Protein 7KEI (pdb70)

Foldseek 3Di:
DDDDPKDKPPWDWAFDPVVGDIWIFIGIRQHTLWTAPPVVLAIGHPPCVSVVVDGDRSVVNVVVRVVVVVVVVVVCVVVVNDDWDFADWDWDKDWPDDDDAQDKTKIKIKTPQGPPPDKDKFKDKVRHTDDPQKDKDHFTADPVGHTMIMMMHIDGADPPIWMWIWMDTPNDPDIDTHIDHD/DDDDDKDWDWDFDWDDDPLNPDIKTKIFTDIPHRTQKIDILVVQAIDGPDPVCVVVRVVQRVDPVSSVVVNCCSPVPHVVCSVVPVVVVVVDWDAWDWDWDCPVKIKIKTWFIPDQDKDKWKDWAPHTDDPQKDKDPWADPPPRMTMIMIMGDDDDDPVIKMWIWMDDPNDPGIDIDIDD/DDDDDDDDDDDDDDDDDDDD

Solvent-accessible surface area: 18039 Å² total; per-residue (Å²): 163,56,143,34,80,37,54,0,6,0,0,0,0,4,21,6,109,95,68,82,54,29,27,1,0,0,10,0,37,25,3,3,2,1,49,6,32,37,158,130,118,91,25,14,67,82,54,96,79,2,54,139,18,14,23,17,67,30,110,35,0,33,141,7,17,55,7,0,109,70,0,1,70,15,0,20,68,53,28,81,34,76,31,12,89,50,55,101,5,107,10,57,18,36,20,44,25,46,54,77,106,48,88,106,10,23,0,0,0,35,0,34,55,0,2,0,3,32,27,80,17,61,0,25,22,81,56,135,92,42,117,149,38,52,64,69,0,1,27,4,21,50,81,70,16,4,0,26,14,1,0,10,4,84,20,98,1,42,71,132,51,57,11,22,0,64,0,70,14,64,17,29,160,136,58,48,96,94,80,38,96,70,138,42,66,118,3,20,0,0,0,0,4,0,29,0,17,0,40,81,38,50,125,127,7,63,0,2,2,28,1,0,3,16,79,77,18,0,0,74,0,16,27,72,60,14,46,5,132,37,59,24,77,51,0,153,51,0,12,138,87,0,50,86,58,155,150,20,20,97,38,6,112,44,26,28,74,73,1,0,94,66,0,8,102,38,0,0,121,32,0,39,130,28,102,45,107,6,68,17,42,30,56,81,88,119,56,0,24,0,16,0,3,29,0,10,22,15,116,39,99,25,66,1,44,78,69,133,122,70,49,110,90,26,48,88,56,35,109,76,45,75,0,3,23,1,13,16,13,20,54,4,30,0,115,10,118,52,122,251,64,16,33,2,20,0,32,0,54,11,68,21,30,196,79,56,50,78,44,94,63,184,116,136,2,29,26,1,32,11,33,83,4,52,39,80,47,69,69,129,145,125

Structure (mmCIF, N/CA/C/O backbone):
data_7KEI
#
_entry.id   7KEI
#
_cell.length_a   59.310
_cell.length_b   58.255
_cell.length_c   67.507
_cell.angle_alpha   90.000
_cell.angle_beta   96.080
_cell.angle_gamma   90.000
#
_symmetry.space_group_name_H-M   'P 1 21 1'
#
loop_
_entity.id
_entity.type
_entity.pdbx_description
1 polymer 'MHC class II HLA-DQ-alpha chain'
2 polymer 'HLA class II histocompatibility antigen, DQ beta 1 chain'
3 polymer 'HA peptide from 2009 H1N1 pandemic flu virus.'
4 branched beta-D-mannopyranose-(1-4)-2-acetamido-2-deoxy-beta-D-glucopyranose-(1-4)-[alpha-L-fucopyranose-(1-6)]2-acetamido-2-deoxy-beta-D-glucopyranose
5 branched 2-acetamido-2-deoxy-beta-D-glucopyranose-(1-4)-2-acetamido-2-deoxy-beta-D-glucopyranose
6 non-polymer 2-acetamido-2-deoxy-beta-D-glucopyranose
7 water water
#
loop_
_atom_site.group_PDB
_atom_site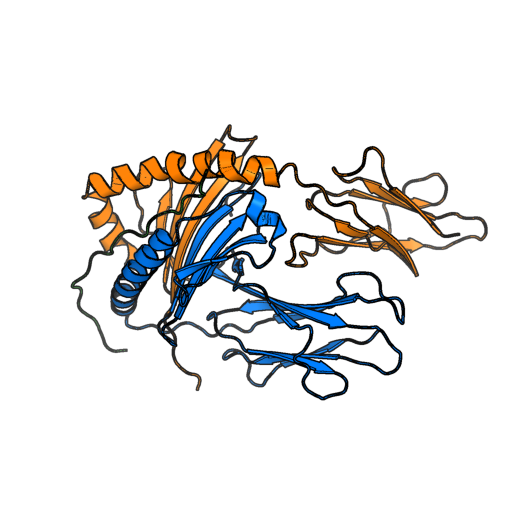.id
_atom_site.type_symbol
_atom_site.label_atom_id
_atom_site.label_alt_id
_atom_site.label_comp_id
_atom_site.label_asym_id
_atom_site.label_entity_id
_atom_site.label_seq_id
_atom_site.pdbx_PDB_ins_code
_atom_site.Cartn_x
_atom_site.Cartn_y
_atom_site.Cartn_z
_atom_site.occupancy
_atom_site.B_iso_or_equiv
_atom_site.auth_seq_id
_atom_site.auth_comp_id
_atom_site.auth_asym_id
_atom_site.auth_atom_id
_atom_site.pdbx_PDB_model_num
ATOM 1 N N . ASP A 1 2 ? -22.84363 -51.35026 147.15658 1.000 53.49565 2 ASP A N 1
ATOM 2 C CA . ASP A 1 2 ? -22.50684 -52.53321 147.94844 1.000 59.77250 2 ASP A CA 1
ATOM 3 C C . ASP A 1 2 ? -23.43500 -52.67776 149.14982 1.000 53.75428 2 ASP A C 1
ATOM 4 O O . ASP A 1 2 ? -23.93943 -51.68055 149.68199 1.000 56.49718 2 ASP A O 1
ATOM 12 N N . ILE A 1 3 ? -23.66190 -53.92302 149.57231 1.000 44.94211 3 ILE A N 1
ATOM 13 C CA . ILE A 1 3 ? -24.47592 -54.17170 150.75657 1.000 39.13341 3 ILE A CA 1
ATOM 14 C C . ILE A 1 3 ? -23.72414 -53.69062 151.98888 1.000 36.95203 3 ILE A C 1
ATOM 15 O O . ILE A 1 3 ? -22.51404 -53.94839 152.14862 1.000 36.54912 3 ILE A O 1
ATOM 31 N N . VAL A 1 4 ? -24.43796 -52.99885 152.87766 1.000 32.18337 4 VAL A N 1
ATOM 32 C CA . VAL A 1 4 ? -23.85136 -52.48045 154.10638 1.000 32.52170 4 VAL A CA 1
ATOM 33 C C . VAL A 1 4 ? -23.95445 -53.54879 155.18692 1.000 28.12961 4 VAL A C 1
ATOM 34 O O . VAL A 1 4 ? -25.04510 -54.06325 155.46012 1.000 27.24091 4 VAL A O 1
ATOM 47 N N . ALA A 1 5 ? -22.81944 -53.89189 155.79206 1.000 22.31565 5 ALA A N 1
ATOM 48 C CA . ALA A 1 5 ? -22.80487 -54.86483 156.87555 1.000 20.35484 5 ALA A CA 1
ATOM 49 C C . ALA A 1 5 ? -21.52926 -54.69487 157.68229 1.000 19.58342 5 ALA A C 1
ATOM 50 O O . ALA A 1 5 ? -20.52975 -54.19093 157.18077 1.000 17.32719 5 ALA A O 1
ATOM 57 N N . ASP A 1 6 ? -21.58178 -55.16001 158.93662 1.000 17.70684 6 ASP A N 1
ATOM 58 C CA . ASP A 1 6 ? -20.41688 -55.10239 159.80396 1.000 16.85144 6 ASP A CA 1
ATOM 59 C C . ASP A 1 6 ? -19.30255 -56.00642 159.30344 1.000 15.73346 6 ASP A C 1
ATOM 60 O O . ASP A 1 6 ? -18.11482 -55.64518 159.35366 1.000 14.20125 6 ASP A O 1
ATOM 69 N N . HIS A 1 7 ? -19.65708 -57.21519 158.86349 1.000 16.20569 7 HIS A N 1
ATOM 70 C CA . HIS A 1 7 ? -18.68010 -58.20382 158.41716 1.000 13.18509 7 HIS A CA 1
ATOM 71 C C . HIS A 1 7 ? -19.27633 -58.96866 157.24078 1.000 12.22886 7 HIS A C 1
ATOM 72 O O . HIS A 1 7 ? -20.51500 -59.16374 157.14302 1.000 12.77606 7 HIS A O 1
ATOM 86 N N A VAL A 1 8 ? -18.40343 -59.39261 156.34517 0.362 12.29122 8 VAL A N 1
ATOM 87 N N B VAL A 1 8 ? -18.39394 -59.40709 156.36766 0.638 11.72774 8 VAL A N 1
ATOM 88 C CA A VAL A 1 8 ? -18.81055 -60.12232 155.14823 0.362 12.43179 8 VAL A CA 1
ATOM 89 C CA B VAL A 1 8 ? -18.75335 -60.10948 155.14064 0.638 11.95119 8 VAL A CA 1
ATOM 90 C C A VAL A 1 8 ? -17.88168 -61.30377 154.96042 0.362 11.77610 8 VAL A C 1
ATOM 91 C C B VAL A 1 8 ? -17.86123 -61.32084 154.99322 0.638 11.98339 8 VAL A C 1
ATOM 92 O O A VAL A 1 8 ? -16.65758 -61.16215 155.05474 0.362 13.24790 8 VAL A O 1
ATOM 93 O O B VAL A 1 8 ? -16.63710 -61.21299 155.13370 0.638 10.34825 8 VAL A O 1
ATOM 118 N N . ALA A 1 9 ? -18.46898 -62.47502 154.68438 1.000 11.17448 9 ALA A N 1
ATOM 119 C CA . ALA A 1 9 ? -17.71182 -63.68879 154.41763 1.000 9.29545 9 ALA A CA 1
ATOM 120 C C . ALA A 1 9 ? -18.16395 -64.22628 153.06041 1.000 10.58471 9 ALA A C 1
ATOM 121 O O . ALA A 1 9 ? -19.32331 -64.06152 152.67743 1.000 10.76752 9 ALA A O 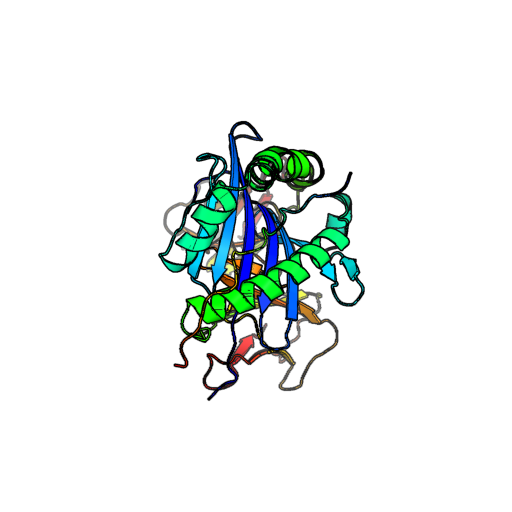1
ATOM 129 N N . SER A 1 10 ? -17.26734 -64.86768 152.37941 1.000 9.78731 10 SER A N 1
ATOM 130 C CA . SER A 1 10 ? -17.60819 -65.69021 151.20867 1.000 9.82006 10 SER A CA 1
ATOM 131 C C . SER A 1 10 ? -17.38234 -67.16403 151.53811 1.000 8.62330 10 SER A C 1
ATOM 132 O O . SER A 1 10 ? -16.24355 -67.57003 151.80135 1.000 10.14231 10 SER A O 1
ATOM 140 N N . CYS A 1 11 ? -18.46863 -67.95392 151.51874 1.000 9.18099 11 CYS A N 1
ATOM 141 C CA . CYS A 1 11 ? -18.47649 -69.33962 151.94931 1.000 10.55249 11 CYS A CA 1
ATOM 142 C C . CYS A 1 11 ? -19.13270 -70.22126 150.86599 1.000 10.71277 11 CYS A C 1
ATOM 143 O O . CYS A 1 11 ? -20.25585 -70.71620 151.06183 1.000 12.16977 11 CYS A O 1
ATOM 151 N N . GLY A 1 12 ? -18.49147 -70.36146 149.69667 1.000 9.54675 12 GLY A N 1
ATOM 152 C CA . GLY A 1 12 ? -17.16278 -69.86507 149.44271 1.000 9.27556 12 GLY A CA 1
ATOM 153 C C . GLY A 1 12 ? -17.07771 -69.09227 148.12130 1.000 8.84712 12 GLY A C 1
ATOM 154 O O . GLY A 1 12 ? -18.13025 -68.73856 147.52613 1.000 9.77806 12 GLY A O 1
ATOM 158 N N . VAL A 1 13 ? -15.86583 -68.73416 147.73972 1.000 7.35502 13 VAL A N 1
ATOM 159 C CA . VAL A 1 13 ? -15.56368 -68.26028 146.40012 1.000 8.06557 13 VAL A CA 1
ATOM 160 C C . VAL A 1 13 ? -15.24570 -69.47634 145.55010 1.000 9.37684 13 VAL A C 1
ATOM 161 O O . VAL A 1 13 ? -14.22182 -70.17869 145.80772 1.000 8.51596 13 VAL A O 1
ATOM 174 N N . ASN A 1 14 ? -16.11045 -69.71622 144.54973 1.000 7.43149 14 ASN A N 1
ATOM 175 C CA . ASN A 1 14 ? -16.03304 -70.84021 143.62155 1.000 8.71187 14 ASN A CA 1
ATOM 176 C C . ASN A 1 14 ? -15.66076 -70.26684 142.25045 1.000 8.43757 14 ASN A C 1
ATOM 177 O O . ASN A 1 14 ? -16.41126 -69.48696 141.70046 1.000 7.50499 14 ASN A O 1
ATOM 188 N N . LEU A 1 15 ? -14.47147 -70.61609 141.74847 1.000 8.33195 15 LEU A N 1
ATOM 189 C CA . LEU A 1 15 ? -14.03227 -70.21030 140.42072 1.000 8.08097 15 LEU A CA 1
ATOM 190 C C . LEU A 1 15 ? -13.83536 -71.43769 139.54955 1.000 9.92318 15 LEU A C 1
ATOM 191 O O . LEU A 1 15 ? -13.24770 -72.41618 139.96096 1.000 9.60528 15 LEU A O 1
ATOM 207 N N . TYR A 1 16 ? -14.24127 -71.33147 138.30573 1.000 8.16764 16 TYR A N 1
ATOM 208 C CA . TYR A 1 16 ? -13.97987 -72.38364 137.31460 1.000 10.48504 16 TYR A CA 1
ATOM 209 C C . TYR A 1 16 ? -13.85264 -71.69484 135.96118 1.000 10.13597 16 TYR A C 1
ATOM 210 O O . TYR A 1 16 ? -14.72099 -70.90631 135.60146 1.000 10.97065 16 TYR A O 1
ATOM 228 N N . GLN A 1 17 ? -12.78336 -71.98436 135.23781 1.000 11.06890 17 GLN A N 1
ATOM 229 C CA . GLN A 1 17 ? -12.55727 -71.33055 133.96332 1.000 12.35948 17 GLN A CA 1
ATOM 230 C C . GLN A 1 17 ? -12.11509 -72.35124 132.92544 1.000 13.20738 17 GLN A C 1
ATOM 231 O O . GLN A 1 17 ? -11.45945 -73.37649 133.21833 1.000 13.06101 17 GLN A O 1
ATOM 245 N N . PHE A 1 18 ? -12.47583 -72.02235 131.68279 1.000 12.28191 18 PHE A N 1
ATOM 246 C CA . PHE A 1 18 ? -12.24923 -72.93408 130.55389 1.000 15.06563 18 PHE A CA 1
ATOM 247 C C . PHE A 1 18 ? -10.78014 -73.07159 130.22896 1.000 16.03874 18 PHE A C 1
ATOM 248 O O . PHE A 1 18 ? -10.32403 -74.13652 129.82833 1.000 17.06326 18 PHE A O 1
ATOM 265 N N . TYR A 1 19 ? -10.01321 -72.00079 130.37330 1.000 15.27385 19 TYR A N 1
ATOM 266 C CA . TYR A 1 19 ? -8.56943 -72.09416 130.15663 1.000 18.04903 19 TYR A CA 1
ATOM 267 C C . TYR A 1 19 ? -7.95076 -73.00792 131.19687 1.000 18.59506 19 TYR A C 1
ATOM 268 O O . TYR A 1 19 ? -7.98234 -72.70949 132.40040 1.000 16.02972 19 TYR A O 1
ATOM 286 N N . GLY A 1 20 ? -7.40800 -74.13670 130.72554 1.000 19.48291 20 GLY A N 1
ATOM 287 C CA . GLY A 1 20 ? -6.95098 -75.19818 131.58616 1.000 18.97046 20 GLY A CA 1
ATOM 288 C C . GLY A 1 20 ? -7.59203 -76.50522 131.21038 1.000 20.13749 20 GLY A C 1
ATOM 289 O O . GLY A 1 20 ? -7.00782 -77.33375 130.49913 1.000 21.76615 20 GLY A O 1
ATOM 293 N N . PRO A 1 21 ? -8.83810 -76.72230 131.66227 1.000 19.67510 21 PRO A N 1
ATOM 294 C CA . PRO A 1 21 ? -9.59434 -75.82758 132.57232 1.000 17.27698 21 PRO A CA 1
ATOM 295 C C . PRO A 1 21 ? -9.03600 -75.87314 133.99318 1.000 19.78622 21 PRO A C 1
ATOM 296 O O . PRO A 1 21 ? -8.23086 -76.73266 134.31692 1.000 16.95486 21 PRO A O 1
ATOM 307 N N . SER A 1 22 ? -9.41733 -74.90583 134.82523 1.000 17.63180 22 SER A N 1
ATOM 308 C CA . SER A 1 22 ? -8.92775 -74.90400 136.18596 1.000 19.98350 22 SER A CA 1
ATOM 309 C C . SER A 1 22 ? -9.97223 -74.28650 137.09173 1.000 14.93239 22 SER A C 1
ATOM 310 O O . SER A 1 22 ? -10.85398 -73.54088 136.64683 1.000 13.08082 22 SER A O 1
ATOM 318 N N . GLY A 1 23 ? -9.84554 -74.58454 138.40094 1.000 14.76229 23 GLY A N 1
ATOM 319 C CA . GLY A 1 23 ? -10.77737 -74.03306 139.37019 1.000 12.31590 23 GLY A CA 1
ATOM 320 C C . GLY A 1 23 ? -10.07113 -73.61232 140.64556 1.000 15.33415 23 GLY A C 1
ATOM 321 O O . GLY A 1 23 ? -8.86846 -73.83610 140.83163 1.000 12.93731 23 GLY A O 1
ATOM 325 N N . GLN A 1 24 ? -10.83413 -72.93883 141.49004 1.000 11.06895 24 GLN A N 1
ATOM 326 C CA . GLN A 1 24 ? -10.35427 -72.50463 142.78878 1.000 11.47341 24 GLN A CA 1
ATOM 327 C C . GLN A 1 24 ? -11.49924 -72.53289 143.76325 1.000 10.55895 24 GLN A C 1
ATOM 328 O O . GLN A 1 24 ? -12.59741 -72.08180 143.45634 1.000 9.24706 24 GLN A O 1
ATOM 342 N N . TYR A 1 25 ? -11.22484 -73.00161 144.99391 1.000 9.99440 25 TYR A N 1
ATOM 343 C CA . TYR A 1 25 ? -12.23096 -72.98048 146.04730 1.000 10.24183 25 TYR A CA 1
ATOM 344 C C . TYR A 1 25 ? -11.61688 -72.44122 147.34371 1.000 8.98886 25 TYR A C 1
ATOM 345 O O . TYR A 1 25 ? -10.66762 -73.05460 147.87146 1.000 10.23801 25 TYR A O 1
ATOM 363 N N . THR A 1 26 ? -12.13441 -71.33084 147.80987 1.000 8.69698 26 THR A N 1
ATOM 364 C CA . THR A 1 26 ? -11.65857 -70.68910 149.03436 1.000 9.21415 26 THR A CA 1
ATOM 365 C C . THR A 1 26 ? -12.81103 -70.20790 149.86556 1.000 10.08944 26 THR A C 1
ATOM 366 O O . THR A 1 26 ? -13.92051 -70.03164 149.38144 1.000 8.64933 26 THR A O 1
ATOM 377 N N . HIS A 1 27 ? -12.55749 -70.00896 151.19180 1.000 10.44631 27 HIS A N 1
ATOM 378 C CA . HIS A 1 27 ? -13.44427 -69.20805 152.01232 1.000 9.39845 27 HIS A CA 1
ATOM 379 C C . HIS A 1 27 ? -12.72758 -67.94011 152.45604 1.000 8.06560 27 HIS A C 1
ATOM 380 O O . HIS A 1 27 ? -11.53575 -67.98584 152.72471 1.000 9.04114 27 HIS A O 1
ATOM 394 N N . GLU A 1 28 ? -13.42724 -66.82750 152.44966 1.000 7.75537 28 GLU A N 1
ATOM 395 C CA . GLU A 1 28 ? -12.90546 -65.52225 152.80928 1.000 8.62853 28 GLU A CA 1
ATOM 396 C C . GLU A 1 28 ? -13.70247 -64.99290 153.98003 1.000 9.96967 28 GLU A C 1
ATOM 397 O O . GLU A 1 28 ? -14.94123 -65.18592 154.06395 1.000 9.46486 28 GLU A O 1
ATOM 409 N N . PHE A 1 29 ? -13.03158 -64.28288 154.88484 1.000 9.75669 29 PHE A N 1
ATOM 410 C CA . PHE A 1 29 ? -13.70752 -63.54482 155.94113 1.000 10.54294 29 PHE A CA 1
ATOM 411 C C . PHE A 1 29 ? -13.11182 -62.14741 156.05657 1.000 10.25808 29 PHE A C 1
ATOM 412 O O . PHE A 1 29 ? -11.89929 -62.01594 156.21083 1.000 9.68051 29 PHE A O 1
ATOM 429 N N . ASP A 1 30 ? -13.95458 -61.14331 155.93428 1.000 9.31966 30 ASP A N 1
ATOM 430 C CA . ASP A 1 30 ? -13.57326 -59.74943 155.87005 1.000 12.14888 30 ASP A CA 1
ATOM 431 C C . ASP A 1 30 ? -12.37026 -59.55970 154.94480 1.000 12.98706 30 ASP A C 1
ATOM 432 O O . ASP A 1 30 ? -11.46176 -58.76783 155.20932 1.000 12.11552 30 ASP A O 1
ATOM 441 N N . GLY A 1 31 ? -12.38890 -60.25841 153.82195 1.000 11.90692 31 GLY A N 1
ATOM 442 C CA . GLY A 1 31 ? -11.47068 -60.01343 152.73944 1.000 11.68270 31 GLY A CA 1
ATOM 443 C C . GLY A 1 31 ? -10.17405 -60.80892 152.75078 1.000 12.44858 31 GLY A C 1
ATOM 444 O O . GLY A 1 31 ? -9.38432 -60.65427 151.82057 1.000 12.11016 31 GLY A O 1
ATOM 448 N N . ASP A 1 32 ? -9.93914 -61.63421 153.77159 1.000 11.16172 32 ASP A N 1
ATOM 449 C CA . ASP A 1 32 ? -8.76535 -62.49486 153.86973 1.000 10.67815 32 ASP A CA 1
ATOM 450 C C . ASP A 1 32 ? -9.14424 -63.96421 153.70993 1.000 9.83736 32 ASP A C 1
ATOM 451 O O . ASP A 1 32 ? -10.28071 -64.35242 153.93663 1.000 11.24760 32 ASP A O 1
ATOM 460 N N . GLU A 1 33 ? -8.17070 -64.77387 153.34979 1.000 9.31555 33 GLU A N 1
ATOM 461 C CA . GLU A 1 33 ? -8.38639 -66.15707 152.96162 1.000 10.53747 33 GLU A CA 1
ATOM 462 C C . GLU A 1 33 ? -8.32471 -67.03721 154.22440 1.000 10.06468 33 GLU A C 1
ATOM 463 O O . GLU A 1 33 ? -7.28118 -67.22155 154.77855 1.000 10.64680 33 GLU A O 1
ATOM 475 N N . GLN A 1 34 ? -9.43418 -67.64344 154.57369 1.000 9.77902 34 GLN A N 1
ATOM 476 C CA . GLN A 1 34 ? -9.53320 -68.50407 155.74616 1.000 9.20507 34 GLN A CA 1
ATOM 477 C C . GLN A 1 34 ? -8.98545 -69.88170 155.45497 1.000 13.17535 34 GLN A C 1
ATOM 478 O O . GLN A 1 34 ? -8.23837 -70.44538 156.28023 1.000 14.67338 34 GLN A O 1
ATOM 492 N N . PHE A 1 35 ? -9.34825 -70.47407 154.30045 1.000 11.64072 35 PHE A N 1
ATOM 493 C CA . PHE A 1 35 ? -8.75624 -71.72914 153.89487 1.000 12.21726 35 PHE A CA 1
ATOM 494 C C . PHE A 1 35 ? -9.05316 -71.90004 152.40253 1.000 11.41821 35 PHE A C 1
ATOM 495 O O . PHE A 1 35 ? -9.81364 -71.12650 151.81991 1.000 11.11733 35 PHE A O 1
ATOM 512 N N . TYR A 1 36 ? -8.40987 -72.89757 151.82144 1.000 10.80711 36 TYR A N 1
ATOM 513 C CA . TYR A 1 36 ? -8.67183 -73.25360 150.41478 1.000 12.20053 36 TYR A CA 1
ATOM 514 C C . TYR A 1 36 ? -8.76822 -74.76674 150.32684 1.000 15.04381 36 TYR A C 1
ATOM 515 O O . TYR A 1 36 ? -8.44951 -75.50677 151.26762 1.000 14.41833 36 TYR A O 1
ATOM 533 N N . VAL A 1 37 ? -9.18847 -75.24489 149.17592 1.000 13.96619 37 VAL A N 1
ATOM 534 C CA . VAL A 1 37 ? -9.19084 -76.68494 148.91863 1.000 13.83288 37 VAL A CA 1
ATOM 535 C C . VAL A 1 37 ? -8.25097 -76.92048 147.75543 1.000 17.44468 37 VAL A C 1
ATOM 536 O O . VAL A 1 37 ? -8.41715 -76.33114 146.66863 1.000 14.49914 37 VAL A O 1
ATOM 549 N N . ASP A 1 38 ? -7.22058 -77.72411 147.99898 1.000 17.78918 38 ASP A N 1
ATOM 550 C CA . ASP A 1 38 ? -6.37101 -78.23612 146.93893 1.000 20.30703 38 ASP A CA 1
ATOM 551 C C . ASP A 1 38 ? -7.17027 -79.28276 146.16388 1.000 22.25431 38 ASP A C 1
ATOM 552 O O . ASP A 1 38 ? -7.39372 -80.39950 146.63573 1.000 23.09128 38 ASP A O 1
ATOM 561 N N . LEU A 1 39 ? -7.62948 -78.88053 144.97075 1.000 21.00531 39 LEU A N 1
ATOM 562 C CA . LEU A 1 39 ? -8.47960 -79.73187 144.15076 1.000 22.46192 39 LEU A CA 1
ATOM 563 C C . LEU A 1 39 ? -7.71772 -80.86270 143.48872 1.000 26.04131 39 LEU A C 1
ATOM 564 O O . LEU A 1 39 ? -8.33943 -81.83527 143.05797 1.000 28.79242 39 LEU A O 1
ATOM 580 N N . GLU A 1 40 ? -6.39297 -80.75229 143.38328 1.000 28.22175 40 GLU A N 1
ATOM 581 C CA . GLU A 1 40 ? -5.59043 -81.84441 142.84862 1.000 31.96900 40 GLU A CA 1
ATOM 582 C C . GLU A 1 40 ? -5.43519 -82.95827 143.87862 1.000 31.66197 40 GLU A C 1
ATOM 583 O O . GLU A 1 40 ? -5.67263 -84.13822 143.57789 1.000 32.68196 40 GLU A O 1
ATOM 595 N N . ARG A 1 41 ? -5.05875 -82.60431 145.09643 1.000 27.78312 41 ARG A N 1
ATOM 596 C CA . ARG A 1 41 ? -4.94928 -83.56647 146.18252 1.000 30.34118 41 ARG A CA 1
ATOM 597 C C . ARG A 1 41 ? -6.27180 -83.81556 146.87667 1.000 29.50822 41 ARG A C 1
ATOM 598 O O . ARG A 1 41 ? -6.36022 -84.71791 147.72106 1.000 29.07897 41 ARG A O 1
ATOM 619 N N . LYS A 1 42 ? -7.30225 -83.05901 146.53391 1.000 26.12286 42 LYS A N 1
ATOM 620 C CA . LYS A 1 42 ? -8.62718 -83.20922 147.11749 1.000 25.64101 42 LYS A CA 1
ATOM 621 C C . LYS A 1 42 ? -8.56880 -83.09627 148.64271 1.000 25.01567 42 LYS A C 1
ATOM 622 O O . LYS A 1 42 ? -9.09564 -83.93762 149.38334 1.000 25.87124 42 LYS A O 1
ATOM 641 N N . GLU A 1 43 ? -7.92735 -82.03742 149.11973 1.000 23.93974 43 GLU A N 1
ATOM 642 C CA . GLU A 1 43 ? -7.79694 -81.85945 150.55674 1.000 25.21509 43 GLU A CA 1
ATOM 643 C C . GLU A 1 43 ? -7.87373 -80.38838 150.93200 1.000 21.40503 43 GLU A C 1
ATOM 644 O O . GLU A 1 43 ? -7.37927 -79.51439 150.20291 1.000 20.45201 43 GLU A O 1
ATOM 656 N N . THR A 1 44 ? -8.50463 -80.13123 152.07285 1.000 20.13868 44 THR A N 1
ATOM 657 C CA . THR A 1 44 ? -8.54128 -78.79780 152.64183 1.000 20.02699 44 THR A CA 1
ATOM 658 C C . THR A 1 44 ? -7.16972 -78.41055 153.16119 1.000 19.85909 44 THR A C 1
ATOM 659 O O . THR A 1 44 ? -6.47722 -79.21661 153.79571 1.000 21.18339 44 THR A O 1
ATOM 670 N N . ALA A 1 45 ? -6.77255 -77.16470 152.91762 1.000 19.06907 45 ALA A N 1
ATOM 671 C CA . ALA A 1 45 ? -5.44877 -76.68344 153.26914 1.000 18.14337 45 ALA A CA 1
ATOM 672 C C . ALA A 1 45 ? -5.51841 -75.22420 153.68820 1.000 17.06187 45 ALA A C 1
ATOM 673 O O . ALA A 1 45 ? -6.48738 -74.50263 153.40450 1.000 15.34843 45 ALA A O 1
ATOM 680 N N . TRP A 1 46 ? -4.42197 -74.76392 154.30406 1.000 15.01522 46 TRP A N 1
ATOM 681 C CA . TRP A 1 46 ? -4.35582 -73.42998 154.87358 1.000 16.35983 46 TRP A CA 1
ATOM 682 C C . TRP A 1 46 ? -3.06755 -72.75861 154.43480 1.000 17.85719 46 TRP A C 1
ATOM 683 O O . TRP A 1 46 ? -1.98762 -73.17049 154.83862 1.000 15.84414 46 TRP A O 1
ATOM 704 N N . ARG A 1 47 ? -3.17678 -71.74478 153.56968 1.000 14.94727 47 ARG A N 1
ATOM 705 C CA . ARG A 1 47 ? -2.01385 -70.89283 153.31554 1.000 16.38223 47 ARG A CA 1
ATOM 706 C C . ARG A 1 47 ? -1.50096 -70.25106 154.58647 1.000 16.76075 47 ARG A C 1
ATOM 707 O O . ARG A 1 47 ? -0.30187 -69.92189 154.69366 1.000 17.67810 47 ARG A O 1
ATOM 728 N N . TRP A 1 48 ? -2.38372 -70.01130 155.54499 1.000 16.24133 48 TRP A N 1
ATOM 729 C CA . TRP A 1 48 ? -2.09141 -69.29796 156.78618 1.000 18.86887 48 TRP A CA 1
ATOM 730 C C . TRP A 1 48 ? -2.48559 -70.25440 157.90829 1.000 17.87637 48 TRP A C 1
ATOM 731 O O . TRP A 1 48 ? -3.63098 -70.21177 158.37797 1.000 18.36757 48 TRP A O 1
ATOM 752 N N . PRO A 1 49 ? -1.58973 -71.16328 158.31924 1.000 21.43235 49 PRO A N 1
ATOM 753 C CA . PRO A 1 49 ? -2.01457 -72.31626 159.14837 1.000 18.80091 49 PRO A CA 1
ATOM 754 C C . PRO A 1 49 ? -2.60941 -71.96887 160.49710 1.000 17.48139 49 PRO A C 1
ATOM 755 O O . PRO A 1 49 ? -3.30569 -72.80826 161.08224 1.000 18.22309 49 PRO A O 1
ATOM 766 N N . GLU A 1 50 ? -2.33581 -70.78464 161.03588 1.000 17.91023 50 GLU A N 1
ATOM 767 C CA . GLU A 1 50 ? -3.01013 -70.30445 162.23139 1.000 18.00804 50 GLU A CA 1
ATOM 768 C C . GLU A 1 50 ? -4.51500 -70.57913 162.14381 1.000 17.96576 50 GLU A C 1
ATOM 769 O O . GLU A 1 50 ? -5.13017 -71.07386 163.08582 1.000 19.26475 50 GLU A O 1
ATOM 781 N N . PHE A 1 51 ? -5.08473 -70.31855 160.98430 1.000 15.57399 51 PHE A N 1
ATOM 782 C CA . PHE A 1 51 ? -6.55253 -70.34780 160.85053 1.000 15.46444 51 PHE A CA 1
ATOM 783 C C . PHE A 1 51 ? -7.11007 -71.74703 160.76263 1.000 18.05613 51 PHE A C 1
ATOM 784 O O . PHE A 1 51 ? -8.33971 -71.90176 160.76596 1.000 15.82946 51 PHE A O 1
ATOM 801 N N . SER A 1 52 ? -6.25078 -72.77285 160.77825 1.000 17.26239 52 SER A N 1
ATOM 802 C CA . SER A 1 52 ? -6.76088 -74.12787 160.96861 1.000 16.43312 52 SER A CA 1
ATOM 803 C C . SER A 1 52 ? -7.47796 -74.26006 162.30201 1.000 19.78936 52 SER A C 1
ATOM 804 O O . SER A 1 52 ? -8.31552 -75.15782 162.46383 1.000 18.62833 52 SER A O 1
ATOM 812 N N . LYS A 1 53 ? -7.21198 -73.37234 163.26232 1.000 20.25163 53 LYS A N 1
ATOM 813 C CA . LYS A 1 53 ? -7.92011 -73.46486 164.52503 1.000 20.82469 53 LYS A CA 1
ATOM 814 C C . LYS A 1 53 ? -9.39087 -73.09278 164.38387 1.000 20.90330 53 LYS A C 1
ATOM 815 O O . LYS A 1 53 ? -10.15855 -73.32116 165.30379 1.000 21.38988 53 LYS A O 1
ATOM 834 N N . PHE A 1 54 ? -9.80815 -72.51053 163.26693 1.000 18.11737 54 PHE A N 1
ATOM 835 C CA . PHE A 1 54 ? -11.19763 -72.06494 163.10236 1.000 17.40699 54 PHE A CA 1
ATOM 836 C C . PHE A 1 54 ? -12.02175 -73.05541 162.29008 1.000 18.17724 54 PHE A C 1
ATOM 837 O O . PHE A 1 54 ? -12.97360 -72.64696 161.59176 1.000 18.29281 54 PHE A O 1
ATOM 854 N N . GLY A 1 55 ? -11.68740 -74.33305 162.37405 1.000 18.75067 55 GLY A N 1
ATOM 855 C CA . GLY A 1 55 ? -12.49262 -75.40839 161.82530 1.000 17.40030 55 GLY A CA 1
ATOM 856 C C . GLY A 1 55 ? -12.01402 -75.86757 160.45738 1.000 18.60208 55 GLY A C 1
ATOM 857 O O . GLY A 1 55 ? -11.36747 -75.12632 159.70451 1.000 16.92918 55 GLY A O 1
ATOM 861 N N . GLY A 1 56 ? -12.31555 -77.12730 160.14028 1.000 19.43064 56 GLY A N 1
ATOM 862 C CA . GLY A 1 56 ? -11.96734 -77.70921 158.87429 1.000 18.78188 56 GLY A CA 1
ATOM 863 C C . GLY A 1 56 ? -13.05527 -77.55703 157.84015 1.000 18.51667 56 GLY A C 1
ATOM 864 O O . GLY A 1 56 ? -13.97277 -76.74680 157.97313 1.000 16.65327 56 GLY A O 1
ATOM 868 N N . PHE A 1 57 ? -12.96879 -78.40161 156.81184 1.000 17.39680 57 PHE A N 1
ATOM 869 C CA . PHE A 1 57 ? -13.93536 -78.33098 155.70359 1.000 16.31913 57 PHE A CA 1
ATOM 870 C C . PHE A 1 57 ? -13.84388 -79.64104 154.95628 1.000 16.65049 57 PHE A C 1
ATOM 871 O O . PHE A 1 57 ? -12.73689 -80.12657 154.71266 1.000 16.41027 57 PHE A O 1
ATOM 888 N N . ASP A 1 58 ? -14.99571 -80.21348 154.62230 1.000 16.69898 58 ASP A N 1
ATOM 889 C CA . ASP A 1 58 ? -15.03349 -81.46781 153.85862 1.000 16.40058 58 ASP A CA 1
ATOM 890 C C . ASP A 1 58 ? -14.76952 -81.15956 152.38233 1.000 14.97827 58 ASP A C 1
ATOM 891 O O . ASP A 1 58 ? -15.58603 -80.51485 151.74237 1.000 16.06429 58 ASP A O 1
ATOM 900 N N . PRO A 1 59 ? -13.62734 -81.56545 151.84322 1.000 16.78782 59 PRO A N 1
ATOM 901 C CA . PRO A 1 59 ? -13.28204 -81.13174 150.47874 1.000 17.69777 59 PRO A CA 1
ATOM 902 C C . PRO A 1 59 ? -14.24949 -81.62868 149.43547 1.000 17.63296 59 PRO A C 1
ATOM 903 O O . PRO A 1 59 ? -14.26671 -81.04525 148.32503 1.000 14.47380 59 PRO A O 1
ATOM 914 N N . GLN A 1 60 ? -15.05493 -82.66317 149.74629 1.000 17.59352 60 GLN A N 1
ATOM 915 C CA . GLN A 1 60 ? -15.99633 -83.17201 148.74162 1.000 19.47075 60 GLN A CA 1
ATOM 916 C C . GLN A 1 60 ? -17.03672 -82.13070 148.36679 1.000 16.77968 60 GLN A C 1
ATOM 917 O O . GLN A 1 60 ? -17.54567 -82.12710 147.22299 1.000 14.55921 60 GLN A O 1
ATOM 931 N N . GLY A 1 61 ? -17.36022 -81.21847 149.27746 1.000 13.72515 61 GLY A N 1
ATOM 932 C CA . GLY A 1 61 ? -18.22434 -80.10982 148.90755 1.000 14.37552 61 GLY A CA 1
ATOM 933 C C . GLY A 1 61 ? -17.64524 -79.26066 147.79322 1.000 13.77345 61 GLY A C 1
ATOM 934 O O . GLY A 1 61 ? -18.35183 -78.86009 146.87637 1.000 13.28442 61 GLY A O 1
ATOM 938 N N . ALA A 1 62 ? -16.34333 -78.95561 147.87915 1.000 12.93281 62 ALA A N 1
ATOM 939 C CA . ALA A 1 62 ? -15.69530 -78.17474 146.83712 1.000 11.22003 62 ALA A CA 1
ATOM 940 C C . ALA A 1 62 ? -15.68407 -78.95180 145.52069 1.000 12.82376 62 ALA A C 1
ATOM 941 O O . ALA A 1 62 ? -15.88166 -78.35644 144.44558 1.000 10.19677 62 ALA A O 1
ATOM 948 N N . LEU A 1 63 ? -15.41095 -80.24727 145.58351 1.000 12.75185 63 LEU A N 1
ATOM 949 C CA . LEU A 1 63 ? -15.33810 -81.05946 144.35511 1.000 12.90126 63 LEU A CA 1
ATOM 950 C C . LEU A 1 63 ? -16.69592 -81.16800 143.67439 1.000 11.77912 63 LEU A C 1
ATOM 951 O O . LEU A 1 63 ? -16.78963 -81.06410 142.43102 1.000 12.64409 63 LEU A O 1
ATOM 967 N N . ARG A 1 64 ? -17.75343 -81.38234 144.46430 1.000 11.69609 64 ARG A N 1
ATOM 968 C CA . ARG A 1 64 ? -19.10961 -81.35522 143.89847 1.000 12.57144 64 ARG A CA 1
ATOM 969 C C . ARG A 1 64 ? -19.37792 -80.01658 143.22369 1.000 12.08737 64 ARG A C 1
ATOM 970 O O . ARG A 1 64 ? -19.84143 -79.95435 142.07564 1.000 11.00902 64 ARG A O 1
ATOM 991 N N . ASN A 1 65 ? -19.05283 -78.90470 143.93372 1.000 10.90238 65 ASN A N 1
ATOM 992 C CA . ASN A 1 65 ? -19.28397 -77.58778 143.32727 1.000 9.74336 65 ASN A CA 1
ATOM 993 C C . ASN A 1 65 ? -18.51415 -77.42811 142.03709 1.000 10.85663 65 ASN A C 1
ATOM 994 O O . ASN A 1 65 ? -18.98959 -76.80963 141.09434 1.000 10.32051 65 ASN A O 1
ATOM 1005 N N . MET A 1 66 ? -17.28854 -77.97096 141.95717 1.000 9.94751 66 MET A N 1
ATOM 1006 C CA . MET A 1 66 ? -16.53631 -77.81146 140.71200 1.000 11.42861 66 MET A CA 1
ATOM 1007 C C . MET A 1 66 ? -17.17849 -78.57187 139.55468 1.000 9.82283 66 MET A C 1
ATOM 1008 O O . MET A 1 66 ? -17.12092 -78.10815 138.40302 1.000 10.37741 66 MET A O 1
ATOM 1022 N N . ALA A 1 67 ? -17.70571 -79.75621 139.81810 1.000 11.17751 67 ALA A N 1
ATOM 1023 C CA . ALA A 1 67 ? -18.44335 -80.50353 138.78859 1.000 11.81009 67 ALA A CA 1
ATOM 1024 C C . ALA A 1 67 ? -19.66871 -79.71438 138.30209 1.000 9.62948 67 ALA A C 1
ATOM 1025 O O . ALA A 1 67 ? -19.91878 -79.58010 137.10539 1.000 10.45211 67 ALA A O 1
ATOM 1032 N N . VAL A 1 68 ? -20.41483 -79.15703 139.24260 1.000 10.16092 68 VAL A N 1
ATOM 1033 C CA . VAL A 1 68 ? -21.58960 -78.36879 138.85244 1.000 10.66765 68 VAL A CA 1
ATOM 1034 C C . VAL A 1 68 ? -21.15906 -77.11070 138.08964 1.000 10.61814 68 VAL A C 1
ATOM 1035 O O . VAL A 1 68 ? -21.80847 -76.68252 137.12719 1.000 11.38641 68 VAL A O 1
ATOM 1048 N N . ALA A 1 69 ? -20.05287 -76.48249 138.52321 1.000 11.96909 69 ALA A N 1
ATOM 1049 C CA . ALA A 1 69 ? -19.58677 -75.26598 137.87115 1.000 9.51366 69 ALA A CA 1
ATOM 1050 C C . ALA A 1 69 ? -19.18041 -75.56458 136.42872 1.000 11.20359 69 ALA A C 1
ATOM 1051 O O . ALA A 1 69 ? -19.44392 -74.78074 135.52928 1.000 9.86552 69 ALA A O 1
ATOM 1058 N N . LYS A 1 70 ? -18.47069 -76.65797 136.19623 1.000 11.66419 70 LYS A N 1
ATOM 1059 C CA . LYS A 1 70 ? -18.10302 -76.98993 134.80587 1.000 11.38613 70 LYS A CA 1
ATOM 1060 C C . LYS A 1 70 ? -19.34572 -77.07738 133.94361 1.000 11.30052 70 LYS A C 1
ATOM 1061 O O . LYS A 1 70 ? -19.41281 -76.50323 132.84408 1.000 13.55028 70 LYS A O 1
ATOM 1080 N N . HIS A 1 71 ? -20.34790 -77.79728 134.42123 1.000 11.82878 71 HIS A N 1
ATOM 1081 C CA . HIS A 1 71 ? -21.61000 -77.89662 133.68960 1.000 12.62146 71 HIS A CA 1
ATOM 1082 C C . HIS A 1 71 ? -22.22017 -76.52679 133.43180 1.000 11.39075 71 HIS A C 1
ATOM 1083 O O . HIS A 1 71 ? -22.57232 -76.16805 132.30327 1.000 11.14864 71 HIS A O 1
ATOM 1098 N N . ASN A 1 72 ? -22.35430 -75.73629 134.49989 1.000 11.13203 72 ASN A N 1
ATOM 1099 C CA . ASN A 1 72 ? -22.95973 -74.41834 134.37964 1.000 12.02069 72 ASN A CA 1
ATOM 1100 C C . ASN A 1 72 ? -22.19470 -73.51966 133.42332 1.000 11.23839 72 ASN A C 1
ATOM 1101 O O . ASN A 1 72 ? -22.77881 -72.73519 132.68454 1.000 10.74190 72 ASN A O 1
ATOM 1112 N N . LEU A 1 73 ? -20.86331 -73.58902 133.44378 1.000 10.57769 73 LEU A N 1
ATOM 1113 C CA . LEU A 1 73 ? -20.08003 -72.74333 132.56448 1.000 10.50729 73 LEU A CA 1
ATOM 1114 C C . LEU A 1 73 ? -20.36857 -73.06126 131.10152 1.000 11.54930 73 LEU A C 1
ATOM 1115 O O . LEU A 1 73 ? -20.45619 -72.14574 130.28167 1.000 11.33914 73 LEU A O 1
ATOM 1131 N N . ASN A 1 74 ? -20.44462 -74.35859 130.74724 1.000 10.84955 74 ASN A N 1
ATOM 1132 C CA . ASN A 1 74 ? -20.78592 -74.68982 129.36310 1.000 12.94649 74 ASN A CA 1
ATOM 1133 C C . ASN A 1 74 ? -22.11869 -74.02638 128.97193 1.000 13.23647 74 ASN A C 1
ATOM 1134 O O . ASN A 1 74 ? -22.26324 -73.41486 127.89639 1.000 14.50680 74 ASN A O 1
ATOM 1145 N N . ILE A 1 75 ? -23.09514 -74.13382 129.86617 1.000 12.38105 75 ILE A N 1
ATOM 1146 C CA . ILE A 1 75 ? -24.40928 -73.59250 129.54424 1.000 13.55098 75 ILE A CA 1
ATOM 1147 C C . ILE A 1 75 ? -24.35244 -72.07614 129.39448 1.000 13.45791 75 ILE A C 1
ATOM 1148 O O . ILE A 1 75 ? -24.99008 -71.49205 128.50584 1.000 14.52480 75 ILE A O 1
ATOM 1164 N N . MET A 1 76 ? -23.58214 -71.39947 130.26327 1.000 12.52504 76 MET A N 1
ATOM 1165 C CA . MET A 1 76 ? -23.56807 -69.94146 130.20278 1.000 12.39765 76 MET A CA 1
ATOM 1166 C C . MET A 1 76 ? -22.77813 -69.43502 128.99578 1.000 12.70238 76 MET A C 1
ATOM 1167 O O . MET A 1 76 ? -23.07566 -68.35147 128.46435 1.000 11.77299 76 MET A O 1
ATOM 1181 N N . ILE A 1 77 ? -21.72384 -70.14212 128.59562 1.000 11.45935 77 ILE A N 1
ATOM 1182 C CA . ILE A 1 77 ? -21.04028 -69.81557 127.35498 1.000 14.12256 77 ILE A CA 1
ATOM 1183 C C . ILE A 1 77 ? -22.05153 -69.79705 126.21061 1.000 15.37634 77 ILE A C 1
ATOM 1184 O O . ILE A 1 77 ? -22.09519 -68.85923 125.40866 1.000 15.74575 77 ILE A O 1
ATOM 1200 N N . LYS A 1 78 ? -22.90716 -70.82672 126.14601 1.000 15.51562 78 LYS A N 1
ATOM 1201 C CA . LYS A 1 78 ? -23.91517 -70.83008 125.08587 1.000 17.07188 78 LYS A CA 1
ATOM 1202 C C . LYS A 1 78 ? -24.89107 -69.66215 125.23574 1.000 16.10542 78 LYS A C 1
ATOM 1203 O O . LYS A 1 78 ? -25.20282 -68.96231 124.25902 1.000 17.88221 78 LYS A O 1
ATOM 1222 N N . ARG A 1 79 ? -25.38053 -69.40138 126.44302 1.000 15.84030 79 ARG A N 1
ATOM 1223 C CA . ARG A 1 79 ? -26.38501 -68.35321 126.59766 1.000 16.67087 79 ARG A CA 1
ATOM 1224 C C . ARG A 1 79 ? -25.83037 -66.97214 126.21548 1.000 17.68213 79 ARG A C 1
ATOM 1225 O O . ARG A 1 79 ? -26.59863 -66.08859 125.83520 1.000 15.24432 79 ARG A O 1
ATOM 1246 N N . TYR A 1 80 ? -24.51103 -66.77138 126.33661 1.000 15.24758 80 TYR A N 1
ATOM 1247 C CA . TYR A 1 80 ? -23.88907 -65.48739 126.05885 1.000 17.65959 80 TYR A CA 1
ATOM 1248 C C . TYR A 1 80 ? -23.22357 -65.42654 124.66817 1.000 17.22393 80 TYR A C 1
ATOM 1249 O O . TYR A 1 80 ? -22.29883 -64.64044 124.44969 1.000 17.37537 80 TYR A O 1
ATOM 1267 N N . ASN A 1 81 ? -23.67010 -66.22674 123.74067 1.000 19.49640 81 ASN A N 1
ATOM 1268 C CA . ASN A 1 81 ? -23.12674 -66.20990 122.38883 1.000 22.03511 81 ASN A CA 1
ATOM 1269 C C . ASN A 1 81 ? -21.62070 -66.52856 122.37237 1.000 18.43937 81 ASN A C 1
ATOM 1270 O O . ASN A 1 81 ? -20.87961 -66.05381 121.50263 1.000 19.07684 81 ASN A O 1
ATOM 1281 N N . SER A 1 82 ? -21.07737 -67.25890 123.33509 1.000 17.13216 82 SER A N 1
ATOM 1282 C CA . SER A 1 82 ? -19.65330 -67.53192 123.40978 1.000 15.59902 82 SER A CA 1
ATOM 1283 C C . SER A 1 82 ? -18.81736 -66.25428 123.53858 1.000 16.66605 82 SER A C 1
ATOM 1284 O O . SER A 1 82 ? -17.71122 -66.15397 123.00056 1.000 15.06966 82 SER A O 1
ATOM 1292 N N . THR A 1 83 ? -19.31085 -65.28532 124.29567 1.000 16.44424 83 THR A N 1
ATOM 1293 C CA . THR A 1 83 ? -18.53368 -64.07717 124.54342 1.000 17.70334 83 THR A CA 1
ATOM 1294 C C . THR A 1 83 ? -17.37414 -64.36411 125.49633 1.000 15.76991 83 THR A C 1
ATOM 1295 O O . THR A 1 83 ? -17.59589 -64.75930 126.65099 1.000 15.05462 83 THR A O 1
ATOM 1306 N N . ALA A 1 84 ? -16.14410 -64.12308 125.03962 1.000 16.77281 84 ALA A N 1
ATOM 1307 C CA . ALA A 1 84 ? -14.96383 -64.42027 125.83933 1.000 17.79795 84 ALA A CA 1
ATOM 1308 C C . ALA A 1 84 ? -14.74884 -63.34762 126.91026 1.000 16.92706 84 ALA A C 1
ATOM 1309 O O . ALA A 1 84 ? -15.15931 -62.18897 126.75209 1.000 15.85504 84 ALA A O 1
ATOM 1316 N N . ALA A 1 85 ? -14.07242 -63.75050 127.98892 1.000 14.54095 85 ALA A N 1
ATOM 1317 C CA . ALA A 1 85 ? -13.69267 -62.80727 129.03212 1.000 15.04378 85 ALA A CA 1
ATOM 1318 C C . ALA A 1 85 ? -12.92756 -61.63694 128.44268 1.000 17.05542 85 ALA A C 1
ATOM 1319 O O . ALA A 1 85 ? -12.11737 -61.79794 127.53397 1.000 16.31683 85 ALA A O 1
ATOM 1326 N N . THR A 1 86 ? -13.19750 -60.44454 128.97262 1.000 15.35550 86 THR A N 1
ATOM 1327 C CA . THR A 1 86 ? -12.36702 -59.27382 128.67089 1.000 18.33511 86 THR A CA 1
ATOM 1328 C C . THR A 1 86 ? -11.07935 -59.31767 129.48195 1.000 14.54197 86 THR A C 1
ATOM 1329 O O . THR A 1 86 ? -11.09937 -59.58161 130.68993 1.000 14.53742 86 THR A O 1
ATOM 1340 N N . ASN A 1 87 ? -9.94885 -59.04863 128.81815 1.000 16.76695 87 ASN A N 1
ATOM 1341 C CA . ASN A 1 87 ? -8.67217 -58.98515 129.52025 1.000 13.79062 87 ASN A CA 1
ATOM 1342 C C . ASN A 1 87 ? -8.51896 -57.58594 130.10055 1.000 11.40103 87 ASN A C 1
ATOM 1343 O O . ASN A 1 87 ? -8.24173 -56.62811 129.37747 1.000 13.68297 87 ASN A O 1
ATOM 1354 N N . GLU A 1 88 ? -8.74444 -57.44327 131.40725 1.000 11.13259 88 GLU A N 1
ATOM 1355 C CA . GLU A 1 88 ? -8.55928 -56.15573 132.04263 1.000 10.51508 88 GLU A CA 1
ATOM 1356 C C . GLU A 1 88 ? -7.08006 -55.90499 132.25175 1.000 10.97936 88 GLU A C 1
ATOM 1357 O O . GLU A 1 88 ? -6.24791 -56.80929 132.17750 1.000 10.49599 88 GLU A O 1
ATOM 1369 N N . VAL A 1 89 ? -6.75121 -54.65876 132.58950 1.000 10.73657 89 VAL A N 1
ATOM 1370 C CA . VAL A 1 89 ? -5.35578 -54.25018 132.76952 1.000 11.11938 89 VAL A CA 1
ATOM 1371 C C . VAL A 1 89 ? -5.06363 -54.25098 134.24428 1.000 11.34320 89 VAL A C 1
ATOM 1372 O O . VAL A 1 89 ? -5.61787 -53.42185 134.98227 1.000 11.57957 89 VAL A O 1
ATOM 1385 N N . PRO A 1 90 ? -4.22509 -55.15045 134.76485 1.000 9.47392 90 PRO A N 1
ATOM 1386 C CA . PRO A 1 90 ? -3.94610 -55.18880 136.20495 1.000 10.81832 90 PRO A CA 1
ATOM 1387 C C . PRO A 1 90 ? -3.07081 -54.02576 136.59767 1.000 13.12863 90 PRO A C 1
ATOM 1388 O O . PRO A 1 90 ? -2.43687 -53.42456 135.76295 1.000 12.26241 90 PRO A O 1
ATOM 1399 N N . GLU A 1 91 ? -3.10625 -53.67600 137.88890 1.000 11.37053 91 GLU A N 1
ATOM 1400 C CA . GLU A 1 91 ? -2.20175 -52.68809 138.46891 1.000 11.62251 91 GLU A CA 1
ATOM 1401 C C . GLU A 1 91 ? -1.31550 -53.37235 139.50138 1.000 12.03751 91 GLU A C 1
ATOM 1402 O O . GLU A 1 91 ? -1.79907 -54.17320 140.29539 1.000 11.33493 91 GLU A O 1
ATOM 1414 N N . VAL A 1 92 ? -0.02617 -53.03436 139.50140 1.000 12.07841 92 VAL A N 1
ATOM 1415 C CA . VAL A 1 92 ? 0.96191 -53.68468 140.35792 1.000 13.33198 92 VAL A CA 1
ATOM 1416 C C . VAL A 1 92 ? 1.58146 -52.66692 141.30550 1.000 14.59541 92 VAL A C 1
ATOM 1417 O O . VAL A 1 92 ? 2.02430 -51.60782 140.87939 1.000 12.52847 92 VAL A O 1
ATOM 1430 N N . THR A 1 93 ? 1.62719 -53.02607 142.61324 1.000 13.64168 93 THR A N 1
ATOM 1431 C CA . THR A 1 93 ? 2.16556 -52.20188 143.66473 1.000 12.79205 93 THR A CA 1
ATOM 1432 C C . THR A 1 93 ? 3.12552 -53.07435 144.47402 1.000 12.99949 93 THR A C 1
ATOM 1433 O O . THR A 1 93 ? 2.80450 -54.21663 144.78157 1.000 11.37305 93 THR A O 1
ATOM 1444 N N . VAL A 1 94 ? 4.30795 -52.56480 144.76538 1.000 13.10498 94 VAL A N 1
ATOM 1445 C CA . VAL A 1 94 ? 5.30256 -53.29714 145.55589 1.000 13.25290 94 VAL A CA 1
ATOM 1446 C C . VAL A 1 94 ? 5.66736 -52.47679 146.79644 1.000 14.14175 94 VAL A C 1
ATOM 1447 O O . VAL A 1 94 ? 5.93867 -51.26768 146.70760 1.000 13.46711 94 VAL A O 1
ATOM 1460 N N . PHE A 1 95 ? 5.66785 -53.13812 147.95263 1.000 13.36468 95 PHE A N 1
ATOM 1461 C CA . PHE A 1 95 ? 5.96920 -52.43665 149.20198 1.000 14.22151 95 PHE A CA 1
ATOM 1462 C C . PHE A 1 95 ? 6.43209 -53.45269 150.24025 1.000 14.44413 95 PHE A C 1
ATOM 1463 O O . PHE A 1 95 ? 6.16364 -54.64346 150.13007 1.000 13.54404 95 PHE A O 1
ATOM 1480 N N . SER A 1 96 ? 7.15723 -52.96319 151.25544 1.000 14.57406 96 SER A N 1
ATOM 1481 C CA . SER A 1 96 ? 7.57238 -53.86851 152.31285 1.000 15.67705 96 SER A CA 1
ATOM 1482 C C . SER A 1 96 ? 6.45164 -54.08544 153.30534 1.000 13.80457 96 SER A C 1
ATOM 1483 O O . SER A 1 96 ? 5.58842 -53.22618 153.51151 1.000 15.04920 96 SER A O 1
ATOM 1491 N N . LYS A 1 97 ? 6.45885 -55.26093 153.93464 1.000 14.20834 97 LYS A N 1
ATOM 1492 C CA . LYS A 1 97 ? 5.46729 -55.53939 154.98689 1.000 14.50058 97 LYS A CA 1
ATOM 1493 C C . LYS A 1 97 ? 5.72846 -54.67658 156.22825 1.000 15.95477 97 LYS A C 1
ATOM 1494 O O . LYS A 1 97 ? 4.78570 -54.20604 156.87136 1.000 13.75462 97 LYS A O 1
ATOM 1513 N N A SER A 1 98 ? 6.99482 -54.47551 156.58038 0.281 16.68139 98 SER A N 1
ATOM 1514 N N B SER A 1 98 ? 6.99517 -54.44276 156.55663 0.719 16.67014 98 SER A N 1
ATOM 1515 C CA A SER A 1 98 ? 7.37423 -53.81434 157.81921 0.281 16.61418 98 SER A CA 1
ATOM 1516 C CA B SER A 1 98 ? 7.38500 -53.81344 157.81010 0.719 16.75586 98 SER A CA 1
ATOM 1517 C C A SER A 1 98 ? 8.48955 -52.81971 157.54010 0.281 16.49217 98 SER A C 1
ATOM 1518 C C B SER A 1 98 ? 8.48800 -52.81046 157.53235 0.719 16.83144 98 SER A C 1
ATOM 1519 O O A SER A 1 98 ? 9.14366 -52.89040 156.49890 0.281 17.24852 98 SER A O 1
ATOM 1520 O O B SER A 1 98 ? 9.14346 -52.87612 156.49608 0.719 17.54460 98 SER A O 1
ATOM 1535 N N . PRO A 1 99 ? 8.72560 -51.88374 158.45959 1.000 17.40644 99 PRO A N 1
ATOM 1536 C CA . PRO A 1 99 ? 9.81546 -50.91994 158.27399 1.000 19.43506 99 PRO A CA 1
ATOM 1537 C C . PRO A 1 99 ? 11.13958 -51.61680 158.00815 1.000 18.81996 99 PRO A C 1
ATOM 1538 O O . PRO A 1 99 ? 11.42967 -52.65317 158.57281 1.000 17.18817 99 PRO A O 1
ATOM 1549 N N . VAL A 1 100 ? 11.92184 -51.03761 157.11578 1.000 21.19678 100 VAL A N 1
ATOM 1550 C CA . VAL A 1 100 ? 13.14560 -51.66584 156.62756 1.000 22.72631 100 VAL A CA 1
ATOM 1551 C C . VAL A 1 100 ? 14.33376 -51.27104 157.50414 1.000 24.44595 100 VAL A C 1
ATOM 1552 O O . VAL A 1 100 ? 14.61316 -50.08234 157.69895 1.000 25.86282 100 VAL A O 1
ATOM 1565 N N . THR A 1 101 ? 15.01562 -52.27059 158.04058 1.000 23.86627 101 THR A N 1
ATOM 1566 C CA . THR A 1 101 ? 16.32304 -52.11954 158.67759 1.000 24.97594 101 THR A CA 1
ATOM 1567 C C . THR A 1 101 ? 17.29603 -53.04184 157.97070 1.000 23.82821 101 THR A C 1
ATOM 1568 O O . THR A 1 101 ? 17.02615 -54.22688 157.81633 1.000 22.44687 101 THR A O 1
ATOM 1579 N N . LEU A 1 102 ? 18.43924 -52.50603 157.53730 1.000 27.54257 102 LEU A N 1
ATOM 1580 C CA . LEU A 1 102 ? 19.40930 -53.33461 156.83311 1.000 26.51667 102 LEU A CA 1
ATOM 1581 C C . LEU A 1 102 ? 19.81621 -54.51048 157.70726 1.000 26.42571 102 LEU A C 1
ATOM 1582 O O . LEU A 1 102 ? 20.07023 -54.33862 158.90439 1.000 26.83314 102 LEU A O 1
ATOM 1598 N N . GLY A 1 103 ? 19.83798 -55.70090 157.11443 1.000 23.41380 103 GLY A N 1
ATOM 1599 C CA . GLY A 1 103 ? 20.20735 -56.91671 157.82114 1.000 24.44744 103 GLY A CA 1
ATOM 1600 C C . GLY A 1 103 ? 19.14459 -57.51278 158.71601 1.000 22.85967 103 GLY A C 1
ATOM 1601 O O . GLY A 1 103 ? 19.39705 -58.55683 159.33467 1.000 22.55664 103 GLY A O 1
ATOM 1605 N N . GLN A 1 104 ? 17.95631 -56.91527 158.78536 1.000 22.30187 104 GLN A N 1
ATOM 1606 C CA . GLN A 1 104 ? 16.84307 -57.45458 159.53021 1.000 20.01991 104 GLN A CA 1
ATOM 1607 C C . GLN A 1 104 ? 15.86366 -58.12367 158.57832 1.000 19.39427 104 GLN A C 1
ATOM 1608 O O . GLN A 1 104 ? 15.37528 -57.45312 157.64014 1.000 18.46681 104 GLN A O 1
ATOM 1622 N N . PRO A 1 105 ? 15.55428 -59.39831 158.74638 1.000 17.27886 105 PRO A N 1
ATOM 1623 C CA . PRO A 1 105 ? 14.65356 -60.06158 157.79224 1.000 18.23434 105 PRO A CA 1
ATOM 1624 C C . PRO A 1 105 ? 13.33400 -59.29910 157.64678 1.000 17.75586 105 PRO A C 1
ATOM 1625 O O . PRO A 1 105 ? 12.77036 -58.79284 158.61925 1.000 17.27875 105 PRO A O 1
ATOM 1636 N N . ASN A 1 106 ? 12.85641 -59.21384 156.41510 1.000 16.49725 106 ASN A N 1
ATOM 1637 C CA . ASN A 1 106 ? 11.62972 -58.50826 156.08148 1.000 16.84668 106 ASN A CA 1
ATOM 1638 C C . ASN A 1 106 ? 10.93527 -59.30007 154.97085 1.000 16.40088 106 ASN A C 1
ATOM 1639 O O . ASN A 1 106 ? 11.39495 -60.37141 154.57445 1.000 15.28310 106 ASN A O 1
ATOM 1650 N N . THR A 1 107 ? 9.81944 -58.76482 154.50385 1.000 14.94314 107 THR A N 1
ATOM 1651 C CA . THR A 1 107 ? 9.04725 -59.39318 153.42302 1.000 14.79481 107 THR A CA 1
ATOM 1652 C C . THR A 1 107 ? 8.64732 -58.31192 152.42557 1.000 15.01492 107 THR A C 1
ATOM 1653 O O . THR A 1 107 ? 8.07249 -57.30069 152.82182 1.000 14.17860 107 THR A O 1
ATOM 1664 N N . LEU A 1 108 ? 8.91581 -58.56834 151.14820 1.000 13.61321 108 LEU A N 1
ATOM 1665 C CA . LEU A 1 108 ? 8.37774 -57.74574 150.06596 1.000 13.91432 108 LEU A CA 1
ATOM 1666 C C . LEU A 1 108 ? 7.02947 -58.27632 149.59983 1.000 13.08330 108 LEU A C 1
ATOM 1667 O O . LEU A 1 108 ? 6.83500 -59.49201 149.45871 1.000 12.23669 108 LEU A O 1
ATOM 1683 N N . ILE A 1 109 ? 6.11206 -57.35262 149.31886 1.000 12.77648 109 ILE A N 1
ATOM 1684 C CA . ILE A 1 109 ? 4.72258 -57.66290 148.96347 1.000 10.74328 109 ILE A CA 1
ATOM 1685 C C . ILE A 1 109 ? 4.48962 -57.10227 147.54224 1.000 10.76095 109 ILE A C 1
ATOM 1686 O O . ILE A 1 109 ? 4.71405 -55.90910 147.30262 1.000 13.20627 109 ILE A O 1
ATOM 1702 N N . CYS A 1 110 ? 4.13284 -57.96070 146.63460 1.000 9.75703 110 CYS A N 1
ATOM 1703 C CA . CYS A 1 110 ? 3.76883 -57.58281 145.27733 1.000 8.86353 110 CYS A CA 1
ATOM 1704 C C . CYS A 1 110 ? 2.23313 -57.79106 145.15869 1.000 8.61127 110 CYS A C 1
ATOM 1705 O O . CYS A 1 110 ? 1.77855 -58.94039 145.05670 1.000 10.90252 110 CYS A O 1
ATOM 1712 N N . LEU A 1 111 ? 1.52529 -56.72816 145.13374 1.000 10.96695 111 LEU A N 1
ATOM 1713 C CA . LEU A 1 111 ? 0.06360 -56.71155 145.00640 1.000 10.07085 111 LEU A CA 1
ATOM 1714 C C . LEU A 1 111 ? -0.27415 -56.52543 143.52648 1.000 11.68143 111 LEU A C 1
ATOM 1715 O O . LEU A 1 111 ? 0.08207 -55.51429 142.95519 1.000 10.49916 111 LEU A O 1
ATOM 1731 N N . VAL A 1 112 ? -1.01087 -57.49084 142.95309 1.000 9.97978 112 VAL A N 1
ATOM 1732 C CA . VAL A 1 112 ? -1.48772 -57.41160 141.58070 1.000 9.36475 112 VAL A CA 1
ATOM 1733 C C . VAL A 1 112 ? -3.02062 -57.30775 141.68574 1.000 11.11888 112 VAL A C 1
ATOM 1734 O O . VAL A 1 112 ? -3.68543 -58.27456 142.09037 1.000 9.18666 112 VAL A O 1
ATOM 1747 N N . ASP A 1 113 ? -3.54374 -56.16326 141.31800 1.000 8.75767 113 ASP A N 1
ATOM 1748 C CA . ASP A 1 113 ? -4.93925 -55.80005 141.53265 1.000 10.62338 113 ASP A CA 1
ATOM 1749 C C . ASP A 1 113 ? -5.67921 -55.69965 140.21375 1.000 11.21117 113 ASP A C 1
ATOM 1750 O O . ASP A 1 113 ? -5.09525 -55.50489 139.14303 1.000 11.72407 113 ASP A O 1
ATOM 1759 N N . ASN A 1 114 ? -7.00217 -55.82758 140.28627 1.000 10.18161 114 ASN A N 1
ATOM 1760 C CA . ASN A 1 114 ? -7.82157 -55.67000 139.11094 1.000 10.90972 114 ASN A CA 1
ATOM 1761 C C . ASN A 1 114 ? -7.49209 -56.72696 138.06427 1.000 11.29857 114 ASN A C 1
ATOM 1762 O O . ASN A 1 114 ? -7.36593 -56.43182 136.85836 1.000 11.59119 114 ASN A O 1
ATOM 1773 N N . ILE A 1 115 ? -7.37461 -57.97401 138.53968 1.000 10.45007 115 ILE A N 1
ATOM 1774 C CA . ILE A 1 115 ? -7.04981 -59.09593 137.68203 1.000 10.89141 115 ILE A CA 1
ATOM 1775 C C . ILE A 1 115 ? -8.30929 -59.66861 137.06957 1.000 9.12603 115 ILE A C 1
ATOM 1776 O O . ILE A 1 115 ? -9.22934 -60.14710 137.76295 1.000 9.30162 115 ILE A O 1
ATOM 1792 N N . PHE A 1 116 ? -8.35181 -59.71424 135.70020 1.000 9.22681 116 PHE A N 1
ATOM 1793 C CA . PHE A 1 116 ? -9.31741 -60.52446 135.04927 1.000 9.24337 116 PHE A CA 1
ATOM 1794 C C . PHE A 1 116 ? -8.91700 -60.74122 133.59232 1.000 11.17324 116 PHE A C 1
ATOM 1795 O O . PHE A 1 116 ? -8.48376 -59.77060 132.95376 1.000 10.02809 116 PHE A O 1
ATOM 1812 N N . PRO A 1 117 ? -9.00645 -61.96355 133.06729 1.000 9.12168 117 PRO A N 1
ATOM 1813 C CA . PRO A 1 117 ? -9.36014 -63.20900 133.81314 1.000 9.53707 117 PRO A CA 1
ATOM 1814 C C . PRO A 1 117 ? -8.36006 -63.64217 134.81477 1.000 10.79076 117 PRO A C 1
ATOM 1815 O O . PRO A 1 117 ? -7.20446 -63.16361 134.75402 1.000 9.83445 117 PRO A O 1
ATOM 1826 N N . PRO A 1 118 ? -8.73705 -64.57397 135.73150 1.000 10.24520 118 PRO A N 1
ATOM 1827 C CA . PRO A 1 118 ? -7.77871 -64.99970 136.78118 1.000 13.45908 118 PRO A CA 1
ATOM 1828 C C . PRO A 1 118 ? -6.69631 -65.94966 136.29139 1.000 11.98078 118 PRO A C 1
ATOM 1829 O O . PRO A 1 118 ? -6.66944 -67.15476 136.60003 1.000 10.99475 118 PRO A O 1
ATOM 1840 N N . VAL A 1 119 ? -5.78861 -65.40177 135.49095 1.000 11.11543 119 VAL A N 1
ATOM 1841 C CA . VAL A 1 119 ? -4.64253 -66.09160 134.92549 1.000 11.96396 119 VAL A CA 1
ATOM 1842 C C . VAL A 1 119 ? -3.48471 -65.11331 134.97020 1.000 11.44872 119 VAL A C 1
ATOM 1843 O O . VAL A 1 119 ? -3.56537 -64.04576 134.35944 1.000 11.84131 119 VAL A O 1
ATOM 1856 N N . VAL A 1 120 ? -2.39627 -65.47471 135.65562 1.000 12.51531 120 VAL A N 1
ATOM 1857 C CA . VAL A 1 120 ? -1.31759 -64.51023 135.87937 1.000 11.44557 120 VAL A CA 1
ATOM 1858 C C . VAL A 1 120 ? -0.03648 -65.24864 136.19282 1.000 16.90356 120 VAL A C 1
ATOM 1859 O O . VAL A 1 120 ? -0.04618 -66.28057 136.87382 1.000 16.22267 120 VAL A O 1
ATOM 1872 N N . ASN A 1 121 ? 1.07829 -64.69303 135.69954 1.000 17.06508 121 ASN A N 1
ATOM 1873 C CA . ASN A 1 121 ? 2.40724 -65.13897 136.12444 1.000 19.14574 121 ASN A CA 1
ATOM 1874 C C . ASN A 1 121 ? 2.95237 -64.01374 137.01473 1.000 17.48492 121 ASN A C 1
ATOM 1875 O O . ASN A 1 121 ? 3.04796 -62.86406 136.54141 1.000 15.95480 121 ASN A O 1
ATOM 1886 N N . ILE A 1 122 ? 3.36263 -64.30886 138.25597 1.000 15.58517 122 ILE A N 1
ATOM 1887 C CA . ILE A 1 122 ? 4.02846 -63.33702 139.11577 1.000 15.08214 122 ILE A CA 1
ATOM 1888 C C . ILE A 1 122 ? 5.37389 -63.92896 139.55293 1.000 17.71316 122 ILE A C 1
ATOM 1889 O O . ILE A 1 122 ? 5.41010 -64.96118 140.21803 1.000 18.93396 122 ILE A O 1
ATOM 1905 N N . THR A 1 123 ? 6.45672 -63.25382 139.20515 1.000 14.98837 123 THR A N 1
ATOM 1906 C CA . THR A 1 123 ? 7.80210 -63.71426 139.59402 1.000 17.25322 123 THR A CA 1
ATOM 1907 C C . THR A 1 123 ? 8.59813 -62.55543 140.17991 1.000 16.42253 123 THR A C 1
ATOM 1908 O O . THR A 1 123 ? 8.30001 -61.37952 139.96409 1.000 15.37421 123 THR A O 1
ATOM 1919 N N . TRP A 1 124 ? 9.66311 -62.89218 140.89977 1.000 17.65446 124 TRP A N 1
ATOM 1920 C CA . TRP A 1 124 ? 10.49482 -61.90792 141.56087 1.000 17.17466 124 TRP A CA 1
ATOM 1921 C C . TRP A 1 124 ? 11.87185 -61.91115 140.92145 1.000 19.24967 124 TRP A C 1
ATOM 1922 O O . TRP A 1 124 ? 12.40960 -62.97823 140.59658 1.000 20.23602 124 TRP A O 1
ATOM 1943 N N . LEU A 1 125 ? 12.43610 -60.72307 140.75919 1.000 19.96199 125 LEU A N 1
ATOM 1944 C CA . LEU A 1 125 ? 13.80291 -60.54614 140.29341 1.000 22.09341 125 LEU A CA 1
ATOM 1945 C C . LEU A 1 125 ? 14.57992 -59.77820 141.34762 1.000 20.70859 125 LEU A C 1
ATOM 1946 O O . LEU A 1 125 ? 14.10122 -58.78453 141.86440 1.000 20.05229 125 LEU A O 1
ATOM 1962 N N . SER A 1 126 ? 15.80697 -60.22552 141.61526 1.000 24.06561 126 SER A N 1
ATOM 1963 C CA . SER A 1 126 ? 16.73533 -59.55594 142.51104 1.000 22.68801 126 SER A CA 1
ATOM 1964 C C . SER A 1 126 ? 17.98584 -59.24545 141.69877 1.000 27.09736 126 SER A C 1
ATOM 1965 O O . SER A 1 126 ? 18.59147 -60.15207 141.12764 1.000 27.87078 126 SER A O 1
ATOM 1973 N N . ASN A 1 127 ? 18.34656 -57.96777 141.63950 1.000 28.14460 127 ASN A N 1
ATOM 1974 C CA . ASN A 1 127 ? 19.41631 -57.49624 140.76509 1.000 31.75929 127 ASN A CA 1
ATOM 1975 C C . ASN A 1 127 ? 19.31350 -58.14880 139.38998 1.000 30.93290 127 ASN A C 1
ATOM 1976 O O . ASN A 1 127 ? 20.30756 -58.59154 138.82577 1.000 29.09611 127 ASN A O 1
ATOM 1987 N N . GLY A 1 128 ? 18.10455 -58.22936 138.85310 1.000 28.62179 128 GLY A N 1
ATOM 1988 C CA . GLY A 1 128 ? 17.89052 -58.68957 137.50400 1.000 29.45360 128 GLY A CA 1
ATOM 1989 C C . GLY A 1 128 ? 17.78859 -60.18320 137.30823 1.000 28.32848 128 GLY A C 1
ATOM 1990 O O . GLY A 1 128 ? 17.52324 -60.61664 136.17482 1.000 27.75774 128 GLY A O 1
ATOM 1994 N N . GLN A 1 129 ? 17.96685 -60.98100 138.35707 1.000 27.83108 129 GLN A N 1
ATOM 1995 C CA . GLN A 1 129 ? 17.93406 -62.43318 138.24764 1.000 28.51453 129 GLN A CA 1
ATOM 1996 C C . GLN A 1 129 ? 16.75336 -63.01330 139.00662 1.000 28.95467 129 GLN A C 1
ATOM 1997 O O . GLN A 1 129 ? 16.42836 -62.54983 140.10093 1.000 28.50973 129 GLN A O 1
ATOM 2011 N N . SER A 1 130 ? 16.15610 -64.05728 138.44863 1.000 29.97125 130 SER A N 1
ATOM 2012 C CA . SER A 1 130 ? 14.98121 -64.66630 139.05638 1.000 32.12610 130 SER A CA 1
ATOM 2013 C C . SER A 1 130 ? 15.28849 -65.19326 140.45444 1.000 32.16914 130 SER A C 1
ATOM 2014 O O . SER A 1 130 ? 16.34708 -65.78425 140.69832 1.000 30.28030 130 SER A O 1
ATOM 2022 N N . VAL A 1 131 ? 14.34777 -64.96587 141.36986 1.000 26.43914 131 VAL A N 1
ATOM 2023 C CA . VAL A 1 131 ? 14.37685 -65.51723 142.71817 1.000 28.00016 131 VAL A CA 1
ATOM 2024 C C . VAL A 1 131 ? 13.26371 -66.54712 142.80807 1.000 31.14300 131 VAL A C 1
ATOM 2025 O O . VAL A 1 131 ? 12.14059 -66.29194 142.35939 1.000 31.02277 131 VAL A O 1
ATOM 2038 N N . THR A 1 132 ? 13.55521 -67.68892 143.40932 1.000 33.53582 132 THR A N 1
ATOM 2039 C CA . THR A 1 132 ? 12.52878 -68.70020 143.66047 1.000 35.26416 132 THR A CA 1
ATOM 2040 C C . THR A 1 132 ? 12.38730 -69.05313 145.13785 1.000 33.47677 132 THR A C 1
ATOM 2041 O O . THR A 1 132 ? 11.25745 -69.31603 145.61150 1.000 27.52002 132 THR A O 1
ATOM 2052 N N . GLU A 1 133 ? 13.49094 -69.06116 145.89210 1.000 27.05594 133 GLU A N 1
ATOM 2053 C CA . GLU A 1 133 ? 13.40392 -69.32578 147.31628 1.000 25.54272 133 GLU A CA 1
ATOM 2054 C C . GLU A 1 133 ? 12.69500 -68.18667 148.02652 1.000 22.68045 133 GLU A C 1
ATOM 2055 O O . GLU A 1 133 ? 12.88677 -67.02096 147.68412 1.000 24.12451 133 GLU A O 1
ATOM 2067 N N . GLY A 1 134 ? 11.91448 -68.52290 149.03532 1.000 20.52653 134 GLY A N 1
ATOM 2068 C CA . GLY A 1 134 ? 11.30255 -67.53276 149.87948 1.000 20.89879 134 GLY A CA 1
ATOM 2069 C C . GLY A 1 134 ? 10.07258 -66.87869 149.28337 1.000 19.97617 134 GLY A C 1
ATOM 2070 O O . GLY A 1 134 ? 9.61850 -65.86505 149.81672 1.000 18.15053 134 GLY A O 1
ATOM 2074 N N . VAL A 1 135 ? 9.52057 -67.44967 148.20542 1.000 17.93638 135 VAL A N 1
ATOM 2075 C CA . VAL A 1 135 ? 8.38931 -66.86565 147.49076 1.000 18.46448 135 VAL A CA 1
ATOM 2076 C C . VAL A 1 135 ? 7.15018 -67.67701 147.82143 1.000 16.33677 135 VAL A C 1
ATOM 2077 O O . VAL A 1 135 ? 7.18020 -68.91006 147.80727 1.000 16.83576 135 VAL A O 1
ATOM 2090 N N . SER A 1 136 ? 6.06165 -66.98175 148.11118 1.000 15.38812 136 SER A N 1
ATOM 2091 C CA . SER A 1 136 ? 4.76104 -67.61565 148.29666 1.000 14.37042 136 SER A CA 1
ATOM 2092 C C . SER A 1 136 ? 3.70105 -66.66730 147.75064 1.000 12.86853 136 SER A C 1
ATOM 2093 O O . SER A 1 136 ? 3.98950 -65.51601 147.46679 1.000 13.31800 136 SER A O 1
ATOM 2101 N N . GLU A 1 137 ? 2.46556 -67.15224 147.56992 1.000 11.82667 137 GLU A N 1
ATOM 2102 C CA . GLU A 1 137 ? 1.44397 -66.21843 147.09485 1.000 13.94093 137 GLU A CA 1
ATOM 2103 C C . GLU A 1 137 ? 0.08257 -66.63590 147.61980 1.000 12.87007 137 GLU A C 1
ATOM 2104 O O . GLU A 1 137 ? -0.10236 -67.75992 148.11010 1.000 15.13879 137 GLU A O 1
ATOM 2116 N N . THR A 1 138 ? -0.85324 -65.68385 147.57146 1.000 11.87364 138 THR A N 1
ATOM 2117 C CA . THR A 1 138 ? -2.21597 -65.92112 147.96406 1.000 11.43454 138 THR A CA 1
ATOM 2118 C C . THR A 1 138 ? -2.95184 -66.64165 146.84049 1.000 11.57890 138 THR A C 1
ATOM 2119 O O . THR A 1 138 ? -2.45920 -66.83308 145.72598 1.000 12.33071 138 THR A O 1
ATOM 2130 N N . SER A 1 139 ? -4.20021 -66.99821 147.12417 1.000 12.79256 139 SER A N 1
ATOM 2131 C CA A SER A 1 139 ? -5.12467 -67.38622 146.06538 0.681 13.04803 139 SER A CA 1
ATOM 2132 C CA B SER A 1 139 ? -5.12556 -67.38334 146.06678 0.319 13.07840 139 SER A CA 1
ATOM 2133 C C . SER A 1 139 ? -5.50059 -66.14065 145.24856 1.000 12.08949 139 SER A C 1
ATOM 2134 O O . SER A 1 139 ? -5.05946 -65.03469 145.51826 1.000 9.37909 139 SER A O 1
ATOM 2149 N N . PHE A 1 140 ? -6.33411 -66.34504 144.22213 1.000 13.08976 140 PHE A N 1
ATOM 2150 C CA . PHE A 1 140 ? -7.03892 -65.22346 143.62144 1.000 10.90501 140 PHE A CA 1
ATOM 2151 C C . PHE A 1 140 ? -8.12224 -64.78489 144.59817 1.000 9.02036 140 PHE A C 1
ATOM 2152 O O . PHE A 1 140 ? -9.10007 -65.51485 144.84230 1.000 11.07872 140 PHE A O 1
ATOM 2169 N N . LEU A 1 141 ? -7.94561 -63.62280 145.22186 1.000 10.92547 141 LEU A N 1
ATOM 2170 C CA . LEU A 1 141 ? -8.89612 -63.08645 146.17869 1.000 8.88710 141 LEU A CA 1
ATOM 2171 C C . LEU A 1 141 ? -9.96483 -62.25163 145.49513 1.000 8.19874 141 LEU A C 1
ATOM 2172 O O . LEU A 1 141 ? -9.67688 -61.41857 144.59776 1.000 9.69920 141 LEU A O 1
ATOM 2188 N N . SER A 1 142 ? -11.21786 -62.42121 145.92793 1.000 10.16549 142 SER A N 1
ATOM 2189 C CA . SER A 1 142 ? -12.30897 -61.87524 145.17957 1.000 9.29915 142 SER A CA 1
ATOM 2190 C C . SER A 1 142 ? -12.45505 -60.37619 145.44065 1.000 10.80095 142 SER A C 1
ATOM 2191 O O . SER A 1 142 ? -12.04907 -59.86150 146.52237 1.000 9.60178 142 SER A O 1
ATOM 2199 N N . LYS A 1 143 ? -13.08706 -59.69872 144.48513 1.000 11.76222 143 LYS A N 1
ATOM 2200 C CA . LYS A 1 143 ? -13.46782 -58.30755 144.59181 1.000 9.34033 143 LYS A CA 1
ATOM 2201 C C . LYS A 1 143 ? -14.96271 -58.15985 144.21839 1.000 11.54063 143 LYS A C 1
ATOM 2202 O O . LYS A 1 143 ? -15.55092 -59.00256 143.51638 1.000 10.12205 143 LYS A O 1
ATOM 2221 N N . SER A 1 144 ? -15.55888 -57.11678 144.73814 1.000 13.15488 144 SER A N 1
ATOM 2222 C CA A SER A 1 144 ? -17.00277 -56.92528 144.56272 0.554 13.01752 144 SER A CA 1
ATOM 2223 C CA B SER A 1 144 ? -16.99953 -56.88837 144.56717 0.446 12.55936 144 SER A CA 1
ATOM 2224 C C . SER A 1 144 ? -17.39897 -56.66386 143.10949 1.000 13.14712 144 SER A C 1
ATOM 2225 O O . SER A 1 144 ? -18.56067 -56.91899 142.74291 1.000 12.74604 144 SER A O 1
ATOM 2240 N N . ASP A 1 145 ? -16.50742 -56.17590 142.28601 1.000 12.37167 145 ASP A N 1
ATOM 2241 C CA . ASP A 1 145 ? -16.74840 -56.06242 140.84830 1.000 12.22787 145 ASP A CA 1
ATOM 2242 C C . ASP A 1 145 ? -16.39166 -57.34649 140.07825 1.000 12.05582 145 ASP A C 1
ATOM 2243 O O . ASP A 1 145 ? -16.36314 -57.34582 138.85111 1.000 10.13216 145 ASP A O 1
ATOM 2252 N N . HIS A 1 146 ? -16.12744 -58.44119 140.78440 1.000 9.44655 146 HIS A N 1
ATOM 2253 C CA . HIS A 1 146 ? -15.89918 -59.75901 140.23458 1.000 10.43168 146 HIS A CA 1
ATOM 2254 C C . HIS A 1 146 ? -14.58320 -59.87954 139.48571 1.000 9.63417 146 HIS A C 1
ATOM 2255 O O . HIS A 1 146 ? -14.36035 -60.88935 138.80635 1.000 9.37431 146 HIS A O 1
ATOM 2269 N N . SER A 1 147 ? -13.69966 -58.90865 139.61736 1.000 9.10058 147 SER A N 1
ATOM 2270 C CA . SER A 1 147 ? -12.28162 -59.11030 139.29775 1.000 9.98873 147 SER A CA 1
ATOM 2271 C C . SER A 1 147 ? -11.59650 -59.73788 140.52275 1.000 8.78388 147 SER A C 1
ATOM 2272 O O . SER A 1 147 ? -12.23643 -60.10719 141.48694 1.000 9.22466 147 SER A O 1
ATOM 2280 N N . PHE A 1 148 ? -10.27080 -59.85907 140.48911 1.000 8.97864 148 PHE A N 1
ATOM 2281 C CA . PHE A 1 148 ? -9.52845 -60.52489 141.53697 1.000 8.88679 148 PHE A CA 1
ATOM 2282 C C . PHE A 1 148 ? -8.27393 -59.69396 141.85190 1.000 8.18832 148 PHE A C 1
ATOM 2283 O O . PHE A 1 148 ? -7.81886 -58.89828 141.06440 1.000 9.32297 148 PHE A O 1
ATOM 2300 N N . PHE A 1 149 ? -7.75007 -59.85867 143.07225 1.000 7.80510 149 PHE A N 1
ATOM 2301 C CA . PHE A 1 149 ? -6.33460 -59.51015 143.28614 1.000 8.80333 149 PHE A CA 1
ATOM 2302 C C . PHE A 1 149 ? -5.58050 -60.72064 143.76933 1.000 9.24854 149 PHE A C 1
ATOM 2303 O O . PHE A 1 149 ? -6.13809 -61.70122 144.22461 1.000 10.10180 149 PHE A O 1
ATOM 2320 N N . LYS A 1 150 ? -4.25664 -60.64627 143.62463 1.000 9.13478 150 LYS A N 1
ATOM 2321 C CA . LYS A 1 150 ? -3.39039 -61.72220 144.09311 1.000 11.17836 150 LYS A CA 1
ATOM 2322 C C . LYS A 1 150 ? -2.13112 -61.07468 144.57964 1.000 11.54665 150 LYS A C 1
ATOM 2323 O O . LYS A 1 150 ? -1.68813 -60.10668 143.99362 1.000 9.35771 150 LYS A O 1
ATOM 2342 N N . ILE A 1 151 ? -1.58577 -61.58186 145.69374 1.000 11.18664 151 ILE A N 1
ATOM 2343 C CA . ILE A 1 151 ? -0.42996 -61.01281 146.33548 1.000 10.13743 151 ILE A CA 1
ATOM 2344 C C . ILE A 1 151 ? 0.66414 -62.06715 146.38118 1.000 10.35279 151 ILE A C 1
ATOM 2345 O O . ILE A 1 151 ? 0.40990 -63.21662 146.77094 1.000 10.62666 151 ILE A O 1
ATOM 2361 N N . SER A 1 152 ? 1.87885 -61.66689 146.02784 1.000 10.88605 152 SER A N 1
ATOM 2362 C CA . SER A 1 152 ? 3.05049 -62.50139 146.13132 1.000 10.52818 152 SER A CA 1
ATOM 2363 C C . SER A 1 152 ? 4.01315 -61.93070 147.17934 1.000 11.06454 152 SER A C 1
ATOM 2364 O O . SER A 1 152 ? 4.13261 -60.69880 147.34170 1.000 10.52801 152 SER A O 1
ATOM 2372 N N . TYR A 1 153 ? 4.66931 -62.84466 147.91429 1.000 11.49011 153 TYR A N 1
ATOM 2373 C CA . TYR A 1 153 ? 5.55114 -62.48220 149.01454 1.000 14.18441 153 TYR A CA 1
ATOM 2374 C C . TYR A 1 153 ? 6.95402 -63.01787 148.72871 1.000 13.96424 153 TYR A C 1
ATOM 2375 O O . TYR A 1 153 ? 7.11616 -64.15917 148.27360 1.000 13.06332 153 TYR A O 1
ATOM 2393 N N . LEU A 1 154 ? 7.95067 -62.20930 149.03970 1.000 12.69253 154 LEU A N 1
ATOM 2394 C CA . LEU A 1 154 ? 9.35888 -62.58865 148.95014 1.000 14.86276 154 LEU A CA 1
ATOM 2395 C C . LEU A 1 154 ? 10.02701 -62.21943 150.27730 1.000 18.73425 154 LEU A C 1
ATOM 2396 O O . LEU A 1 154 ? 10.18118 -61.03962 150.58951 1.000 15.85822 154 LEU A O 1
ATOM 2412 N N . THR A 1 155 ? 10.36813 -63.22339 151.08569 1.000 17.30626 155 THR A N 1
ATOM 2413 C CA . THR A 1 155 ? 11.16321 -62.94494 152.27473 1.000 18.68629 155 THR A CA 1
ATOM 2414 C C . THR A 1 155 ? 12.55997 -62.53983 151.83865 1.000 18.40254 155 THR A C 1
ATOM 2415 O O . THR A 1 155 ? 13.12086 -63.12259 150.90680 1.000 17.56025 155 THR A O 1
ATOM 2426 N N . PHE A 1 156 ? 13.11258 -61.52070 152.47855 1.000 17.71016 156 PHE A N 1
ATOM 2427 C CA . PHE A 1 156 ? 14.41529 -61.03298 152.05269 1.000 20.00990 156 PHE A CA 1
ATOM 2428 C C . PHE A 1 156 ? 15.15268 -60.34886 153.18424 1.000 19.54459 156 PHE A C 1
ATOM 2429 O O . PHE A 1 156 ? 14.60060 -60.03749 154.23343 1.000 19.33017 156 PHE A O 1
ATOM 2446 N N . LEU A 1 157 ? 16.44009 -60.10408 152.94216 1.000 20.79058 157 LEU A N 1
ATOM 2447 C CA . LEU A 1 157 ? 17.32577 -59.41543 153.87868 1.000 24.72485 157 LEU A CA 1
ATOM 2448 C C . LEU A 1 157 ? 17.74636 -58.07955 153.28103 1.000 25.08009 157 LEU A C 1
ATOM 2449 O O . LEU A 1 157 ? 18.49078 -58.06000 152.30419 1.000 25.81457 157 LEU A O 1
ATOM 2465 N N . PRO A 1 158 ? 17.28423 -56.94844 153.80058 1.000 24.89321 158 PRO A N 1
ATOM 2466 C CA . PRO A 1 158 ? 17.63511 -55.67265 153.18373 1.000 26.15531 158 PRO A CA 1
ATOM 2467 C C . PRO A 1 158 ? 19.13670 -55.41691 153.22768 1.000 31.75347 158 PRO A C 1
ATOM 2468 O O . PRO A 1 158 ? 19.79765 -55.67088 154.23598 1.000 28.70654 158 PRO A O 1
ATOM 2479 N N . SER A 1 159 ? 19.66259 -54.90920 152.11282 1.000 32.72992 159 SER A N 1
ATOM 2480 C CA . SER A 1 159 ? 21.07198 -54.56699 151.99659 1.000 35.52959 159 SER A CA 1
ATOM 2481 C C . SER A 1 159 ? 21.21643 -53.46240 150.96542 1.000 40.20565 159 SER A C 1
ATOM 2482 O O . SER A 1 159 ? 20.35795 -53.27802 150.10114 1.000 38.08043 159 SER A O 1
ATOM 2490 N N . ALA A 1 160 ? 22.32881 -52.73366 151.06262 1.000 44.49996 160 ALA A N 1
ATOM 2491 C CA . ALA A 1 160 ? 22.60787 -51.66378 150.11616 1.000 49.88255 160 ALA A CA 1
ATOM 2492 C C . ALA A 1 160 ? 22.84985 -52.23441 148.72087 1.000 49.11454 160 ALA A C 1
ATOM 2493 O O . ALA A 1 160 ? 23.31187 -53.36929 148.55163 1.000 47.84135 160 ALA A O 1
ATOM 2500 N N . ASP A 1 161 ? 22.52791 -51.43022 147.71254 1.000 57.47264 161 ASP A N 1
ATOM 2501 C CA . ASP A 1 161 ? 22.69783 -51.82604 146.30974 1.000 65.58276 161 ASP A CA 1
ATOM 2502 C C . ASP A 1 161 ? 22.11113 -53.21428 146.05012 1.000 61.23022 161 ASP A C 1
ATOM 2503 O O . ASP A 1 161 ? 22.70160 -54.04945 145.35820 1.000 62.58683 161 ASP A O 1
ATOM 2512 N N . GLU A 1 162 ? 20.92733 -53.46104 146.61520 1.000 50.75307 162 GLU A N 1
ATOM 2513 C CA . GLU A 1 162 ? 20.26278 -54.76554 146.52885 1.000 45.86164 162 GLU A CA 1
ATOM 2514 C C . GLU A 1 162 ? 18.79270 -54.48039 146.24660 1.000 37.37760 162 GLU A C 1
ATOM 2515 O O . GLU A 1 162 ? 18.04466 -54.14647 147.16524 1.000 35.97160 162 GLU A O 1
ATOM 2527 N N . ILE A 1 163 ? 18.39956 -54.61139 144.97576 1.000 33.13105 163 ILE A N 1
ATOM 2528 C CA . ILE A 1 163 ? 17.16205 -54.03345 144.46346 1.000 30.65347 163 ILE A CA 1
ATOM 2529 C C . ILE A 1 163 ? 16.29763 -55.12784 143.83160 1.000 25.90308 163 ILE A C 1
ATOM 2530 O O . ILE A 1 163 ? 16.76836 -56.19487 143.46142 1.000 24.94198 163 ILE A O 1
ATOM 2546 N N . TYR A 1 164 ? 15.00335 -54.83509 143.70415 1.000 23.45083 164 TYR A N 1
ATOM 2547 C CA . TYR A 1 164 ? 14.04063 -55.87045 143.36657 1.000 22.19284 164 TYR A CA 1
ATOM 2548 C C . TYR A 1 164 ? 13.06764 -55.38311 142.30241 1.000 23.25751 164 TYR A C 1
ATOM 2549 O O . TYR A 1 164 ? 12.81532 -54.19251 142.17301 1.000 21.18313 164 TYR A O 1
ATOM 2567 N N . ASP A 1 165 ? 12.54490 -56.34428 141.54105 1.000 19.37581 165 ASP A N 1
ATOM 2568 C CA . ASP A 1 165 ? 11.43177 -56.13065 140.65792 1.000 18.47037 165 ASP A CA 1
ATOM 2569 C C . ASP A 1 165 ? 10.41660 -57.24276 140.85633 1.000 16.82259 165 ASP A C 1
ATOM 2570 O O . ASP A 1 165 ? 10.77812 -58.40284 141.01118 1.000 16.96120 165 ASP A O 1
ATOM 2579 N N . CYS A 1 166 ? 9.15623 -56.89648 140.82982 1.000 14.07229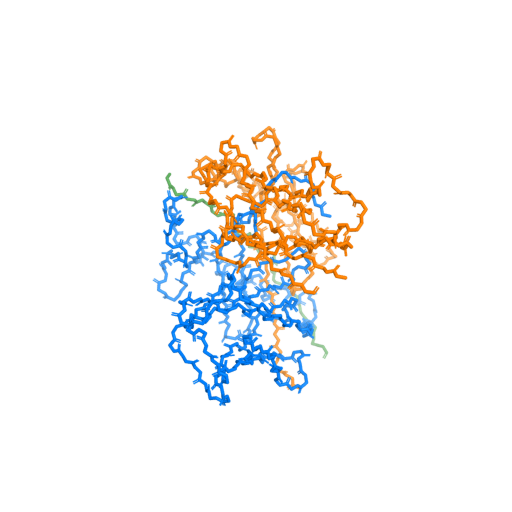 166 CYS A N 1
ATOM 2580 C CA . CYS A 1 166 ? 8.07565 -57.85989 140.66129 1.000 14.48315 166 CYS A CA 1
ATOM 2581 C C . CYS A 1 166 ? 7.66394 -57.84933 139.18991 1.000 16.11227 166 CYS A C 1
ATOM 2582 O O . CYS A 1 166 ? 7.21816 -56.82197 138.67920 1.000 15.13900 166 CYS A O 1
ATOM 2589 N N . LYS A 1 167 ? 7.83291 -58.97610 138.52697 1.000 16.05534 167 LYS A N 1
ATOM 2590 C CA . LYS A 1 167 ? 7.53603 -59.13631 137.10352 1.000 16.28100 167 LYS A CA 1
ATOM 2591 C C . LYS A 1 167 ? 6.18892 -59.83878 136.96499 1.000 14.47672 167 LYS A C 1
ATOM 2592 O O . LYS A 1 167 ? 6.01116 -60.95257 137.44750 1.000 15.69242 167 LYS A O 1
ATOM 2611 N N . VAL A 1 168 ? 5.22961 -59.15592 136.35145 1.000 14.30051 168 VAL A N 1
ATOM 2612 C CA . VAL A 1 168 ? 3.86346 -59.64191 136.19296 1.000 13.39338 168 VAL A CA 1
ATOM 2613 C C . VAL A 1 168 ? 3.58518 -59.84243 134.70315 1.000 14.56622 168 VAL A C 1
ATOM 2614 O O . VAL A 1 168 ? 3.80653 -58.93010 133.89685 1.000 17.30485 168 VAL A O 1
ATOM 2627 N N . GLU A 1 169 ? 3.10264 -61.02331 134.34137 1.000 14.90586 169 GLU A N 1
ATOM 2628 C CA . GLU A 1 169 ? 2.61875 -61.31488 133.00189 1.000 15.12281 169 GLU A CA 1
ATOM 2629 C C . GLU A 1 169 ? 1.11596 -61.54497 133.06164 1.000 14.98816 169 GLU A C 1
ATOM 2630 O O . GLU A 1 169 ? 0.63267 -62.34255 133.84980 1.000 14.21805 169 GLU A O 1
ATOM 2642 N N . HIS A 1 170 ? 0.40648 -60.86369 132.17631 1.000 14.07520 170 HIS A N 1
ATOM 2643 C CA . HIS A 1 170 ? -1.05299 -60.95664 132.12790 1.000 13.28510 170 HIS A CA 1
ATOM 2644 C C . HIS A 1 170 ? -1.51649 -60.57810 130.72116 1.000 12.86013 170 HIS A C 1
ATOM 2645 O O . HIS A 1 170 ? -0.95138 -59.70899 130.09709 1.000 13.29972 170 HIS A O 1
ATOM 2659 N N . TRP A 1 171 ? -2.59109 -61.24203 130.25192 1.000 14.63711 171 TRP A N 1
ATOM 2660 C CA . TRP A 1 171 ? -3.01739 -61.05533 128.86759 1.000 14.41872 171 TRP A CA 1
ATOM 2661 C C . TRP A 1 171 ? -3.52678 -59.63781 128.59789 1.000 13.27609 171 TRP A C 1
ATOM 2662 O O . TRP A 1 171 ? -3.56913 -59.21378 127.43746 1.000 12.81653 171 TRP A O 1
ATOM 2683 N N . GLY A 1 172 ? -3.86068 -58.88435 129.63727 1.000 11.83890 172 GLY A N 1
ATOM 2684 C CA . GLY A 1 172 ? -4.30020 -57.50711 129.44128 1.000 13.92315 172 GLY A CA 1
ATOM 2685 C C . GLY A 1 172 ? -3.20813 -56.50231 129.40563 1.000 13.48952 172 GLY A C 1
ATOM 2686 O O . GLY A 1 172 ? -3.46147 -55.32774 129.13150 1.000 13.73166 172 GLY A O 1
ATOM 2690 N N . LEU A 1 173 ? -1.97506 -56.93928 129.63989 1.000 14.47431 173 LEU A N 1
ATOM 2691 C CA . LEU A 1 173 ? -0.79108 -56.11794 129.44596 1.000 16.43350 173 LEU A CA 1
ATOM 2692 C C . LEU A 1 173 ? -0.26943 -56.28610 128.02075 1.000 19.84957 173 LEU A C 1
ATOM 2693 O O . LEU A 1 173 ? -0.44650 -57.33733 127.40717 1.000 21.91803 173 LEU A O 1
ATOM 2709 N N . ASP A 1 174 ? 0.37375 -55.23244 127.50397 1.000 21.07972 174 ASP A N 1
ATOM 2710 C CA . ASP A 1 174 ? 0.98469 -55.32231 126.18547 1.000 27.85002 174 ASP A CA 1
ATOM 2711 C C . ASP A 1 174 ? 2.37741 -55.93783 126.25123 1.000 27.17540 174 ASP A C 1
ATOM 2712 O O . ASP A 1 174 ? 2.82363 -56.55387 125.29179 1.000 29.42381 174 ASP A O 1
ATOM 2721 N N . GLN A 1 175 ? 3.05844 -55.78259 127.37007 1.000 26.07877 175 GLN A N 1
ATOM 2722 C CA . GLN A 1 175 ? 4.33528 -56.42915 127.64491 1.000 27.92258 175 GLN A CA 1
ATOM 2723 C C . GLN A 1 175 ? 4.38162 -56.75325 129.12605 1.000 25.35948 175 GLN A C 1
ATOM 2724 O O . GLN A 1 175 ? 3.63742 -56.15432 129.91250 1.000 24.35853 175 GLN A O 1
ATOM 2738 N N . PRO A 1 176 ? 5.24070 -57.67156 129.54704 1.000 24.24682 176 PRO A N 1
ATOM 2739 C CA . PRO A 1 176 ? 5.37567 -57.93093 130.98961 1.000 23.20494 176 PRO A CA 1
ATOM 2740 C C . PRO A 1 176 ? 5.69938 -56.64925 131.73260 1.000 23.70228 176 PRO A C 1
ATOM 2741 O O . PRO A 1 176 ? 6.42397 -55.78965 131.24604 1.000 25.36683 176 PRO A O 1
ATOM 2752 N N . LEU A 1 177 ? 5.14169 -56.52982 132.92473 1.000 20.65876 177 LEU A N 1
ATOM 2753 C CA . LEU A 1 177 ? 5.27710 -55.33133 133.75561 1.000 19.18734 177 LEU A CA 1
ATOM 2754 C C . LEU A 1 177 ? 6.30535 -55.60511 134.82269 1.000 20.68422 177 LEU A C 1
ATOM 2755 O O . LEU A 1 177 ? 6.16297 -56.56556 135.57668 1.000 19.36495 177 LEU A O 1
ATOM 2771 N N . LEU A 1 178 ? 7.34280 -54.77869 134.88081 1.000 20.61391 178 LEU A N 1
ATOM 2772 C CA . LEU A 1 178 ? 8.36249 -54.89348 135.92978 1.000 21.75872 178 LEU A CA 1
ATOM 2773 C C . LEU A 1 178 ? 8.18761 -53.72105 136.88471 1.000 22.60029 178 LEU A C 1
ATOM 2774 O O . LEU A 1 178 ? 8.50243 -52.57825 136.52386 1.000 21.34154 178 LEU A O 1
ATOM 2790 N N . LYS A 1 179 ? 7.71172 -54.00196 138.09941 1.000 19.90302 179 LYS A N 1
ATOM 2791 C CA . LYS A 1 179 ? 7.52850 -52.96041 139.10149 1.000 19.64637 179 LYS A CA 1
ATOM 2792 C C . LYS A 1 179 ? 8.70561 -53.00923 140.07734 1.000 20.58355 179 LYS A C 1
ATOM 2793 O O . LYS A 1 179 ? 8.92104 -54.03911 140.73698 1.000 17.34112 179 LYS A O 1
ATOM 2812 N N . HIS A 1 180 ? 9.42022 -51.90145 140.18032 1.000 20.59955 180 HIS A N 1
ATOM 2813 C CA . HIS A 1 180 ? 10.69085 -51.82290 140.89678 1.000 25.22047 180 HIS A CA 1
ATOM 2814 C C . HIS A 1 180 ? 10.48600 -51.44560 142.36003 1.000 24.76940 180 HIS A C 1
ATOM 2815 O O . HIS A 1 180 ? 9.46882 -50.83920 142.72771 1.000 23.59725 180 HIS A O 1
ATOM 2830 N N . TRP A 1 181 ? 11.44029 -51.84610 143.18425 1.000 23.91911 181 TRP A N 1
ATOM 2831 C CA . TRP A 1 181 ? 11.49864 -51.47575 144.59913 1.000 25.35616 181 TRP A CA 1
ATOM 2832 C C . TRP A 1 181 ? 12.94897 -5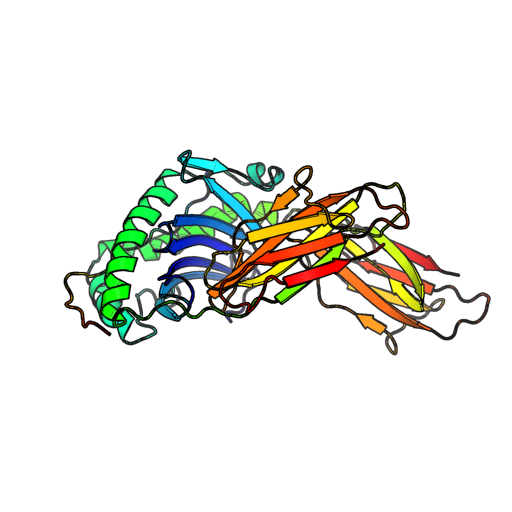1.49848 145.08035 1.000 25.40738 181 TRP A C 1
ATOM 2833 O O . TRP A 1 181 ? 13.71932 -52.39330 144.73589 1.000 26.10143 181 TRP A O 1
ATOM 2854 N N . GLU A 1 182 ? 13.30050 -50.52349 145.90225 1.000 25.53789 182 GLU A N 1
ATOM 2855 C CA . GLU A 1 182 ? 14.64723 -50.45003 146.48377 1.000 30.92099 182 GLU A CA 1
ATOM 2856 C C . GLU A 1 182 ? 14.54670 -50.03053 147.93836 1.000 30.16653 182 GLU A C 1
ATOM 2857 O O . GLU A 1 182 ? 13.65595 -49.25694 148.30146 1.000 28.85778 182 GLU A O 1
ATOM 2869 N N . PRO A 1 183 ? 15.46277 -50.52347 148.79784 1.000 31.84799 183 PRO A N 1
ATOM 2870 C CA . PRO A 1 183 ? 15.51227 -50.09656 150.20398 1.000 34.85878 183 PRO A CA 1
ATOM 2871 C C . PRO A 1 183 ? 15.75677 -48.59809 150.35911 1.000 35.14542 183 PRO A C 1
ATOM 2872 O O . PRO A 1 183 ? 16.68802 -48.09680 149.71803 1.000 36.17860 183 PRO A O 1
ATOM 2883 N N . GLY B 2 1 ? -5.36333 -61.77270 119.94424 1.000 53.63171 2 GLY B N 1
ATOM 2884 C CA . GLY B 2 1 ? -3.97570 -62.03134 120.26948 1.000 50.51975 2 GLY B CA 1
ATOM 2885 C C . GLY B 2 1 ? -3.80054 -63.11719 121.30998 1.000 49.23064 2 GLY B C 1
ATOM 2886 O O . GLY B 2 1 ? -3.12680 -64.12130 121.07067 1.000 56.62584 2 GLY B O 1
ATOM 2889 N N . SER B 2 2 ? -4.41309 -62.93383 122.46721 1.000 43.21632 3 SER B N 1
ATOM 2890 C CA . SER B 2 2 ? -4.21360 -63.82477 123.60912 1.000 35.73811 3 SER B CA 1
ATOM 2891 C C . SER B 2 2 ? -5.15015 -65.01061 123.51823 1.000 31.56557 3 SER B C 1
ATOM 2892 O O . SER B 2 2 ? -6.13132 -65.00977 122.78857 1.000 32.50774 3 SER B O 1
ATOM 2900 N N . PRO B 2 3 ? -4.89218 -66.05798 124.31225 1.000 27.21527 4 PRO B N 1
ATOM 2901 C CA . PRO B 2 3 ? -5.85098 -67.16572 124.40653 1.000 25.23164 4 PRO B CA 1
ATOM 2902 C C . PRO B 2 3 ? -7.20653 -66.67828 124.90189 1.000 23.08769 4 PRO B C 1
ATOM 2903 O O . PRO B 2 3 ? -7.30209 -65.70321 125.66547 1.000 23.10141 4 PRO B O 1
ATOM 2914 N N . GLU B 2 4 ? -8.25473 -67.35013 124.45765 1.000 21.53204 5 GLU B N 1
ATOM 2915 C CA . GLU B 2 4 ? -9.59546 -67.04447 124.91988 1.000 22.68153 5 GLU B CA 1
ATOM 2916 C C . GLU B 2 4 ? -9.86604 -67.73427 126.26363 1.000 20.88817 5 GLU B C 1
ATOM 2917 O O . GLU B 2 4 ? -9.34967 -68.83062 126.55065 1.000 19.51041 5 GLU B O 1
ATOM 2929 N N . ASP B 2 5 ? -10.69594 -67.07990 127.08160 1.000 16.59400 6 ASP B N 1
ATOM 2930 C CA . ASP B 2 5 ? -11.07951 -67.63787 128.37544 1.000 15.65316 6 ASP B CA 1
ATOM 2931 C C . ASP B 2 5 ? -12.54859 -67.36892 128.61185 1.000 11.99176 6 ASP B C 1
ATOM 2932 O O . ASP B 2 5 ? -13.10580 -66.39943 128.13501 1.000 12.67620 6 ASP B O 1
ATOM 2941 N N . PHE B 2 6 ? -13.17341 -68.26951 129.34230 1.000 12.56340 7 PHE B N 1
ATOM 2942 C CA . PHE B 2 6 ? -14.58566 -68.14835 129.74293 1.000 9.75199 7 PHE B CA 1
ATOM 2943 C C . PHE B 2 6 ? -14.62997 -68.54010 131.20618 1.000 10.49704 7 PHE B C 1
ATOM 2944 O O . PHE B 2 6 ? -14.13658 -69.60859 131.55996 1.000 10.80826 7 PHE B O 1
ATOM 2961 N N . VAL B 2 7 ? -15.13859 -67.66020 132.03582 1.000 9.04417 8 VAL B N 1
ATOM 2962 C CA . VAL B 2 7 ? -15.05803 -67.80622 133.50163 1.000 8.59379 8 VAL B CA 1
ATOM 2963 C C . VAL B 2 7 ? -16.46148 -67.93187 134.09961 1.000 9.65852 8 VAL B C 1
ATOM 2964 O O . VAL B 2 7 ? -17.37519 -67.18278 133.77880 1.000 10.20726 8 VAL B O 1
ATOM 2977 N N . PHE B 2 8 ? -16.60532 -68.85384 135.08154 1.000 8.77834 9 PHE B N 1
ATOM 2978 C CA . PHE B 2 8 ? -17.78874 -68.92378 135.89923 1.000 10.49768 9 PHE B CA 1
ATOM 2979 C C . PHE B 2 8 ? -17.35508 -68.65152 137.35653 1.000 9.43437 9 PHE B C 1
ATOM 2980 O O . PHE B 2 8 ? -16.31332 -69.17036 137.80181 1.000 7.88885 9 PHE B O 1
ATOM 2997 N N . GLN B 2 9 ? -18.10730 -67.82400 138.05079 1.000 7.98268 10 GLN B N 1
ATOM 2998 C CA . GLN B 2 9 ? -17.93224 -67.61156 139.47739 1.000 7.55069 10 GLN B CA 1
ATOM 2999 C C . GLN B 2 9 ? -19.22684 -67.87947 140.19175 1.000 10.02122 10 GLN B C 1
ATOM 3000 O O . GLN B 2 9 ? -20.31812 -67.42561 139.75796 1.000 9.06360 10 GLN B O 1
ATOM 3014 N N . PHE B 2 10 ? -19.12150 -68.58925 141.35024 1.000 9.31474 11 PHE B N 1
ATOM 3015 C CA . PHE B 2 10 ? -20.23330 -68.67139 142.26297 1.000 9.06121 11 PHE B CA 1
ATOM 3016 C C . PHE B 2 10 ? -19.71354 -68.17368 143.62379 1.000 9.14060 11 PHE B C 1
ATOM 3017 O O . PHE B 2 10 ? -18.62594 -68.63845 144.07870 1.000 7.81743 11 PHE B O 1
ATOM 3034 N N . LYS B 2 11 ? -20.43828 -67.26861 144.20653 1.000 7.63147 12 LYS B N 1
ATOM 3035 C CA . LYS B 2 11 ? -20.08597 -66.66408 145.50374 1.000 9.81210 12 LYS B CA 1
ATOM 3036 C C . LYS B 2 11 ? -21.19831 -66.86832 146.50510 1.000 9.08364 12 LYS B C 1
ATOM 3037 O O . LYS B 2 11 ? -22.29560 -66.31068 146.36596 1.000 8.02311 12 LYS B O 1
ATOM 3056 N N . GLY B 2 12 ? -20.88075 -67.58264 147.60462 1.000 9.10340 13 GLY B N 1
ATOM 3057 C CA . GLY B 2 12 ? -21.83479 -67.75914 148.67295 1.000 9.72806 13 GLY B CA 1
ATOM 3058 C C . GLY B 2 12 ? -21.56660 -66.74715 149.77394 1.000 11.13247 13 GLY B C 1
ATOM 3059 O O . GLY B 2 12 ? -20.78001 -67.02052 150.66115 1.000 10.66691 13 GLY B O 1
ATOM 3063 N N . MET B 2 13 ? -22.21040 -65.59452 149.72559 1.000 10.70411 14 MET B N 1
ATOM 3064 C CA . MET B 2 13 ? -21.80008 -64.43249 150.52572 1.000 9.88412 14 MET B CA 1
ATOM 3065 C C . MET B 2 13 ? -22.67620 -64.27946 151.74647 1.000 11.78163 14 MET B C 1
ATOM 3066 O O . MET B 2 13 ? -23.93009 -64.26569 151.65105 1.000 10.93974 14 MET B O 1
ATOM 3080 N N . CYS B 2 14 ? -22.02521 -64.17704 152.89969 1.000 11.19019 15 CYS B N 1
ATOM 3081 C CA . CYS B 2 14 ? -22.70526 -64.04788 154.18938 1.000 12.06348 15 CYS B CA 1
ATOM 3082 C C . CYS B 2 14 ? -22.40332 -62.65902 154.74609 1.000 11.11440 15 CYS B C 1
ATOM 3083 O O . CYS B 2 14 ? -21.22120 -62.27956 154.80584 1.000 10.99512 15 CYS B O 1
ATOM 3090 N N . TYR B 2 15 ? -23.43267 -61.94077 155.11392 1.000 11.10358 16 TYR B N 1
ATOM 3091 C CA . TYR B 2 15 ? -23.37392 -60.58772 155.67354 1.000 11.55692 16 TYR B CA 1
ATOM 3092 C C . TYR B 2 15 ? -23.90355 -60.62521 157.09498 1.000 13.74379 16 TYR B C 1
ATOM 3093 O O . TYR B 2 15 ? -25.01326 -61.10881 157.33632 1.000 12.96500 16 TYR B O 1
ATOM 3111 N N . PHE B 2 16 ? -23.11248 -60.07721 158.02136 1.000 13.16878 17 PHE B N 1
ATOM 3112 C CA . PHE B 2 16 ? -23.47085 -60.05909 159.43835 1.000 13.36407 17 PHE B CA 1
ATOM 3113 C C . PHE B 2 16 ? -23.46168 -58.62579 159.93943 1.000 15.54812 17 PHE B C 1
A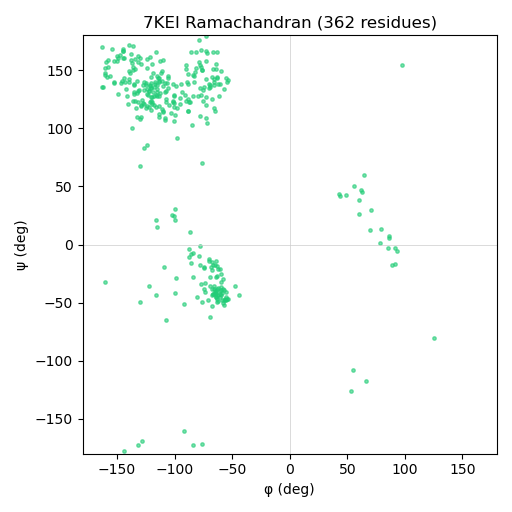TOM 3114 O O . PHE B 2 16 ? -22.52433 -57.87760 159.64771 1.000 15.79084 17 PHE B O 1
ATOM 3131 N N . THR B 2 17 ? -24.50595 -58.25716 160.68499 1.000 17.11634 18 THR B N 1
ATOM 3132 C CA . THR B 2 17 ? -24.59266 -56.94212 161.31569 1.000 18.16129 18 THR B CA 1
ATOM 3133 C C . THR B 2 17 ? -25.07633 -57.10917 162.75499 1.000 19.78139 18 THR B C 1
ATOM 3134 O O . THR B 2 17 ? -26.07332 -57.78110 163.02236 1.000 18.48129 18 THR B O 1
ATOM 3145 N N . ASN B 2 18 ? -24.36591 -56.46493 163.67763 1.000 21.52594 19 ASN B N 1
ATOM 3146 C CA . ASN B 2 18 ? -24.67595 -56.50927 165.11183 1.000 21.91067 19 ASN B CA 1
ATOM 3147 C C . ASN B 2 18 ? -24.52212 -57.90519 165.68219 1.000 22.15746 19 ASN B C 1
ATOM 3148 O O . ASN B 2 18 ? -25.48756 -58.50526 166.18621 1.000 24.75980 19 ASN B O 1
ATOM 3159 N N . GLY B 2 19 ? -23.33411 -58.44366 165.59156 1.000 21.90069 20 GLY B N 1
ATOM 3160 C CA . GLY B 2 19 ? -23.19277 -59.85193 165.91789 1.000 21.63112 20 GLY B CA 1
ATOM 3161 C C . GLY B 2 19 ? -23.94128 -60.66045 164.89301 1.000 20.75831 20 GLY B C 1
ATOM 3162 O O . GLY B 2 19 ? -23.61806 -60.58602 163.73045 1.000 19.64425 20 GLY B O 1
ATOM 3166 N N . THR B 2 20 ? -24.98052 -61.40554 165.31801 1.000 22.85569 21 THR B N 1
ATOM 3167 C CA . THR B 2 20 ? -25.85712 -62.12101 164.40796 1.000 21.20916 21 THR B CA 1
ATOM 3168 C C . THR B 2 20 ? -27.27754 -61.58336 164.46817 1.000 19.53504 21 THR B C 1
ATOM 3169 O O . THR B 2 20 ? -28.22701 -62.28015 164.07079 1.000 15.89533 21 THR B O 1
ATOM 3180 N N . GLU B 2 21 ? -27.45408 -60.34873 164.93503 1.000 19.58442 22 GLU B N 1
ATOM 3181 C CA . GLU B 2 21 ? -28.78531 -59.75550 164.93550 1.000 19.99543 22 GLU B CA 1
ATOM 3182 C C . GLU B 2 21 ? -29.38371 -59.75421 163.54134 1.000 20.24348 22 GLU B C 1
ATOM 3183 O O . GLU B 2 21 ? -30.55740 -60.12700 163.35677 1.000 18.97642 22 GLU B O 1
ATOM 3195 N N . ARG B 2 22 ? -28.59675 -59.32610 162.54185 1.000 18.83704 23 ARG B N 1
ATOM 3196 C CA . ARG B 2 22 ? -29.00138 -59.41843 161.14564 1.000 19.80466 23 ARG B CA 1
ATOM 3197 C C . ARG B 2 22 ? -28.00617 -60.29067 160.39001 1.000 17.71112 23 ARG B C 1
ATOM 3198 O O . ARG B 2 22 ? -26.80688 -60.02456 160.40308 1.000 15.36059 23 ARG B O 1
ATOM 3219 N N . VAL B 2 23 ? -28.50213 -61.34845 159.76378 1.000 16.41346 24 VAL B N 1
ATOM 3220 C CA . VAL B 2 23 ? -27.69726 -62.22918 158.92780 1.000 15.63977 24 VAL B CA 1
ATOM 3221 C C . VAL B 2 23 ? -28.40690 -62.33657 157.57388 1.000 15.60390 24 VAL B C 1
ATOM 3222 O O . VAL B 2 23 ? -29.63060 -62.47633 157.51168 1.000 13.28072 24 VAL B O 1
ATOM 3235 N N . ARG B 2 24 ? -27.62824 -62.26867 156.50055 1.000 14.99896 25 ARG B N 1
ATOM 3236 C CA . ARG B 2 24 ? -28.17586 -62.29353 155.16591 1.000 14.75781 25 ARG B CA 1
ATOM 3237 C C . ARG B 2 24 ? -27.24286 -63.09311 154.26431 1.000 14.63937 25 ARG B C 1
ATOM 3238 O O . ARG B 2 24 ? -26.01626 -62.93248 154.30168 1.000 11.81518 25 ARG B O 1
ATOM 3259 N N . LEU B 2 25 ? -27.84509 -63.98212 153.47370 1.000 12.39413 26 LEU B N 1
ATOM 3260 C CA . LEU B 2 25 ? -27.10982 -64.77684 152.50517 1.000 12.74567 26 LEU B CA 1
ATOM 3261 C C . LEU B 2 25 ? -27.45890 -64.26162 151.10894 1.000 10.46109 26 LEU B C 1
ATOM 3262 O O . LEU B 2 25 ? -28.63862 -64.06913 150.77929 1.000 11.24679 26 LEU B O 1
ATOM 3278 N N . VAL B 2 26 ? -26.43058 -64.02567 150.30494 1.000 10.99822 27 VAL B N 1
ATOM 3279 C CA . VAL B 2 26 ? -26.59584 -63.68969 148.87792 1.000 11.53667 27 VAL B CA 1
ATOM 3280 C C . VAL B 2 26 ? -25.69176 -64.61159 148.07991 1.000 9.47751 27 VAL B C 1
ATOM 3281 O O . VAL B 2 26 ? -24.42892 -64.52288 148.18282 1.000 8.84828 27 VAL B O 1
ATOM 3294 N N . THR B 2 27 ? -26.29361 -65.55494 147.34063 1.000 9.02179 28 THR B N 1
ATOM 3295 C CA . THR B 2 27 ? -25.52246 -66.40372 146.45105 1.000 9.98221 28 THR B CA 1
ATOM 3296 C C . THR B 2 27 ? -25.55807 -65.78314 145.04225 1.000 9.86001 28 THR B C 1
ATOM 3297 O O . THR B 2 27 ? -26.61360 -65.45784 144.55856 1.000 11.06283 28 THR B O 1
ATOM 3308 N N . ARG B 2 28 ? -24.38878 -65.57635 144.47604 1.000 9.52629 29 ARG B N 1
ATOM 3309 C CA . ARG B 2 28 ? -24.20387 -64.83401 143.22830 1.000 9.64302 29 ARG B CA 1
ATOM 3310 C C . ARG B 2 28 ? -23.68039 -65.77078 142.17242 1.000 9.35493 29 ARG B C 1
ATOM 3311 O O . ARG B 2 28 ? -22.63449 -66.43882 142.38029 1.000 9.39552 29 ARG B O 1
ATOM 3332 N N . TYR B 2 29 ? -24.30653 -65.74272 141.00344 1.000 9.92556 30 TYR B N 1
ATOM 3333 C CA . TYR B 2 29 ? -23.93030 -66.55073 139.84304 1.000 9.10020 30 TYR B CA 1
ATOM 3334 C C . TYR B 2 29 ? -23.49634 -65.61711 138.73740 1.000 9.66837 30 TYR B C 1
ATOM 3335 O O . TYR B 2 29 ? -24.25708 -64.75511 138.34873 1.000 10.79141 30 TYR B O 1
ATOM 3353 N N . ILE B 2 30 ? -22.21588 -65.76208 138.33892 1.000 9.15562 31 ILE B N 1
ATOM 3354 C CA . ILE B 2 30 ? -21.49621 -64.78185 137.51737 1.000 8.88894 31 ILE B CA 1
ATOM 3355 C C . ILE B 2 30 ? -20.89673 -65.48210 136.29294 1.000 9.20753 31 ILE B C 1
ATOM 3356 O O . ILE B 2 30 ? -20.20619 -66.51842 136.40903 1.000 6.77854 31 ILE B O 1
ATOM 3372 N N . TYR B 2 31 ? -21.10114 -64.86849 135.11230 1.000 9.09968 32 TYR B N 1
ATOM 3373 C CA . TYR B 2 31 ? -20.42005 -65.24903 133.88285 1.000 10.49353 32 TYR B CA 1
ATOM 3374 C C . TYR B 2 31 ? -19.39532 -64.18022 133.53333 1.000 9.27844 32 TYR B C 1
ATOM 3375 O O . TYR B 2 31 ? -19.76207 -63.00071 133.40600 1.000 11.71044 32 TYR B O 1
ATOM 3393 N N . ASN B 2 32 ? -18.14823 -64.57702 133.40885 1.000 8.69705 33 ASN B N 1
ATOM 3394 C CA . ASN B 2 32 ? -17.00504 -63.66275 133.32485 1.000 9.37324 33 ASN B CA 1
ATOM 3395 C C . ASN B 2 32 ? -17.03220 -62.72863 134.53309 1.000 10.32091 33 ASN B C 1
ATOM 3396 O O . ASN B 2 32 ? -16.80729 -63.20991 135.62982 1.000 11.74911 33 ASN B O 1
ATOM 3407 N N . ARG B 2 33 ? -17.36378 -61.43763 134.36429 1.000 10.86309 34 ARG B N 1
ATOM 3408 C CA . ARG B 2 33 ? -17.55924 -60.55440 135.49704 1.000 10.53147 34 ARG B CA 1
ATOM 3409 C C . ARG B 2 33 ? -18.97851 -60.04165 135.62514 1.000 13.52851 34 ARG B C 1
ATOM 3410 O O . ARG B 2 33 ? -19.22374 -59.12603 136.42341 1.000 13.60796 34 ARG B O 1
ATOM 3431 N N . GLU B 2 34 ? -19.94155 -60.64711 134.93569 1.000 12.59226 35 GLU B N 1
ATOM 3432 C CA . GLU B 2 34 ? -21.33620 -60.22182 134.97566 1.000 12.68300 35 GLU B CA 1
ATOM 3433 C C . GLU B 2 34 ? -22.12827 -61.17383 135.86523 1.000 11.48493 35 GLU B C 1
ATOM 3434 O O . GLU B 2 34 ? -22.30908 -62.35255 135.52243 1.000 12.43890 35 GLU B O 1
ATOM 3446 N N . GLU B 2 35 ? -22.60904 -60.67186 136.98756 1.000 11.31413 36 GLU B N 1
ATOM 3447 C CA . GLU B 2 35 ? -23.61766 -61.38915 137.77396 1.000 11.11937 36 GLU B CA 1
ATOM 3448 C C . GLU B 2 35 ? -24.92232 -61.48677 137.00980 1.000 11.70508 36 GLU B C 1
ATOM 3449 O O . GLU B 2 35 ? -25.51354 -60.45312 136.66418 1.000 11.85523 36 GLU B O 1
ATOM 3461 N N . TYR B 2 36 ? -25.34598 -62.70112 136.70827 1.000 10.48826 37 TYR B N 1
ATOM 3462 C CA . TYR B 2 36 ? -26.58201 -62.91119 135.96885 1.000 11.21207 37 TYR B CA 1
ATOM 3463 C C . TYR B 2 36 ? -27.69686 -63.48695 136.78609 1.000 14.09351 37 TYR B C 1
ATOM 3464 O O . TYR B 2 36 ? -28.87873 -63.32373 136.37776 1.000 12.91076 37 TYR B O 1
ATOM 3482 N N . ALA B 2 37 ? -27.41145 -64.11848 137.94144 1.000 12.26707 38 ALA B N 1
ATOM 3483 C CA . ALA B 2 37 ? -28.52845 -64.58055 138.75149 1.000 12.46774 38 ALA B CA 1
ATOM 3484 C C . ALA B 2 37 ? -28.11801 -64.56992 140.23367 1.000 12.04461 38 ALA B C 1
ATOM 3485 O O . ALA B 2 37 ? -26.94639 -64.61893 140.56997 1.000 10.70509 38 ALA B O 1
ATOM 3492 N N . ARG B 2 38 ? -29.10679 -64.51713 141.09360 1.000 13.02319 39 ARG B N 1
ATOM 3493 C CA . ARG B 2 38 ? -28.78524 -64.44571 142.51477 1.000 11.47978 39 ARG B CA 1
ATOM 3494 C C . ARG B 2 38 ? -29.91253 -64.92364 143.37995 1.000 13.61759 39 ARG B C 1
ATOM 3495 O O . ARG B 2 38 ? -31.09606 -64.83117 143.01753 1.000 13.74592 39 ARG B O 1
ATOM 3516 N N . PHE B 2 39 ? -29.54803 -65.41637 144.55175 1.000 13.14092 40 PHE B N 1
ATOM 3517 C CA . PHE B 2 39 ? -30.51378 -65.73235 145.61272 1.000 11.66989 40 PHE B CA 1
ATOM 3518 C C . PHE B 2 39 ? -30.18780 -64.83622 146.80334 1.000 13.95732 40 PHE B C 1
ATOM 3519 O O . PHE B 2 39 ? -29.04299 -64.78415 147.20998 1.000 11.64461 40 PHE B O 1
ATOM 3536 N N . ASP B 2 40 ? -31.19650 -64.12066 147.30312 1.000 12.40077 41 ASP B N 1
ATOM 3537 C CA . ASP B 2 40 ? -31.04991 -63.19335 148.42614 1.000 12.90837 41 ASP B CA 1
ATOM 3538 C C . ASP B 2 40 ? -31.97677 -63.67585 149.51767 1.000 14.51531 41 ASP B C 1
ATOM 3539 O O . ASP B 2 40 ? -33.19632 -63.70544 149.32408 1.000 15.30314 41 ASP B O 1
ATOM 3548 N N . SER B 2 41 ? -31.40518 -64.08808 150.65114 1.000 12.61547 42 SER B N 1
ATOM 3549 C CA . SER B 2 41 ? -32.26154 -64.62471 151.71996 1.000 16.18938 42 SER B CA 1
ATOM 3550 C C . SER B 2 41 ? -33.30292 -63.61270 152.20011 1.000 15.74966 42 SER B C 1
ATOM 3551 O O . SER B 2 41 ? -34.37258 -64.00392 152.68065 1.000 15.73500 42 SER B O 1
ATOM 3559 N N . ASP B 2 42 ? -33.04305 -62.31744 152.04406 1.000 15.87401 43 ASP B N 1
ATOM 3560 C CA . ASP B 2 42 ? -34.07069 -61.33942 152.38105 1.000 17.57483 43 ASP B CA 1
ATOM 3561 C C . ASP B 2 42 ? -35.26706 -61.40155 151.41420 1.000 20.50433 43 ASP B C 1
ATOM 3562 O O . ASP B 2 42 ? -36.35543 -60.92308 151.74456 1.000 20.52762 43 ASP B O 1
ATOM 3571 N N . VAL B 2 43 ? -35.08641 -61.97971 150.23288 1.000 19.22819 44 VAL B N 1
ATOM 3572 C CA . VAL B 2 43 ? -36.13350 -62.11375 149.24259 1.000 19.49439 44 VAL B CA 1
ATOM 3573 C C . VAL B 2 43 ? -36.74357 -63.50728 149.27051 1.000 18.46160 44 VAL B C 1
ATOM 3574 O O . VAL B 2 43 ? -37.96450 -63.66367 149.16463 1.000 19.62293 44 VAL B O 1
ATOM 3587 N N . GLY B 2 44 ? -35.91124 -64.54110 149.40293 1.000 18.74218 45 GLY B N 1
ATOM 3588 C CA . GLY B 2 44 ? -36.38603 -65.89453 149.56111 1.000 15.88507 45 GLY B CA 1
ATOM 3589 C C . GLY B 2 44 ? -36.51651 -66.69858 148.28588 1.000 16.72629 45 GLY B C 1
ATOM 3590 O O . GLY B 2 44 ? -36.81665 -67.89031 148.35558 1.000 16.55276 45 GLY B O 1
ATOM 3594 N N . VAL B 2 45 ? -36.30141 -66.07830 147.12818 1.000 16.13573 46 VAL B N 1
ATOM 3595 C CA . VAL B 2 45 ? -36.36977 -66.76113 145.83402 1.000 16.42633 46 VAL B CA 1
ATOM 3596 C C . VAL B 2 45 ? -35.21187 -66.28612 144.96413 1.000 15.47799 46 VAL B C 1
ATOM 3597 O O . VAL B 2 45 ? -34.55293 -65.28837 145.25266 1.000 18.07332 46 VAL B O 1
ATOM 3610 N N . TYR B 2 46 ? -34.94680 -67.03324 143.90630 1.000 15.81487 47 TYR B N 1
ATOM 3611 C CA . TYR B 2 46 ? -33.93140 -66.63521 142.94802 1.000 15.31278 47 TYR B CA 1
ATOM 3612 C C . TYR B 2 46 ? -34.46674 -65.52245 142.05927 1.000 18.03222 47 TYR B C 1
ATOM 3613 O O . TYR B 2 46 ? -35.66252 -65.43488 141.79825 1.000 17.74954 47 TYR B O 1
ATOM 3631 N N . ARG B 2 47 ? -33.55784 -64.68474 141.60181 1.000 16.36428 48 ARG B N 1
ATOM 3632 C CA . ARG B 2 47 ? -33.85822 -63.57937 140.69663 1.000 19.20651 48 ARG B CA 1
ATOM 3633 C C . ARG B 2 47 ? -32.82137 -63.53194 139.58309 1.000 18.17322 48 ARG B C 1
ATOM 3634 O O . ARG B 2 47 ? -31.60868 -63.71772 139.80980 1.000 14.80191 48 ARG B O 1
ATOM 3655 N N . ALA B 2 48 ? -33.30887 -63.29030 138.35355 1.000 15.69310 49 ALA B N 1
ATOM 3656 C CA . ALA B 2 48 ? -32.41814 -62.97889 137.25067 1.000 18.04413 49 ALA B CA 1
ATOM 3657 C C . ALA B 2 48 ? -31.91589 -61.55164 137.40208 1.000 19.40502 49 ALA B C 1
ATOM 3658 O O . ALA B 2 48 ? -32.70004 -60.63694 137.66679 1.000 19.70615 49 ALA B O 1
ATOM 3665 N N . VAL B 2 49 ? -30.60383 -61.36247 137.25356 1.000 16.59717 50 VAL B N 1
ATOM 3666 C CA . VAL B 2 49 ? -30.00718 -60.02724 137.35703 1.000 16.38213 50 VAL B CA 1
ATOM 3667 C C . VAL B 2 49 ? -29.80258 -59.47955 135.95388 1.000 18.40708 50 VAL B C 1
ATOM 3668 O O . VAL B 2 49 ? -29.86474 -58.26701 135.73843 1.000 20.88543 50 VAL B O 1
ATOM 3681 N N . THR B 2 50 ? -29.59963 -60.35516 134.99539 1.000 16.39623 51 THR B N 1
ATOM 3682 C CA . THR B 2 50 ? -29.56533 -60.05856 133.57373 1.000 17.13147 51 THR B CA 1
ATOM 3683 C C . THR B 2 50 ? -30.48358 -61.03636 132.86322 1.000 19.28683 51 THR B C 1
ATOM 3684 O O . THR B 2 50 ? -30.83914 -62.08262 133.41306 1.000 16.71845 51 THR B O 1
ATOM 3695 N N . PRO B 2 51 ? -30.92258 -60.70428 131.63451 1.000 20.64642 52 PRO B N 1
ATOM 3696 C CA . PRO B 2 51 ? -31.78183 -61.64642 130.90168 1.000 18.80486 52 PRO B CA 1
ATOM 3697 C C . PRO B 2 51 ? -31.26563 -63.07529 130.89157 1.000 18.29727 52 PRO B C 1
ATOM 3698 O O . PRO B 2 51 ? -32.07020 -64.02005 130.92602 1.000 17.58726 52 PRO B O 1
ATOM 3709 N N . GLN B 2 52 ? -29.93929 -63.26187 130.82474 1.000 14.23633 53 GLN B N 1
ATOM 3710 C CA . GLN B 2 52 ? -29.38749 -64.59129 130.70716 1.000 15.84712 53 GLN B CA 1
ATOM 3711 C C . GLN B 2 52 ? -29.59751 -65.43959 131.95890 1.000 15.82778 53 GLN B C 1
ATOM 3712 O O . GLN B 2 52 ? -29.37024 -66.64533 131.91531 1.000 16.86206 53 GLN B O 1
ATOM 3726 N N . GLY B 2 53 ? -29.95927 -64.83600 133.07698 1.000 15.39716 54 GLY B N 1
ATOM 3727 C CA . GLY B 2 53 ? -30.31912 -65.57292 134.26175 1.000 14.20368 54 GLY B CA 1
ATOM 3728 C C . GLY B 2 53 ? -31.75903 -66.01013 134.33583 1.000 17.24135 54 GLY B C 1
ATOM 3729 O O . GLY B 2 53 ? -32.12522 -66.78041 135.22250 1.000 16.60306 54 GLY B O 1
ATOM 3733 N N . ARG B 2 54 ? -32.60617 -65.54813 133.41134 1.000 17.68244 55 ARG B N 1
ATOM 3734 C CA . ARG B 2 54 ? -34.03236 -65.86231 133.52952 1.000 17.23334 55 ARG B CA 1
ATOM 3735 C C . ARG B 2 54 ? -34.33629 -67.35243 133.44184 1.000 20.41287 55 ARG B C 1
ATOM 3736 O O . ARG B 2 54 ? -35.17459 -67.82698 134.22190 1.000 22.56521 55 ARG B O 1
ATOM 3757 N N . PRO B 2 55 ? -33.66651 -68.15122 132.60982 1.000 20.02192 56 PRO B N 1
ATOM 3758 C CA . PRO B 2 55 ? -33.97456 -69.59214 132.61618 1.000 20.30629 56 PRO B CA 1
ATOM 3759 C C . PRO B 2 55 ? -33.75035 -70.23356 133.97288 1.000 20.54940 56 PRO B C 1
ATOM 3760 O O . PRO B 2 55 ? -34.56048 -71.06732 134.41413 1.000 19.21048 56 PRO B O 1
ATOM 3771 N N . ASP B 2 56 ? -32.64956 -69.86810 134.63978 1.000 18.50348 57 ASP B N 1
ATOM 3772 C CA . ASP B 2 56 ? -32.34031 -70.49409 135.93640 1.000 17.51239 57 ASP B CA 1
ATOM 3773 C C . ASP B 2 56 ? -33.31095 -70.03350 137.00887 1.000 17.30600 57 ASP B C 1
ATOM 3774 O O . ASP B 2 56 ? -33.83139 -70.83935 137.77143 1.000 18.05717 57 ASP B O 1
ATOM 3783 N N . ALA B 2 57 ? -33.54725 -68.72261 137.09895 1.000 19.19418 58 ALA B N 1
ATOM 3784 C CA . ALA B 2 57 ? -34.45598 -68.20001 138.11350 1.000 19.20270 58 ALA B CA 1
ATOM 3785 C C . ALA B 2 57 ? -35.80616 -68.90834 138.03469 1.000 21.94387 58 ALA B C 1
ATOM 3786 O O . ALA B 2 57 ? -36.34715 -69.35009 139.04513 1.000 19.53496 58 ALA B O 1
ATOM 3793 N N . GLU B 2 58 ? -36.33783 -69.04500 136.83259 1.000 20.76462 59 GLU B N 1
ATOM 3794 C CA . GLU B 2 58 ? -37.62417 -69.72677 136.66099 1.000 25.54160 59 GLU B CA 1
ATOM 3795 C C . GLU B 2 58 ? -37.49973 -71.20767 136.99402 1.000 24.14984 59 GLU B C 1
ATOM 3796 O O . GLU B 2 58 ? -38.36921 -71.77558 137.65651 1.000 25.50773 59 GLU B O 1
ATOM 3808 N N . TYR B 2 59 ? -36.43925 -71.84158 136.54167 1.000 22.67886 60 TYR B N 1
ATOM 3809 C CA . TYR B 2 59 ? -36.26780 -73.27556 136.75817 1.000 22.84355 60 TYR B CA 1
ATOM 3810 C C . TYR B 2 59 ? -36.04917 -73.55780 138.23174 1.000 21.55438 60 TYR B C 1
ATOM 3811 O O . TYR B 2 59 ? -36.74824 -74.37256 138.82977 1.000 21.46857 60 TYR B O 1
ATOM 3829 N N . TRP B 2 60 ? -35.08974 -72.87196 138.83205 1.000 19.72559 61 TRP B N 1
ATOM 3830 C CA . TRP B 2 60 ? -34.75832 -73.09706 140.23942 1.000 18.64826 61 TRP B CA 1
ATOM 3831 C C . TRP B 2 60 ? -35.93226 -72.81286 141.14882 1.000 20.52172 61 TRP B C 1
ATOM 3832 O O . TRP B 2 60 ? -36.13984 -73.52540 142.14641 1.000 20.87077 61 TRP B O 1
ATOM 3853 N N . ASN B 2 61 ? -36.69522 -71.75502 140.85547 1.000 19.96550 62 ASN B N 1
ATOM 3854 C CA . ASN B 2 61 ? -37.83807 -71.43122 141.69006 1.000 21.29269 62 ASN B CA 1
ATOM 3855 C C . ASN B 2 61 ? -38.96867 -72.44131 141.54014 1.000 22.74386 62 ASN B C 1
ATOM 3856 O O . ASN B 2 61 ? -39.88884 -72.42394 142.36053 1.000 23.10042 62 ASN B O 1
ATOM 3867 N N . SER B 2 62 ? -38.92830 -73.28959 140.50798 1.000 22.43166 63 SER B N 1
ATOM 3868 C CA . SER B 2 62 ? -39.95935 -74.31724 140.34926 1.000 25.29209 63 SER B CA 1
ATOM 3869 C C . SER B 2 62 ? -39.63161 -75.60649 141.08686 1.000 25.13769 63 SER B C 1
ATOM 3870 O O . SER B 2 62 ? -40.50741 -76.46941 141.20473 1.000 26.93977 63 SER B O 1
ATOM 3878 N N . GLN B 2 63 ? -38.40036 -75.75592 141.59211 1.000 24.84498 64 GLN B N 1
ATOM 3879 C CA . GLN B 2 63 ? -37.96153 -76.95490 142.28646 1.000 25.01168 64 GLN B CA 1
ATOM 3880 C C . GLN B 2 63 ? -38.00790 -76.68666 143.78976 1.000 25.20036 64 GLN B C 1
ATOM 3881 O O . GLN B 2 63 ? -37.15841 -75.96554 144.32761 1.000 23.00691 64 GLN B O 1
ATOM 3895 N N . LYS B 2 64 ? -39.00254 -77.27870 144.46237 1.000 25.04649 65 LYS B N 1
ATOM 3896 C CA . LYS B 2 64 ? -39.16013 -77.06822 145.89906 1.000 29.34314 65 LYS B CA 1
ATOM 3897 C C . LYS B 2 64 ? -37.89327 -77.42349 146.66722 1.000 29.33917 65 LYS B C 1
ATOM 3898 O O . LYS B 2 64 ? -37.51400 -76.72174 147.61790 1.000 25.54756 65 LYS B O 1
ATOM 3917 N N . GLU B 2 65 ? -37.23593 -78.51684 146.29067 1.000 30.06135 66 GLU B N 1
ATOM 3918 C CA . GLU B 2 65 ? -36.05066 -78.94165 147.02195 1.000 31.60083 66 GLU B CA 1
ATOM 3919 C C . GLU B 2 65 ? -34.94618 -77.90380 146.90528 1.000 25.21254 66 GLU B C 1
ATOM 3920 O O . GLU B 2 65 ? -34.25595 -77.63349 147.88100 1.000 24.78701 66 GLU B O 1
ATOM 3932 N N . VAL B 2 66 ? -34.78269 -77.30615 145.71989 1.000 24.34535 67 VAL B N 1
ATOM 3933 C CA . VAL B 2 66 ? -33.74382 -76.28931 145.52795 1.000 23.11221 67 VAL B CA 1
ATOM 3934 C C . VAL B 2 66 ? -34.01338 -75.08410 146.41820 1.000 20.13883 67 VAL B C 1
ATOM 3935 O O . VAL B 2 66 ? -33.10551 -74.52513 147.04498 1.000 16.89066 67 VAL B O 1
ATOM 3948 N N . LEU B 2 67 ? -35.26564 -74.61218 146.42967 1.000 19.85417 68 LEU B N 1
ATOM 3949 C CA . LEU B 2 67 ? -35.57644 -73.45065 147.24114 1.000 19.10269 68 LEU B CA 1
ATOM 3950 C C . LEU B 2 67 ? -35.38643 -73.74782 148.71829 1.000 18.55986 68 LEU B C 1
ATOM 3951 O O . LEU B 2 67 ? -34.89791 -72.90260 149.46999 1.000 16.97460 68 LEU B O 1
ATOM 3967 N N . GLU B 2 68 ? -35.81833 -74.92870 149.16444 1.000 19.21694 69 GLU B N 1
ATOM 3968 C CA . GLU B 2 68 ? -35.67935 -75.25978 150.58461 1.000 20.37447 69 GLU B CA 1
ATOM 3969 C C . GLU B 2 68 ? -34.20371 -75.34395 150.98560 1.000 19.55688 69 GLU B C 1
ATOM 3970 O O . GLU B 2 68 ? -33.79842 -74.79733 152.02651 1.000 15.99033 69 GLU B O 1
ATOM 3982 N N . GLY B 2 69 ? -33.39010 -76.01419 150.16596 1.000 17.27123 70 GLY B N 1
ATOM 3983 C CA . GLY B 2 69 ? -31.98019 -76.13647 150.49211 1.000 17.04144 70 GLY B CA 1
ATOM 3984 C C . GLY B 2 69 ? -31.27139 -74.80500 150.53185 1.000 14.92676 70 GLY B C 1
ATOM 3985 O O . GLY B 2 69 ? -30.57242 -74.49425 151.50295 1.000 16.94020 70 GLY B O 1
ATOM 3989 N N . THR B 2 70 ? -31.46539 -73.98073 149.47485 1.000 14.33125 71 THR B N 1
ATOM 3990 C CA . THR B 2 70 ? -30.82699 -72.68231 149.46152 1.000 12.81977 71 THR B CA 1
ATOM 3991 C C . THR B 2 70 ? -31.24419 -71.84075 150.65242 1.000 13.68607 71 THR B C 1
ATOM 3992 O O . THR B 2 70 ? -30.40565 -71.23462 151.29890 1.000 15.10354 71 THR B O 1
ATOM 4003 N N . ARG B 2 71 ? -32.56662 -71.77487 150.93240 1.000 13.32254 72 ARG B N 1
ATOM 4004 C CA . ARG B 2 71 ? -33.03295 -71.01316 152.07673 1.000 14.40856 72 ARG B CA 1
ATOM 4005 C C . ARG B 2 71 ? -32.39475 -71.51304 153.36564 1.000 14.73345 72 ARG B C 1
ATOM 4006 O O . ARG B 2 71 ? -32.06393 -70.70421 154.26190 1.000 15.51426 72 ARG B O 1
ATOM 4027 N N . ALA B 2 72 ? -32.22088 -72.82351 153.49067 1.000 13.54320 73 ALA B N 1
ATOM 4028 C CA . ALA B 2 72 ? -31.61512 -73.35774 154.73179 1.000 13.43185 73 ALA B CA 1
ATOM 4029 C C . ALA B 2 72 ? -30.14047 -72.95119 154.86789 1.000 15.11278 73 ALA B C 1
ATOM 4030 O O . ALA B 2 72 ? -29.61165 -72.96294 155.98289 1.000 14.46963 73 ALA B O 1
ATOM 4037 N N . GLU B 2 73 ? -29.48379 -72.61623 153.78216 1.000 12.33788 74 GLU B N 1
ATOM 4038 C CA . GLU B 2 73 ? -28.04450 -72.27177 153.87596 1.000 11.55251 74 GLU B CA 1
ATOM 4039 C C . GLU B 2 73 ? -27.81615 -70.99541 154.71021 1.000 12.32901 74 GLU B C 1
ATOM 4040 O O . GLU B 2 73 ? -26.67005 -70.73470 155.12884 1.000 11.47116 74 GLU B O 1
ATOM 4052 N N . LEU B 2 74 ? -28.83552 -70.18060 154.92308 1.000 10.40622 75 LEU B N 1
ATOM 4053 C CA . LEU B 2 74 ? -28.66814 -69.03679 155.84537 1.000 13.30400 75 LEU B CA 1
ATOM 4054 C C . LEU B 2 74 ? -28.28811 -69.53723 157.23994 1.000 13.75864 75 LEU B C 1
ATOM 4055 O O . LEU B 2 74 ? -27.49986 -68.88135 157.94963 1.000 14.05350 75 LEU B O 1
ATOM 4071 N N . ASP B 2 75 ? -28.78101 -70.69479 157.59447 1.000 12.05484 76 ASP B N 1
ATOM 4072 C CA . ASP B 2 75 ? -28.47837 -71.36551 158.86937 1.000 14.17153 76 ASP B CA 1
ATOM 4073 C C . ASP B 2 75 ? -27.30006 -72.30865 158.74899 1.000 13.56832 76 ASP B C 1
ATOM 4074 O O . ASP B 2 75 ? -26.33989 -72.20255 159.51539 1.000 15.07982 76 ASP B O 1
ATOM 4083 N N . THR B 2 76 ? -27.31934 -73.21095 157.74076 1.000 12.55601 77 THR B N 1
ATOM 4084 C C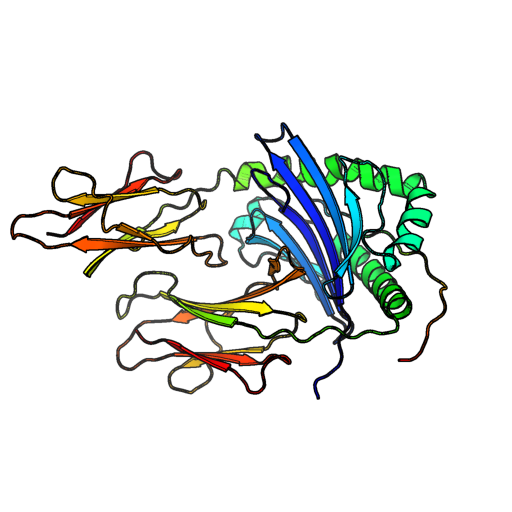A . THR B 2 76 ? -26.30893 -74.24205 157.65565 1.000 13.92063 77 THR B CA 1
ATOM 4085 C C . THR B 2 76 ? -24.96627 -73.72096 157.18266 1.000 14.07960 77 THR B C 1
ATOM 4086 O O . THR B 2 76 ? -23.93711 -74.40354 157.36125 1.000 14.15456 77 THR B O 1
ATOM 4097 N N . VAL B 2 77 ? -24.92985 -72.55960 156.53301 1.000 12.70975 78 VAL B N 1
ATOM 4098 C CA . VAL B 2 77 ? -23.67931 -71.93477 156.13158 1.000 11.69466 78 VAL B CA 1
ATOM 4099 C C . VAL B 2 77 ? -23.36885 -70.71090 156.98475 1.000 12.88196 78 VAL B C 1
ATOM 4100 O O . VAL B 2 77 ? -22.34244 -70.67174 157.67295 1.000 13.05467 78 VAL B O 1
ATOM 4113 N N . CYS B 2 78 ? -24.20377 -69.66525 156.89134 1.000 12.20912 79 CYS B N 1
ATOM 4114 C CA . CYS B 2 78 ? -23.82147 -68.37807 157.47471 1.000 11.90624 79 CYS B CA 1
ATOM 4115 C C . CYS B 2 78 ? -23.80519 -68.43737 159.00520 1.000 12.37843 79 CYS B C 1
ATOM 4116 O O . CYS B 2 78 ? -22.77322 -68.17106 159.63089 1.000 13.79078 79 CYS B O 1
ATOM 4123 N N . ARG B 2 79 ? -24.95258 -68.70623 159.62455 1.000 12.65936 80 ARG B N 1
ATOM 4124 C CA . ARG B 2 79 ? -24.98513 -68.77131 161.09718 1.000 14.16758 80 ARG B CA 1
ATOM 4125 C C . ARG B 2 79 ? -24.04671 -69.86321 161.61735 1.000 14.78114 80 ARG B C 1
ATOM 4126 O O . ARG B 2 79 ? -23.30393 -69.65381 162.58593 1.000 15.35220 80 ARG B O 1
ATOM 4147 N N . HIS B 2 80 ? -24.04976 -71.01475 160.95676 1.000 13.94269 81 HIS B N 1
ATOM 4148 C CA . HIS B 2 80 ? -23.20843 -72.12170 161.36694 1.000 14.86307 81 HIS B CA 1
ATOM 4149 C C . HIS B 2 80 ? -21.74085 -71.71545 161.36625 1.000 14.58965 81 HIS B C 1
ATOM 4150 O O . HIS B 2 80 ? -21.03691 -71.94725 162.33244 1.000 16.22569 81 HIS B O 1
ATOM 4164 N N . ASN B 2 81 ? -21.27018 -71.11958 160.26764 1.000 13.57849 82 ASN B N 1
ATOM 4165 C CA . ASN B 2 81 ? -19.85951 -70.75632 160.17415 1.000 12.67032 82 ASN B CA 1
ATOM 4166 C C . ASN B 2 81 ? -19.54116 -69.61137 161.13627 1.000 12.88496 82 ASN B C 1
ATOM 4167 O O . ASN B 2 81 ? -18.40000 -69.45241 161.56077 1.000 14.78019 82 ASN B O 1
ATOM 4178 N N . TYR B 2 82 ? -20.51478 -68.76597 161.43928 1.000 13.77054 83 TYR B N 1
ATOM 4179 C CA . TYR B 2 82 ? -20.26529 -67.70965 162.41748 1.000 14.35150 83 TYR B CA 1
ATOM 4180 C C . TYR B 2 82 ? -19.96024 -68.33889 163.77090 1.000 16.10819 83 TYR B C 1
ATOM 4181 O O . TYR B 2 82 ? -19.07992 -67.87020 164.49123 1.000 17.53683 83 TYR B O 1
ATOM 4199 N N . GLU B 2 83 ? -20.66454 -69.40801 164.09347 1.000 16.39771 84 GLU B N 1
ATOM 4200 C CA . GLU B 2 83 ? -20.41197 -70.09875 165.37328 1.000 17.86534 84 GLU B CA 1
ATOM 4201 C C . GLU B 2 83 ? -19.10302 -70.88386 165.32023 1.000 18.47776 84 GLU B C 1
ATOM 4202 O O . GLU B 2 83 ? -18.33597 -70.87784 166.28600 1.000 20.99861 84 GLU B O 1
ATOM 4214 N N . VAL B 2 84 ? -18.81943 -71.54624 164.18981 1.000 15.57208 85 VAL B N 1
ATOM 4215 C CA . VAL B 2 84 ? -17.64690 -72.40390 164.07670 1.000 15.70721 85 VAL B CA 1
ATOM 4216 C C . VAL B 2 84 ? -16.37727 -71.58042 163.95796 1.000 17.69873 85 VAL B C 1
ATOM 4217 O O . VAL B 2 84 ? -15.31413 -71.98427 164.44982 1.000 17.34057 85 VAL B O 1
ATOM 4230 N N . ALA B 2 85 ? -16.42746 -70.45908 163.23475 1.000 16.22577 86 ALA B N 1
ATOM 4231 C CA . ALA B 2 85 ? -15.20094 -69.77376 162.85363 1.000 14.18355 86 ALA B CA 1
ATOM 4232 C C . ALA B 2 85 ? -15.19576 -68.28085 163.16204 1.000 14.58342 86 ALA B C 1
ATOM 4233 O O . ALA B 2 85 ? -14.20324 -67.78119 163.69267 1.000 16.72306 86 ALA B O 1
ATOM 4240 N N . PHE B 2 86 ? -16.25030 -67.54518 162.77730 1.000 12.84111 87 PHE B N 1
ATOM 4241 C CA . PHE B 2 86 ? -16.10612 -66.09461 162.65128 1.000 14.05390 87 PHE B CA 1
ATOM 4242 C C . PHE B 2 86 ? -16.11842 -65.40129 164.02657 1.000 15.63666 87 PHE B C 1
ATOM 4243 O O . PHE B 2 86 ? -15.43190 -64.40594 164.20922 1.000 15.17533 87 PHE B O 1
ATOM 4260 N N . ARG B 2 87 ? -16.87607 -65.91598 164.97976 1.000 16.99736 88 ARG B N 1
ATOM 4261 C CA . ARG B 2 87 ? -16.78650 -65.36067 166.34227 1.000 19.79138 88 ARG B CA 1
ATOM 4262 C C . ARG B 2 87 ? -15.33581 -65.39945 166.84176 1.000 18.11464 88 ARG B C 1
ATOM 4263 O O . ARG B 2 87 ? -14.78514 -64.39435 167.31727 1.000 22.68512 88 ARG B O 1
ATOM 4284 N N . GLY B 2 88 ? -14.68640 -66.54577 166.66830 1.000 17.78477 89 GLY B N 1
ATOM 4285 C CA . GLY B 2 88 ? -13.29217 -66.66789 167.07051 1.000 19.74877 89 GLY B CA 1
ATOM 4286 C C . GLY B 2 88 ? -12.37032 -65.74073 166.31615 1.000 19.31723 89 GLY B C 1
ATOM 4287 O O . GLY B 2 88 ? -11.52203 -65.05655 166.90927 1.000 21.25464 89 GLY B O 1
ATOM 4291 N N . ILE B 2 89 ? -12.49424 -65.71971 164.97650 1.000 16.38721 90 ILE B N 1
ATOM 4292 C CA . ILE B 2 89 ? -11.65017 -64.82494 164.18813 1.000 15.96956 90 ILE B CA 1
ATOM 4293 C C . ILE B 2 89 ? -11.83461 -63.38619 164.64514 1.000 15.21113 90 ILE B C 1
ATOM 4294 O O . ILE B 2 89 ? -10.86798 -62.60192 164.72666 1.000 16.60666 90 ILE B O 1
ATOM 4310 N N . LEU B 2 90 ? -13.05205 -63.00799 164.96418 1.000 16.42420 91 LEU B N 1
ATOM 4311 C CA . LEU B 2 90 ? -13.33444 -61.67820 165.46991 1.000 17.77641 91 LEU B CA 1
ATOM 4312 C C . LEU B 2 90 ? -12.72868 -61.43180 166.83010 1.000 19.48931 91 LEU B C 1
ATOM 4313 O O . LEU B 2 90 ? -12.54831 -60.27558 167.19925 1.000 20.34939 91 LEU B O 1
ATOM 4329 N N A GLN B 2 91 ? -12.40286 -62.48577 167.57924 0.497 20.41173 92 GLN B N 1
ATOM 4330 N N B GLN B 2 91 ? -12.40677 -62.49153 167.57803 0.503 20.41524 92 GLN B N 1
ATOM 4331 C CA A GLN B 2 91 ? -11.62766 -62.30596 168.80514 0.497 21.38996 92 GLN B CA 1
ATOM 4332 C CA B GLN B 2 91 ? -11.62788 -62.31213 168.80142 0.503 21.39673 92 GLN B CA 1
ATOM 4333 C C A GLN B 2 91 ? -10.12045 -62.30038 168.55717 0.497 20.18666 92 GLN B C 1
ATOM 4334 C C B GLN B 2 91 ? -10.13044 -62.18380 168.53761 0.503 20.34045 92 GLN B C 1
ATOM 4335 O O A GLN B 2 91 ? -9.35098 -62.18262 169.51062 0.497 20.51640 92 GLN B O 1
ATOM 4336 O O B GLN B 2 91 ? -9.37998 -61.85763 169.46005 0.503 20.45298 92 GLN B O 1
ATOM 4363 N N . ARG B 2 92 ? -9.67343 -62.41262 167.30541 1.000 17.81269 93 ARG B N 1
ATOM 4364 C CA . ARG B 2 92 ? -8.25136 -62.37004 167.00131 1.000 17.15037 93 ARG B CA 1
ATOM 4365 C C . ARG B 2 92 ? -7.68763 -60.96279 167.15923 1.000 20.15423 93 ARG B C 1
ATOM 4366 O O . ARG B 2 92 ? -8.32404 -59.98118 166.75685 1.000 18.60775 93 ARG B O 1
ATOM 4388 N N . ARG B 2 93 ? -6.45867 -60.87012 167.73375 1.000 16.52615 94 ARG B N 1
ATOM 4389 C CA . ARG B 2 93 ? -5.80815 -59.59735 167.99014 1.000 17.52661 94 ARG B CA 1
ATOM 4390 C C . ARG B 2 93 ? -4.31950 -59.71416 167.70578 1.000 16.61964 94 ARG B C 1
ATOM 4391 O O . ARG B 2 93 ? -3.65328 -60.60097 168.24737 1.000 18.63311 94 ARG B O 1
ATOM 4412 N N . VAL B 2 94 ? -3.79603 -58.80500 166.88144 1.000 16.41539 95 VAL B N 1
ATOM 4413 C CA . VAL B 2 94 ? -2.36506 -58.70568 166.58911 1.000 15.58442 95 VAL B CA 1
ATOM 4414 C C . VAL B 2 94 ? -1.95269 -57.25456 166.79446 1.000 16.80588 95 VAL B C 1
ATOM 4415 O O . VAL B 2 94 ? -2.49082 -56.34409 166.14042 1.000 15.93268 95 VAL B O 1
ATOM 4428 N N . GLU B 2 95 ? -1.02091 -57.03243 167.69784 1.000 17.55965 96 GLU B N 1
ATOM 4429 C CA . GLU B 2 95 ? -0.70305 -55.66927 168.11046 1.000 18.56352 96 GLU B CA 1
ATOM 4430 C C . GLU B 2 95 ? 0.06589 -54.94371 167.01076 1.000 18.14022 96 GLU B C 1
ATOM 4431 O O . GLU B 2 95 ? 0.93529 -55.54131 166.37900 1.000 19.17153 96 GLU B O 1
ATOM 4443 N N . PRO B 2 96 ? -0.18887 -53.64280 166.81082 1.000 15.90188 97 PRO B N 1
ATOM 4444 C CA . PRO B 2 96 ? 0.57844 -52.88283 165.84611 1.000 15.76052 97 PRO B CA 1
ATOM 4445 C C . PRO B 2 96 ? 1.97183 -52.51371 166.35267 1.000 16.64225 97 PRO B C 1
ATOM 4446 O O . PRO B 2 96 ? 2.20407 -52.35899 167.56192 1.000 16.28463 97 PRO B O 1
ATOM 4457 N N . THR B 2 97 ? 2.88330 -52.41033 165.41268 1.000 15.81192 98 THR B N 1
ATOM 4458 C CA . THR B 2 97 ? 4.19077 -51.79320 165.64644 1.000 16.51448 98 THR B CA 1
ATOM 4459 C C . THR B 2 97 ? 4.13744 -50.35975 165.14033 1.000 16.45611 98 THR B C 1
ATOM 4460 O O . THR B 2 97 ? 3.64571 -50.11919 164.04980 1.000 15.35937 98 THR B O 1
ATOM 4471 N N . VAL B 2 98 ? 4.68536 -49.42953 165.91140 1.000 16.85091 99 VAL B N 1
ATOM 4472 C CA . VAL B 2 98 ? 4.65525 -48.00946 165.62632 1.000 15.98036 99 VAL B CA 1
ATOM 4473 C C . VAL B 2 98 ? 6.08925 -47.49351 165.50146 1.000 17.79212 99 VAL B C 1
ATOM 4474 O O . VAL B 2 98 ? 6.88772 -47.65536 166.43359 1.000 18.20211 99 VAL B O 1
ATOM 4487 N N . THR B 2 99 ? 6.41024 -46.88573 164.35524 1.000 16.78056 100 THR B N 1
ATOM 4488 C CA . THR B 2 99 ? 7.73602 -46.31998 164.12865 1.000 19.85883 100 THR B CA 1
ATOM 4489 C C . THR B 2 99 ? 7.60843 -44.93500 163.50576 1.000 19.31879 100 THR B C 1
ATOM 4490 O O . THR B 2 99 ? 6.81069 -44.73315 162.60884 1.000 18.49829 100 THR B O 1
ATOM 4501 N N . ILE B 2 100 ? 8.40125 -43.98263 163.96215 1.000 19.67195 101 ILE B N 1
ATOM 4502 C CA . ILE B 2 100 ? 8.41723 -42.64604 163.40359 1.000 20.33422 101 ILE B CA 1
ATOM 4503 C C . ILE B 2 100 ? 9.71642 -42.44890 162.63093 1.000 23.54057 101 ILE B C 1
ATOM 4504 O O . ILE B 2 100 ? 10.78704 -42.86731 163.06485 1.000 20.97915 101 ILE B O 1
ATOM 4520 N N . SER B 2 101 ? 9.61247 -41.80204 161.47158 1.000 24.15620 102 SER B N 1
ATOM 4521 C CA . SER B 2 101 ? 10.79838 -41.41920 160.70514 1.000 29.03166 102 SER B CA 1
ATOM 4522 C C . SER B 2 101 ? 10.56216 -40.06384 160.04844 1.000 28.89646 102 SER B C 1
ATOM 4523 O O . SER B 2 101 ? 9.44739 -39.78099 159.57954 1.000 26.09897 102 SER B O 1
ATOM 4531 N N . PRO B 2 102 ? 11.56238 -39.19987 160.02887 1.000 33.73609 103 PRO B N 1
ATOM 4532 C CA . PRO B 2 102 ? 11.39928 -37.89045 159.39870 1.000 36.09576 103 PRO B CA 1
ATOM 4533 C C . PRO B 2 102 ? 11.56373 -37.97072 157.88865 1.000 40.65581 103 PRO B C 1
ATOM 4534 O O . PRO B 2 102 ? 12.05589 -38.95387 157.33486 1.000 40.31952 103 PRO B O 1
ATOM 4545 N N . SER B 2 103 ? 11.13176 -36.90297 157.22803 1.000 45.27930 104 SER B N 1
ATOM 4546 C CA . SER B 2 103 ? 11.14189 -36.82072 155.77130 1.000 52.17486 104 SER B CA 1
ATOM 4547 C C . SER B 2 103 ? 11.06590 -35.36406 155.30547 1.000 53.85764 104 SER B C 1
ATOM 4548 O O . SER B 2 103 ? 10.59294 -34.48526 156.04014 1.000 52.28876 104 SER B O 1
ATOM 4556 N N . ASN B 2 112 ? 8.96554 -29.64520 156.36159 1.000 44.01693 113 ASN B N 1
ATOM 4557 C CA . ASN B 2 112 ? 9.38058 -30.80587 157.15778 1.000 39.09308 113 ASN B CA 1
ATOM 4558 C C . ASN B 2 112 ? 8.19427 -31.73656 157.40414 1.000 33.76842 113 ASN B C 1
ATOM 4559 O O . ASN B 2 112 ? 7.05047 -31.29378 157.53481 1.000 31.20261 113 ASN B O 1
ATOM 4569 N N . LEU B 2 113 ? 8.47410 -33.03608 157.46101 1.000 32.80911 114 LEU B N 1
ATOM 4570 C CA . LEU B 2 113 ? 7.42537 -34.05129 157.50523 1.000 31.09149 114 LEU B CA 1
ATOM 4571 C C . LEU B 2 113 ? 7.82321 -35.14980 158.47509 1.000 29.43087 114 LEU B C 1
ATOM 4572 O O . LEU B 2 113 ? 8.99410 -35.54638 158.53743 1.000 29.27103 114 LEU B O 1
ATOM 4588 N N . LEU B 2 114 ? 6.84480 -35.62909 159.25480 1.000 22.53276 115 LEU B N 1
ATOM 4589 C CA . LEU B 2 114 ? 7.03879 -36.81688 160.09435 1.000 20.99937 115 LEU B CA 1
ATOM 4590 C C . LEU B 2 114 ? 6.11955 -37.91419 159.58987 1.000 21.05057 115 LEU B C 1
ATOM 4591 O O . LEU B 2 114 ? 4.94960 -37.64710 159.32398 1.000 20.64594 115 LEU B O 1
ATOM 4607 N N . VAL B 2 115 ? 6.64981 -39.13177 159.45474 1.000 17.69468 116 VAL B N 1
ATOM 4608 C CA . VAL B 2 115 ? 5.89240 -40.28257 158.99777 1.000 19.53740 116 VAL B CA 1
ATOM 4609 C C . VAL B 2 115 ? 5.78654 -41.26250 160.14860 1.000 18.83157 116 VAL B C 1
ATOM 4610 O O . VAL B 2 115 ? 6.80753 -41.75358 160.63329 1.000 22.28248 116 VAL B O 1
ATOM 4623 N N . CYS B 2 116 ? 4.54731 -41.56101 160.58549 1.000 16.43265 117 CYS B N 1
ATOM 4624 C CA . CYS B 2 116 ? 4.30285 -42.62133 161.55920 1.000 17.46003 117 CYS B CA 1
ATOM 4625 C C . CYS B 2 116 ? 3.79277 -43.87020 160.81722 1.000 17.89118 117 CYS B C 1
ATOM 4626 O O . CYS B 2 116 ? 2.69558 -43.88014 160.26387 1.000 16.13510 117 CYS B O 1
ATOM 4633 N N A SER B 2 117 ? 4.61679 -44.90461 160.79004 0.586 16.90142 118 SER B N 1
ATOM 4634 N N B SER B 2 117 ? 4.61285 -44.90738 160.79667 0.414 16.92907 118 SER B N 1
ATOM 4635 C CA A SER B 2 117 ? 4.27600 -46.17631 160.16502 0.586 18.26600 118 SER B CA 1
ATOM 4636 C CA B SER B 2 117 ? 4.27353 -46.17540 160.16513 0.414 18.23576 118 SER B CA 1
ATOM 4637 C C A SER B 2 117 ? 3.73824 -47.10416 161.24720 0.586 17.38859 118 SER B C 1
ATOM 4638 C C B SER B 2 117 ? 3.74392 -47.11478 161.24085 0.414 17.42066 118 SER B C 1
ATOM 4639 O O A SER B 2 117 ? 4.43849 -47.40982 162.21364 0.586 17.50126 118 SER B O 1
ATOM 4640 O O B SER B 2 117 ? 4.45382 -47.43224 1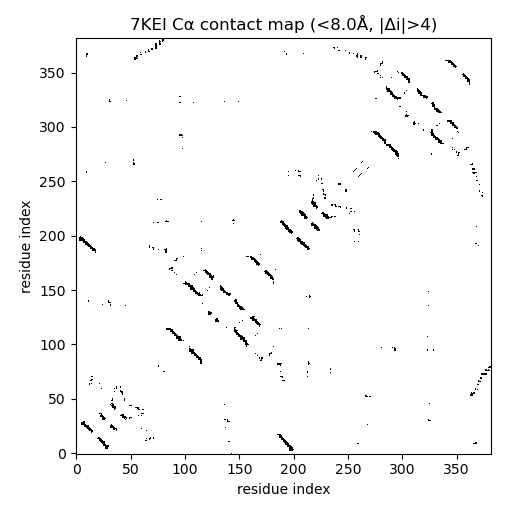62.19979 0.414 17.43161 118 SER B O 1
ATOM 4655 N N . VAL B 2 118 ? 2.49413 -47.54024 161.08815 1.000 16.32452 119 VAL B N 1
ATOM 4656 C CA . VAL B 2 118 ? 1.84096 -48.46369 162.00116 1.000 14.81145 119 VAL B CA 1
ATOM 4657 C C . VAL B 2 118 ? 1.60742 -49.74548 161.19754 1.000 14.88879 119 VAL B C 1
ATOM 4658 O O . VAL B 2 118 ? 0.88776 -49.72227 160.19149 1.000 13.72064 119 VAL B O 1
ATOM 4672 N N . THR B 2 119 ? 2.21987 -50.83110 161.62145 1.000 13.07749 120 THR B N 1
ATOM 4673 C CA . THR B 2 119 ? 2.31942 -52.01397 160.79897 1.000 14.35987 120 THR B CA 1
ATOM 4674 C C . THR B 2 119 ? 1.92424 -53.26956 161.55801 1.000 14.55616 120 THR B C 1
ATOM 4675 O O . THR B 2 119 ? 1.96410 -53.32441 162.78054 1.000 13.52725 120 THR B O 1
ATOM 4686 N N . ASP B 2 120 ? 1.52978 -54.28472 160.79656 1.000 12.36967 121 ASP B N 1
ATOM 4687 C CA . ASP B 2 120 ? 1.38127 -55.65567 161.24538 1.000 13.39149 121 ASP B CA 1
ATOM 4688 C C . ASP B 2 120 ? 0.33074 -55.81134 162.33249 1.000 15.16458 121 ASP B C 1
ATOM 4689 O O . ASP B 2 120 ? 0.54133 -56.49767 163.32694 1.000 16.44909 121 ASP B O 1
ATOM 4698 N N . PHE B 2 121 ? -0.84261 -55.18809 162.11506 1.000 12.95140 122 PHE B N 1
ATOM 4699 C CA . PHE B 2 121 ? -1.91151 -55.25846 163.09305 1.000 13.95037 122 PHE B CA 1
ATOM 4700 C C . PHE B 2 121 ? -3.14859 -55.91120 162.49279 1.000 15.33879 122 PHE B C 1
ATOM 4701 O O . PHE B 2 121 ? -3.36709 -55.90608 161.27093 1.000 13.44321 122 PHE B O 1
ATOM 4718 N N . TYR B 2 122 ? -3.96282 -56.48891 163.39423 1.000 14.26749 123 TYR B N 1
ATOM 4719 C CA . TYR B 2 122 ? -5.27771 -57.04122 163.08219 1.000 12.75769 123 TYR B CA 1
ATOM 4720 C C . TYR B 2 122 ? -6.11590 -56.95690 164.33520 1.000 14.96393 123 TYR B C 1
ATOM 4721 O O . TYR B 2 122 ? -5.60186 -57.21762 165.43059 1.000 13.26317 123 TYR B O 1
ATOM 4739 N N . PRO B 2 123 ? -7.41434 -56.58993 164.23159 1.000 13.37506 124 PRO B N 1
ATOM 4740 C CA . PRO B 2 123 ? -8.15603 -56.24470 163.01553 1.000 16.30852 124 PRO B CA 1
ATOM 4741 C C . PRO B 2 123 ? -7.85881 -54.86967 162.45092 1.000 14.41823 124 PRO B C 1
ATOM 4742 O O . PRO B 2 123 ? -6.95592 -54.17436 162.91694 1.000 15.89307 124 PRO B O 1
ATOM 4753 N N . GLY B 2 124 ? -8.63841 -54.47381 161.44874 1.000 16.18889 125 GLY B N 1
ATOM 4754 C CA . GLY B 2 124 ? -8.36449 -53.24809 160.72772 1.000 15.42813 125 GLY B CA 1
ATOM 4755 C C . GLY B 2 124 ? -8.77648 -51.96954 161.42598 1.000 18.80157 125 GLY B C 1
ATOM 4756 O O . GLY B 2 124 ? -8.34044 -50.89910 161.02314 1.000 19.35438 125 GLY B O 1
ATOM 4760 N N . GLN B 2 125 ? -9.64316 -52.04587 162.43125 1.000 19.50642 126 GLN B N 1
ATOM 4761 C CA . GLN B 2 125 ? -10.07341 -50.85684 163.14881 1.000 22.07471 126 GLN B CA 1
ATOM 4762 C C . GLN B 2 125 ? -8.87528 -50.29877 163.92017 1.000 18.16160 126 GLN B C 1
ATOM 4763 O O . GLN B 2 125 ? -8.26649 -51.00667 164.70841 1.000 15.96682 126 GLN B O 1
ATOM 4777 N N . ILE B 2 126 ? -8.56516 -49.03423 163.68960 1.000 17.38458 127 ILE B N 1
ATOM 4778 C CA . ILE B 2 126 ? -7.41954 -48.39221 164.32389 1.000 17.16595 127 ILE B CA 1
ATOM 4779 C C . ILE B 2 126 ? -7.59657 -46.88510 164.25844 1.000 18.97772 127 ILE B C 1
ATOM 4780 O O . ILE B 2 126 ? -8.26284 -46.34984 163.35175 1.000 18.45651 127 ILE B O 1
ATOM 4796 N N . LYS B 2 127 ? -7.00378 -46.17723 165.23437 1.000 16.69049 128 LYS B N 1
ATOM 4797 C CA . LYS B 2 127 ? -6.99282 -44.72457 165.21597 1.000 19.07150 128 LYS B CA 1
ATOM 4798 C C . LYS B 2 127 ? -5.58770 -44.23693 165.51112 1.000 18.18278 128 LYS B C 1
ATOM 4799 O O . LYS B 2 127 ? -4.97166 -44.67019 166.48461 1.000 17.31514 128 LYS B O 1
ATOM 4818 N N . VAL B 2 128 ? -5.09584 -43.33774 164.67433 1.000 17.53290 129 VAL B N 1
ATOM 4819 C CA . VAL B 2 128 ? -3.75449 -42.75284 164.82390 1.000 16.52786 129 VAL B CA 1
ATOM 4820 C C . VAL B 2 128 ? -3.90625 -41.25075 164.99226 1.000 18.65918 129 VAL B C 1
ATOM 4821 O O . VAL B 2 128 ? -4.55484 -40.58791 164.16067 1.000 19.36726 129 VAL B O 1
ATOM 4834 N N . ARG B 2 129 ? -3.31175 -40.71461 166.05511 1.000 17.15117 130 ARG B N 1
ATOM 4835 C CA . ARG B 2 129 ? -3.29305 -39.30050 166.36048 1.000 16.94483 130 ARG B CA 1
ATOM 4836 C C . ARG B 2 129 ? -1.84957 -38.81454 166.37393 1.000 15.86210 130 ARG B C 1
ATOM 4837 O O . ARG B 2 129 ? -0.94210 -39.56296 166.72959 1.000 15.68111 130 ARG B O 1
ATOM 4858 N N . TRP B 2 130 ? -1.65241 -37.55858 165.98021 1.000 15.22153 131 TRP B N 1
ATOM 4859 C CA . TRP B 2 130 ? -0.37784 -36.88763 166.12430 1.000 15.09732 131 TRP B CA 1
ATOM 4860 C C . TRP B 2 130 ? -0.52209 -35.80117 167.17176 1.000 16.03922 131 TRP B C 1
ATOM 4861 O O . TRP B 2 130 ? -1.55450 -35.13385 167.23625 1.000 15.08672 131 TRP B O 1
ATOM 4882 N N . PHE B 2 131 ? 0.50294 -35.65700 167.99363 1.000 14.40504 132 PHE B N 1
ATOM 4883 C CA . PHE B 2 131 ? 0.55469 -34.61916 169.01213 1.000 15.33326 132 PHE B CA 1
ATOM 4884 C C . PHE B 2 131 ? 1.82060 -33.81833 168.83424 1.000 15.99415 132 PHE B C 1
ATOM 4885 O O . PHE B 2 131 ? 2.86540 -34.38905 168.55218 1.000 15.55156 132 PHE B O 1
ATOM 4902 N N . ARG B 2 132 ? 1.70745 -32.51071 168.98465 1.000 16.74836 133 ARG B N 1
ATOM 4903 C CA . ARG B 2 132 ? 2.83502 -31.61412 169.13821 1.000 17.10847 133 ARG B CA 1
ATOM 4904 C C . ARG B 2 132 ? 2.79239 -31.13196 170.59052 1.000 17.49902 133 ARG B C 1
ATOM 4905 O O . ARG B 2 132 ? 1.83708 -30.47301 171.01013 1.000 15.56877 133 ARG B O 1
ATOM 4926 N N . ASN B 2 133 ? 3.81590 -31.52685 171.35999 1.000 17.43643 134 ASN B N 1
ATOM 4927 C CA . ASN B 2 133 ? 3.80769 -31.26237 172.79138 1.000 18.68898 134 ASN B CA 1
ATOM 4928 C C . ASN B 2 133 ? 2.50380 -31.80602 173.34961 1.000 17.35474 134 ASN B C 1
ATOM 4929 O O . ASN B 2 133 ? 2.19081 -32.97442 173.10570 1.000 16.81827 134 ASN B O 1
ATOM 4940 N N . ASP B 2 134 ? 1.72375 -30.98073 174.05196 1.000 17.26859 135 ASP B N 1
ATOM 4941 C CA . ASP B 2 134 ? 0.50786 -31.46608 174.70248 1.000 21.26679 135 ASP B CA 1
ATOM 4942 C C . ASP B 2 134 ? -0.75682 -31.16065 173.90838 1.000 20.28275 135 ASP B C 1
ATOM 4943 O O . ASP B 2 134 ? -1.83930 -31.11962 174.49023 1.000 23.13664 135 ASP B O 1
ATOM 4952 N N . GLN B 2 135 ? -0.64651 -30.91022 172.61015 1.000 18.97244 136 GLN B N 1
ATOM 4953 C CA . GLN B 2 135 ? -1.82484 -30.61351 171.79036 1.000 20.50525 136 GLN B CA 1
ATOM 4954 C C . GLN B 2 135 ? -1.93140 -31.60477 170.63787 1.000 18.59468 136 GLN B C 1
ATOM 4955 O O . GLN B 2 135 ? -0.95282 -31.85396 169.94867 1.000 17.54105 136 GLN B O 1
ATOM 4969 N N . GLU B 2 136 ? -3.12132 -32.17642 170.43169 1.000 17.56413 137 GLU B N 1
ATOM 4970 C CA . GLU B 2 136 ? -3.33306 -33.00329 169.26041 1.000 17.08387 137 GLU B CA 1
ATOM 4971 C C . GLU B 2 136 ? -3.35279 -32.09909 168.02390 1.000 20.20248 137 GLU B C 1
ATOM 4972 O O . GLU B 2 136 ? -3.98228 -31.03403 168.02545 1.000 20.12161 137 GLU B O 1
ATOM 4984 N N . GLU B 2 137 ? -2.64999 -32.52934 166.98891 1.000 19.38711 138 GLU B N 1
ATOM 4985 C CA . GLU B 2 137 ? -2.61730 -31.84848 165.69614 1.000 22.98291 138 GLU B CA 1
ATOM 4986 C C . GLU B 2 137 ? -3.67702 -32.46793 164.78186 1.000 25.60815 138 GLU B C 1
ATOM 4987 O O . GLU B 2 137 ? -3.78501 -33.69356 164.67557 1.000 23.19571 138 GLU B O 1
ATOM 4999 N N . THR B 2 138 ? -4.47275 -31.62016 164.15751 1.000 29.36052 139 THR B N 1
ATOM 5000 C CA . THR B 2 138 ? -5.43946 -32.04907 163.15430 1.000 30.99144 139 THR B CA 1
ATOM 5001 C C . THR B 2 138 ? -5.14095 -31.48174 161.77918 1.000 32.71170 139 THR B C 1
ATOM 5002 O O . THR B 2 138 ? -5.19023 -32.21632 160.79170 1.000 29.95810 139 THR B O 1
ATOM 5013 N N . ALA B 2 139 ? -4.79961 -30.19932 161.70137 1.000 34.41556 140 ALA B N 1
ATOM 5014 C CA . ALA B 2 139 ? -4.36099 -29.61452 160.44300 1.000 37.98412 140 ALA B CA 1
ATOM 5015 C C . ALA B 2 139 ? -2.93905 -30.06956 160.12657 1.000 34.93798 140 ALA B C 1
ATOM 5016 O O . ALA B 2 139 ? -2.05816 -30.07286 160.99608 1.000 37.64598 140 ALA B O 1
ATOM 5023 N N . GLY B 2 140 ? -2.71148 -30.44143 158.87407 1.000 34.85325 141 GLY B N 1
ATOM 5024 C CA . GLY B 2 140 ? -1.42388 -30.95165 158.47194 1.000 32.69593 141 GLY B CA 1
ATOM 5025 C C . GLY B 2 140 ? -1.22872 -32.43093 158.68759 1.000 26.43212 141 GLY B C 1
ATOM 5026 O O . GLY B 2 140 ? -0.12370 -32.91509 158.48085 1.000 25.58518 141 GLY B O 1
ATOM 5030 N N . VAL B 2 141 ? -2.26534 -33.15517 159.10379 1.000 25.34757 142 VAL B N 1
ATOM 5031 C CA . VAL B 2 141 ? -2.21235 -34.60417 159.24229 1.000 23.57057 142 VAL B CA 1
ATOM 5032 C C . VAL B 2 141 ? -2.89069 -35.21017 158.01215 1.000 25.57012 142 VAL B C 1
ATOM 5033 O O . VAL B 2 141 ? -4.03687 -34.86323 157.68851 1.000 24.08551 142 VAL B O 1
ATOM 5046 N N . VAL B 2 142 ? -2.20311 -36.13151 157.35738 1.000 22.73713 143 VAL B N 1
ATOM 5047 C CA . VAL B 2 142 ? -2.78617 -36.85307 156.22574 1.000 23.60589 143 VAL B CA 1
ATOM 5048 C C . VAL B 2 142 ? -2.37932 -38.31434 156.31186 1.000 21.61784 143 VAL B C 1
ATOM 5049 O O . VAL B 2 142 ? -1.24433 -38.62991 156.66651 1.000 21.38203 143 VAL B O 1
ATOM 5062 N N . SER B 2 143 ? -3.30550 -39.20616 155.95152 1.000 20.81733 144 SER B N 1
ATOM 5063 C CA . SER B 2 143 ? -3.10974 -40.63586 156.10968 1.000 18.61707 144 SER B CA 1
ATOM 5064 C C . SER B 2 143 ? -3.27315 -41.36583 154.78514 1.000 21.34088 144 SER B C 1
ATOM 5065 O O . SER B 2 143 ? -4.01733 -40.91592 153.90074 1.000 22.60962 144 SER B O 1
ATOM 5073 N N . THR B 2 144 ? -2.58435 -42.50324 154.66158 1.000 17.23776 145 THR B N 1
ATOM 5074 C CA . THR B 2 144 ? -2.87834 -43.43652 153.60719 1.000 18.06094 145 THR B CA 1
ATOM 5075 C C . THR B 2 144 ? -4.19968 -44.13022 153.92400 1.000 18.98820 145 THR B C 1
ATOM 5076 O O . THR B 2 144 ? -4.69470 -44.08919 155.07701 1.000 17.05758 145 THR B O 1
ATOM 5087 N N . PRO B 2 145 ? -4.78889 -44.81659 152.95194 1.000 19.13279 146 PRO B N 1
ATOM 5088 C CA . PRO B 2 145 ? -5.83332 -45.77823 153.28198 1.000 18.72375 146 PRO B CA 1
ATOM 5089 C C . PRO B 2 145 ? -5.26354 -46.89690 154.14639 1.000 15.57758 146 PRO B C 1
ATOM 5090 O O . PRO B 2 145 ? -4.05957 -47.07712 154.24706 1.000 16.61395 146 PRO B O 1
ATOM 5101 N N . LEU B 2 146 ? -6.15136 -47.65781 154.75590 1.000 15.79010 147 LEU B N 1
ATOM 5102 C CA . LEU B 2 146 ? -5.77120 -48.93086 155.34519 1.000 14.63025 147 LEU B CA 1
ATOM 5103 C C . LEU B 2 146 ? -5.23629 -49.85489 154.26124 1.000 16.70780 147 LEU B C 1
ATOM 5104 O O . LEU B 2 146 ? -5.84929 -50.04115 153.22820 1.000 15.31852 147 LEU B O 1
ATOM 5120 N N . ILE B 2 147 ? -4.04009 -50.41323 154.47816 1.000 14.26377 148 ILE B N 1
ATOM 5121 C CA . ILE B 2 147 ? -3.37765 -51.25727 153.50851 1.000 13.87706 148 ILE B CA 1
ATOM 5122 C C . ILE B 2 147 ? -3.47971 -52.70845 153.96497 1.000 14.63664 148 ILE B C 1
ATOM 5123 O O . ILE B 2 147 ? -3.01597 -53.05876 155.05462 1.000 13.18210 148 ILE B O 1
ATOM 5139 N N . ARG B 2 148 ? -4.10122 -53.54158 153.13471 1.000 14.60801 149 ARG B N 1
ATOM 5140 C CA . ARG B 2 148 ? -4.24334 -54.96386 153.39692 1.000 12.14657 149 ARG B CA 1
ATOM 5141 C C . ARG B 2 148 ? -3.02028 -55.69858 152.85912 1.000 12.89155 149 ARG B C 1
ATOM 5142 O O . ARG B 2 148 ? -2.73935 -55.64536 151.64628 1.000 12.61660 149 ARG B O 1
ATOM 5163 N N . ASN B 2 149 ? -2.32122 -56.42620 153.74790 1.000 12.49168 150 ASN B N 1
ATOM 5164 C CA . ASN B 2 149 ? -1.10547 -57.13332 153.33925 1.000 11.47137 150 ASN B CA 1
ATOM 5165 C C . ASN B 2 149 ? -1.39045 -58.51147 152.76731 1.000 10.43253 150 ASN B C 1
ATOM 5166 O O . ASN B 2 149 ? -0.54347 -59.06173 152.05771 1.000 10.79237 150 ASN B O 1
ATOM 5177 N N . GLY B 2 150 ? -2.58078 -59.04005 152.98688 1.000 10.73835 151 GLY B N 1
ATOM 5178 C CA . GLY B 2 150 ? -2.97227 -60.34336 152.46108 1.000 10.16867 151 GLY B CA 1
ATOM 5179 C C . GLY B 2 150 ? -2.68509 -61.48996 153.41385 1.000 12.50250 151 GLY B C 1
ATOM 5180 O O . GLY B 2 150 ? -3.21468 -62.58419 153.20234 1.000 12.38122 151 GLY B O 1
ATOM 5184 N N . ASP B 2 151 ? -1.83713 -61.26595 154.41739 1.000 11.67324 152 ASP B N 1
ATOM 5185 C CA . ASP B 2 151 ? -1.42134 -62.27316 155.38923 1.000 12.81873 152 ASP B CA 1
ATOM 5186 C C . ASP B 2 151 ? -2.14335 -62.11723 156.72591 1.000 12.50093 152 ASP B C 1
ATOM 5187 O O . ASP B 2 151 ? -1.64031 -62.55938 157.77986 1.000 12.74427 152 ASP B O 1
ATOM 5196 N N . TRP B 2 152 ? -3.32024 -61.52537 156.71130 1.000 11.65521 153 TRP B N 1
ATOM 5197 C CA . TRP B 2 152 ? -4.14141 -61.28430 157.87529 1.000 11.81790 153 TRP B CA 1
ATOM 5198 C C . TRP B 2 152 ? -3.52959 -60.21908 158.76588 1.000 12.81538 153 TRP B C 1
ATOM 5199 O O . TRP B 2 152 ? -3.70516 -60.24780 159.99667 1.000 12.41683 153 TRP B O 1
ATOM 5220 N N . THR B 2 153 ? -2.78111 -59.26449 158.17083 1.000 12.73681 154 THR B N 1
ATOM 5221 C CA . THR B 2 153 ? -2.40986 -58.04558 158.87369 1.000 12.06458 154 THR B CA 1
ATOM 5222 C C . THR B 2 153 ? -2.63995 -56.84661 157.95767 1.000 11.56210 154 THR B C 1
ATOM 5223 O O . THR B 2 153 ? -2.70667 -56.98767 156.71954 1.000 10.41577 154 THR B O 1
ATOM 5234 N N . PHE B 2 154 ? -2.74358 -55.68342 158.57152 1.000 11.94399 155 PHE B N 1
ATOM 5235 C CA . PHE B 2 154 ? -2.85120 -54.39207 157.91548 1.000 11.94378 155 PHE B CA 1
ATOM 5236 C C . PHE B 2 154 ? -1.62429 -53.53377 158.25551 1.000 12.44041 155 PHE B C 1
ATOM 5237 O O . PHE B 2 154 ? -0.88503 -53.83118 159.18466 1.000 11.37311 155 PHE B O 1
ATOM 5254 N N . GLN B 2 155 ? -1.45895 -52.44496 157.48229 1.000 12.11682 156 GLN B N 1
ATOM 5255 C CA . GLN B 2 155 ? -0.58835 -51.35282 157.87148 1.000 11.51994 156 GLN B CA 1
ATOM 5256 C C . GLN B 2 155 ? -1.21154 -50.04446 157.39475 1.000 13.45848 156 GLN B C 1
ATOM 5257 O O . GLN B 2 155 ? -2.15365 -50.01707 156.61691 1.000 12.82199 156 GLN B O 1
ATOM 5271 N N . ILE B 2 156 ? -0.65235 -48.94731 157.88532 1.000 13.08483 157 ILE B N 1
ATOM 5272 C CA . ILE B 2 156 ? -1.11102 -47.61052 157.56820 1.000 13.55319 157 ILE B CA 1
ATOM 5273 C C . ILE B 2 156 ? 0.01208 -46.64547 157.88899 1.000 14.50415 157 ILE B C 1
ATOM 5274 O O . ILE B 2 156 ? 0.80787 -46.87771 158.79366 1.000 17.19227 157 ILE B O 1
ATOM 5290 N N . LEU B 2 157 ? 0.09687 -45.57222 157.11091 1.000 16.45607 158 LEU B N 1
ATOM 5291 C CA . LEU B 2 157 ? 1.07526 -44.51404 157.33504 1.000 15.80481 158 LEU B CA 1
ATOM 5292 C C . LEU B 2 157 ? 0.32335 -43.21813 157.56331 1.000 17.12572 158 LEU B C 1
ATOM 5293 O O . LEU B 2 157 ? -0.58388 -42.90070 156.80443 1.000 16.01276 158 LEU B O 1
ATOM 5309 N N . VAL B 2 158 ? 0.72689 -42.45416 158.59024 1.000 15.73333 159 VAL B N 1
ATOM 5310 C CA . VAL B 2 158 ? 0.09946 -41.18620 158.92670 1.000 18.18053 159 VAL B CA 1
ATOM 5311 C C . VAL B 2 158 ? 1.19577 -40.13816 159.01567 1.000 19.62741 159 VAL B C 1
ATOM 5312 O O . VAL B 2 158 ? 2.14142 -40.29125 159.80864 1.000 17.01135 159 VAL B O 1
ATOM 5325 N N . MET B 2 159 ? 1.08261 -39.09957 158.20366 1.000 18.01290 160 MET B N 1
ATOM 5326 C CA . MET B 2 159 ? 2.06781 -38.05152 158.04699 1.000 19.99039 160 MET B CA 1
ATOM 5327 C C . MET B 2 159 ? 1.60011 -36.77374 158.72107 1.000 19.75358 160 MET B C 1
ATOM 5328 O O . MET B 2 159 ? 0.42230 -36.43378 158.70394 1.000 18.57856 160 MET B O 1
ATOM 5342 N N . LEU B 2 160 ? 2.57023 -36.04935 159.27781 1.000 19.67468 161 LEU B N 1
ATOM 5343 C CA . LEU B 2 160 ? 2.34356 -34.76072 159.92028 1.000 21.81115 161 LEU B CA 1
ATOM 5344 C C . LEU B 2 160 ? 3.28057 -33.73281 159.29972 1.000 22.09411 161 LEU B C 1
ATOM 5345 O O . LEU B 2 160 ? 4.49617 -33.92832 159.30869 1.000 20.53335 161 LEU B O 1
ATOM 5361 N N . GLU B 2 161 ? 2.71217 -32.68054 158.72845 1.000 24.05394 162 GLU B N 1
ATOM 5362 C CA . GLU B 2 161 ? 3.50091 -31.51553 158.35697 1.000 27.39825 162 GLU B CA 1
ATOM 5363 C C . GLU B 2 161 ? 3.88906 -30.76362 159.62679 1.000 24.35877 162 GLU B C 1
ATOM 5364 O O . GLU B 2 161 ? 3.02163 -30.42204 160.42869 1.000 26.66582 162 GLU B O 1
ATOM 5376 N N . MET B 2 162 ? 5.17006 -30.49930 159.78757 1.000 28.15521 163 MET B N 1
ATOM 5377 C CA . MET B 2 162 ? 5.67215 -29.89839 161.01198 1.000 31.38322 163 MET B CA 1
ATOM 5378 C C . MET B 2 162 ? 6.63595 -28.77160 160.69875 1.000 34.19434 163 MET B C 1
ATOM 5379 O O . MET B 2 162 ? 7.31809 -28.77945 159.67644 1.000 33.09430 163 MET B O 1
ATOM 5393 N N . THR B 2 163 ? 6.68739 -27.80381 161.61031 1.000 36.08222 164 THR B N 1
ATOM 5394 C CA . THR B 2 163 ? 7.68630 -26.73642 161.60530 1.000 42.03969 164 THR B CA 1
ATOM 5395 C C . THR B 2 163 ? 8.32376 -26.76784 162.99015 1.000 42.75685 164 THR B C 1
ATOM 5396 O O . THR B 2 163 ? 7.93584 -26.00165 163.88545 1.000 45.31941 164 THR B O 1
ATOM 5407 N N . PRO B 2 164 ? 9.30415 -27.65274 163.20418 1.000 37.12521 165 PRO B N 1
ATOM 5408 C CA . PRO B 2 164 ? 9.70921 -27.99726 164.57343 1.000 38.71094 165 PRO B CA 1
ATOM 5409 C C . PRO B 2 164 ? 10.62727 -26.95571 165.19544 1.000 42.94040 165 PRO B C 1
ATOM 5410 O O . PRO B 2 164 ? 11.64412 -26.57267 164.61363 1.000 43.34033 165 PRO B O 1
ATOM 5421 N N . GLN B 2 165 ? 10.24431 -26.49739 166.38683 1.000 43.81048 166 GLN B N 1
ATOM 5422 C CA . GLN B 2 165 ? 11.16265 -25.80480 167.27198 1.000 42.76225 166 GLN B CA 1
ATOM 5423 C C . GLN B 2 165 ? 11.95904 -26.83867 168.05368 1.000 40.67481 166 GLN B C 1
ATOM 5424 O O . GLN B 2 165 ? 11.43500 -27.90070 168.40604 1.000 37.17438 166 GLN B O 1
ATOM 5438 N N . ARG B 2 166 ? 13.22227 -26.54171 168.33448 1.000 40.48765 167 ARG B N 1
ATOM 5439 C CA . ARG B 2 166 ? 13.97168 -27.44297 169.19492 1.000 40.81706 167 ARG B CA 1
ATOM 5440 C C . ARG B 2 166 ? 13.31035 -27.46844 170.56891 1.000 35.19318 167 ARG B C 1
ATOM 5441 O O . ARG B 2 166 ? 12.80771 -26.45345 171.05337 1.000 36.53560 167 ARG B O 1
ATOM 5462 N N . GLY B 2 167 ? 13.30084 -28.63311 171.18826 1.000 31.98313 168 GLY B N 1
ATOM 5463 C CA . GLY B 2 167 ? 12.57901 -28.83745 172.41016 1.000 27.15315 168 GLY B CA 1
ATOM 5464 C C . GLY B 2 167 ? 11.14174 -29.28069 172.21289 1.000 25.19275 168 GLY B C 1
ATOM 5465 O O . GLY B 2 167 ? 10.55330 -29.78933 173.15327 1.000 23.01911 1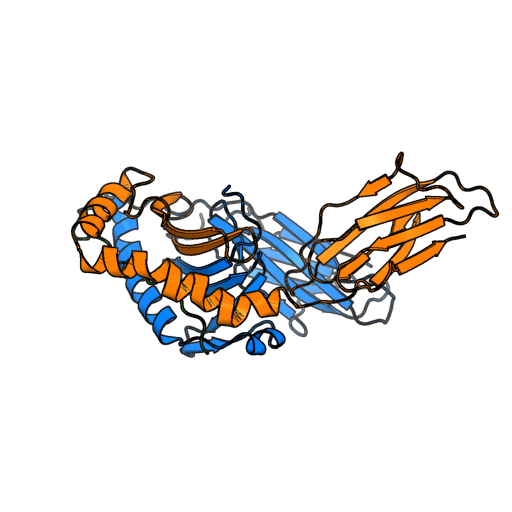68 GLY B O 1
ATOM 5469 N N . ASP B 2 168 ? 10.58465 -29.09719 171.01777 1.000 23.45966 169 ASP B N 1
ATOM 5470 C CA . ASP B 2 168 ? 9.27597 -29.67549 170.69711 1.000 25.13449 169 ASP B CA 1
ATOM 5471 C C . ASP B 2 168 ? 9.38460 -31.19334 170.67702 1.000 22.70570 169 ASP B C 1
ATOM 5472 O O . ASP B 2 168 ? 10.38874 -31.75755 170.22465 1.000 23.09936 169 ASP B O 1
ATOM 5481 N N . VAL B 2 169 ? 8.36751 -31.85349 171.20703 1.000 20.97701 170 VAL B N 1
ATOM 5482 C CA . VAL B 2 169 ? 8.27375 -33.30364 171.20536 1.000 19.09954 170 VAL B CA 1
ATOM 5483 C C . VAL B 2 169 ? 7.01034 -33.68026 170.45525 1.000 19.54409 170 VAL B C 1
ATOM 5484 O O . VAL B 2 169 ? 5.93578 -33.17468 170.76842 1.000 17.81463 170 VAL B O 1
ATOM 5497 N N . TYR B 2 170 ? 7.15096 -34.54362 169.46483 1.000 18.75153 171 TYR B N 1
ATOM 5498 C CA . TYR B 2 170 ? 6.02792 -35.01083 168.66636 1.000 17.63578 171 TYR B CA 1
ATOM 5499 C C . TYR B 2 170 ? 5.70827 -36.44701 169.05140 1.000 17.67590 171 TYR B C 1
ATOM 5500 O O . TYR B 2 170 ? 6.60101 -37.26932 169.25362 1.000 19.70134 171 TYR B O 1
ATOM 5518 N N . THR B 2 171 ? 4.43159 -36.76490 169.15179 1.000 15.09005 172 THR B N 1
ATOM 5519 C CA . THR B 2 171 ? 4.02201 -38.07847 169.60546 1.000 15.56875 172 THR B CA 1
ATOM 5520 C C . THR B 2 171 ? 3.04186 -38.67022 168.61324 1.000 14.97685 172 THR B C 1
ATOM 5521 O O . THR B 2 171 ? 2.01451 -38.03863 168.30243 1.000 15.29056 172 THR B O 1
ATOM 5532 N N . CYS B 2 172 ? 3.36853 -39.85750 168.10768 1.000 13.72435 173 CYS B N 1
ATOM 5533 C CA . CYS B 2 172 ? 2.40942 -40.68618 167.37638 1.000 15.41600 173 CYS B CA 1
ATOM 5534 C C . CYS B 2 172 ? 1.70866 -41.61254 168.35395 1.000 14.69440 173 CYS B C 1
ATOM 5535 O O . CYS B 2 172 ? 2.35875 -42.32022 169.12619 1.000 15.19773 173 CYS B O 1
ATOM 5542 N N . HIS B 2 173 ? 0.38194 -41.61429 168.31314 1.000 15.50493 174 HIS B N 1
ATOM 5543 C CA . HIS B 2 173 ? -0.48219 -42.14984 169.34969 1.000 17.14786 174 HIS B CA 1
ATOM 5544 C C . HIS B 2 173 ? -1.48410 -43.09521 168.68417 1.000 16.71880 174 HIS B C 1
ATOM 5545 O O . HIS B 2 173 ? -2.26300 -42.67825 167.79810 1.000 15.39456 174 HIS B O 1
ATOM 5559 N N . VAL B 2 174 ? -1.45403 -44.36336 169.08304 1.000 16.31360 175 VAL B N 1
ATOM 5560 C CA . VAL B 2 174 ? -2.14374 -45.42555 168.34261 1.000 16.12598 175 VAL B CA 1
ATOM 5561 C C . VAL B 2 174 ? -3.08640 -46.16794 169.25857 1.000 16.30609 175 VAL B C 1
ATOM 5562 O O . VAL B 2 174 ? -2.63876 -46.79626 170.23266 1.000 16.15468 175 VAL B O 1
ATOM 5575 N N . GLU B 2 175 ? -4.39020 -46.10557 168.94411 1.000 15.41169 176 GLU B N 1
ATOM 5576 C CA . GLU B 2 175 ? -5.41717 -46.91531 169.57784 1.000 19.30273 176 GLU B CA 1
ATOM 5577 C C . GLU B 2 175 ? -5.80849 -48.08867 168.66673 1.000 17.96815 176 GLU B C 1
ATOM 5578 O O . GLU B 2 175 ? -5.99671 -47.90582 167.46121 1.000 15.71566 176 GLU B O 1
ATOM 5590 N N . HIS B 2 176 ? -5.97560 -49.26397 169.26014 1.000 18.43055 177 HIS B N 1
ATOM 5591 C CA . HIS B 2 176 ? -6.27295 -50.48545 168.51757 1.000 14.95240 177 HIS B CA 1
ATOM 5592 C C . HIS B 2 176 ? -6.87318 -51.50456 169.49082 1.000 17.71840 177 HIS B C 1
ATOM 5593 O O . HIS B 2 176 ? -6.49545 -51.53671 170.66926 1.000 16.68310 177 HIS B O 1
ATOM 5607 N N . PRO B 2 177 ? -7.81704 -52.35059 169.02620 1.000 16.80064 178 PRO B N 1
ATOM 5608 C CA . PRO B 2 177 ? -8.52174 -53.23723 169.96493 1.000 16.33071 178 PRO B CA 1
ATOM 5609 C C . PRO B 2 177 ? -7.62252 -54.25319 170.65295 1.000 20.36304 178 PRO B C 1
ATOM 5610 O O . PRO B 2 177 ? -8.05592 -54.87318 171.65324 1.000 19.60854 178 PRO B O 1
ATOM 5621 N N . SER B 2 178 ? -6.39647 -54.45032 170.16584 1.000 17.26167 179 SER B N 1
ATOM 5622 C CA . SER B 2 178 ? -5.45110 -55.34261 170.81388 1.000 20.43493 179 SER B CA 1
ATOM 5623 C C . SER B 2 178 ? -4.77189 -54.71022 172.03560 1.000 19.68273 179 SER B C 1
ATOM 5624 O O . SER B 2 178 ? -4.09002 -55.42240 172.78036 1.000 19.55525 179 SER B O 1
ATOM 5632 N N . LEU B 2 179 ? -4.94055 -53.42484 172.24606 1.000 19.12324 180 LEU B N 1
ATOM 5633 C CA . LEU B 2 179 ? -4.18955 -52.67545 173.23944 1.000 19.27742 180 LEU B CA 1
ATOM 5634 C C . LEU B 2 179 ? -5.08562 -52.31877 174.42072 1.000 22.96930 180 LEU B C 1
ATOM 5635 O O . LEU B 2 179 ? -6.20020 -51.82698 174.23849 1.000 22.06261 180 LEU B O 1
ATOM 5651 N N . GLN B 2 180 ? -4.59023 -52.56187 175.62711 1.000 23.85273 181 GLN B N 1
ATOM 5652 C CA . GLN B 2 180 ? -5.30160 -52.07882 176.80635 1.000 28.47113 181 GLN B CA 1
ATOM 5653 C C . GLN B 2 180 ? -5.31594 -50.55374 176.85992 1.000 25.01708 181 GLN B C 1
ATOM 5654 O O . GLN B 2 180 ? -6.30628 -49.96171 177.31094 1.000 25.71222 181 GLN B O 1
ATOM 5668 N N . SER B 2 181 ? -4.23077 -49.91112 176.42378 1.000 23.29350 182 SER B N 1
ATOM 5669 C CA . SER B 2 181 ? -4.16907 -48.46235 176.28711 1.000 21.56653 182 SER B CA 1
ATOM 5670 C C . SER B 2 181 ? -3.26293 -48.12190 175.11002 1.000 20.06114 182 SER B C 1
ATOM 5671 O O . SER B 2 181 ? -2.50132 -48.97422 174.63458 1.000 17.70468 182 SER B O 1
ATOM 5679 N N . PRO B 2 182 ? -3.33637 -46.89920 174.60013 1.000 19.01642 183 PRO B N 1
ATOM 5680 C CA . PRO B 2 182 ? -2.64996 -46.59492 173.33660 1.000 18.97871 183 PRO B CA 1
ATOM 5681 C C . PRO B 2 182 ? -1.13640 -46.72736 173.43003 1.000 17.73699 183 PRO B C 1
ATOM 5682 O O . PRO B 2 182 ? -0.54213 -46.50587 174.48897 1.000 18.00160 183 PRO B O 1
ATOM 5693 N N . ILE B 2 183 ? -0.52631 -47.05254 172.30999 1.000 16.04608 184 ILE B N 1
ATOM 5694 C CA . ILE B 2 183 ? 0.92113 -46.99793 172.12877 1.000 17.68511 184 ILE B CA 1
ATOM 5695 C C . ILE B 2 183 ? 1.29521 -45.57058 171.77357 1.000 18.19205 184 ILE B C 1
ATOM 5696 O O . ILE B 2 183 ? 0.60029 -44.90207 170.99327 1.000 17.50361 184 ILE B O 1
ATOM 5712 N N . THR B 2 184 ? 2.40336 -45.09200 172.31948 1.000 19.11226 185 THR B N 1
ATOM 5713 C CA . THR B 2 184 ? 2.89276 -43.75190 172.03885 1.000 17.68703 185 THR B CA 1
ATOM 5714 C C . THR B 2 184 ? 4.37307 -43.83124 171.70873 1.000 20.67896 185 THR B C 1
ATOM 5715 O O . THR B 2 184 ? 5.15195 -44.48253 172.42685 1.000 21.90621 185 THR B O 1
ATOM 5726 N N . VAL B 2 185 ? 4.76266 -43.18190 170.62460 1.000 17.55963 186 VAL B N 1
ATOM 5727 C CA . VAL B 2 185 ? 6.15820 -43.10342 170.22730 1.000 19.91440 186 VAL B CA 1
ATOM 5728 C C . VAL B 2 185 ? 6.51235 -41.63222 170.02664 1.000 19.89361 186 VAL B C 1
ATOM 5729 O O . VAL B 2 185 ? 5.72877 -40.85092 169.47422 1.000 17.52397 186 VAL B O 1
ATOM 5742 N N . GLU B 2 186 ? 7.70539 -41.25799 170.46529 1.000 20.95893 187 GLU B N 1
ATOM 5743 C CA . GLU B 2 186 ? 8.09864 -39.85740 170.54142 1.000 22.08287 187 GLU B CA 1
ATOM 5744 C C . GLU B 2 186 ? 9.23756 -39.58007 169.58345 1.000 23.13421 187 GLU B C 1
ATOM 5745 O O . GLU B 2 186 ? 10.11509 -40.42428 169.34777 1.000 25.77865 187 GLU B O 1
ATOM 5757 N N . TRP B 2 187 ? 9.20916 -38.38223 169.02011 1.000 23.01331 188 TRP B N 1
ATOM 5758 C CA . TRP B 2 187 ? 10.25660 -37.86531 168.15007 1.000 24.16274 188 TRP B CA 1
ATOM 5759 C C . TRP B 2 187 ? 10.59970 -36.45848 168.62528 1.000 25.10577 188 TRP B C 1
ATOM 5760 O O . TRP B 2 187 ? 9.72593 -35.58949 168.65807 1.000 22.04710 188 TRP B O 1
ATOM 5781 N N . ARG B 2 188 ? 11.86916 -36.23766 168.96244 1.000 25.15621 189 ARG B N 1
ATOM 5782 C CA . ARG B 2 188 ? 12.32066 -34.93846 169.46345 1.000 30.87483 189 ARG B CA 1
ATOM 5783 C C . ARG B 2 188 ? 13.07338 -34.18807 168.36295 1.000 27.90593 189 ARG B C 1
ATOM 5784 O O . ARG B 2 188 ? 13.95890 -34.76618 167.74967 1.000 27.20470 189 ARG B O 1
ATOM 5805 N N . GLU C 3 3 ? -18.45501 -78.75408 163.84245 1.000 31.96418 3 GLU C N 1
ATOM 5806 C CA . GLU C 3 3 ? -17.01349 -78.51304 163.95873 1.000 33.24902 3 GLU C CA 1
ATOM 5807 C C . GLU C 3 3 ? -16.35366 -78.12849 162.62082 1.000 30.22199 3 GLU C C 1
ATOM 5808 O O . GLU C 3 3 ? -15.22171 -77.62963 162.59705 1.000 29.68679 3 GLU C O 1
ATOM 5811 N N . ARG C 3 4 ? -17.04718 -78.37116 161.52070 1.000 23.91950 4 ARG C N 1
ATOM 5812 C CA . ARG C 3 4 ? -16.54846 -78.05157 160.18471 1.000 23.08674 4 ARG C CA 1
ATOM 5813 C C . ARG C 3 4 ? -17.27391 -76.83351 159.64566 1.000 21.23719 4 ARG C C 1
ATOM 5814 O O . ARG C 3 4 ? -18.47948 -76.66904 159.89853 1.000 18.65709 4 ARG C O 1
ATOM 5835 N N . ASN C 3 5 ? -16.53082 -75.99318 158.90523 1.000 17.33155 5 ASN C N 1
ATOM 5836 C CA . ASN C 3 5 ? -17.15959 -74.97598 158.05112 1.000 16.07473 5 ASN C CA 1
ATOM 5837 C C . ASN C 3 5 ? -17.98842 -75.62724 156.95500 1.000 15.32785 5 ASN C C 1
ATOM 5838 O O . ASN C 3 5 ? -17.65499 -76.68542 156.42891 1.000 15.95678 5 ASN C O 1
ATOM 5849 N N . ALA C 3 6 ? -19.11919 -74.98678 156.61011 1.000 15.01580 6 ALA C N 1
ATOM 5850 C CA . ALA C 3 6 ? -19.94815 -75.43623 155.50081 1.000 12.53904 6 ALA C CA 1
ATOM 5851 C C . ALA C 3 6 ? -19.87008 -74.43693 154.35519 1.000 10.32993 6 ALA C C 1
ATOM 5852 O O . ALA C 3 6 ? -19.67764 -73.23211 154.56993 1.000 10.24238 6 ALA C O 1
ATOM 5859 N N . GLY C 3 7 ? -20.01477 -74.95447 153.14256 1.000 11.02602 7 GLY C N 1
ATOM 5860 C CA . GLY C 3 7 ? -20.04314 -74.13871 151.92233 1.000 11.95078 7 GLY C CA 1
ATOM 5861 C C . GLY C 3 7 ? -21.39571 -74.13296 151.24489 1.000 12.94157 7 GLY C C 1
ATOM 5862 O O . GLY C 3 7 ? -22.12840 -75.12937 151.25402 1.000 12.40801 7 GLY C O 1
ATOM 5866 N N . SER C 3 8 ? -21.71257 -73.00757 150.62268 1.000 11.99941 8 SER C N 1
ATOM 5867 C CA . SER C 3 8 ? -22.92633 -72.93504 149.81498 1.000 11.30886 8 SER C CA 1
ATOM 5868 C C . SER C 3 8 ? -22.76930 -73.86961 148.60840 1.000 10.66512 8 SER C C 1
ATOM 5869 O O . SER C 3 8 ? -21.68501 -73.97623 148.05137 1.000 11.78220 8 SER C O 1
ATOM 5877 N N . GLY C 3 9 ? -23.86540 -74.53125 148.24361 1.000 10.32983 9 GLY C N 1
ATOM 5878 C CA . GLY C 3 9 ? -23.82064 -75.44856 147.10359 1.000 11.87373 9 GLY C CA 1
ATOM 5879 C C . GLY C 3 9 ? -24.27118 -74.74545 145.82628 1.000 11.45047 9 GLY C C 1
ATOM 5880 O O . GLY C 3 9 ? -25.24118 -73.98967 145.81439 1.000 12.65823 9 GLY C O 1
ATOM 5884 N N . ILE C 3 10 ? -23.56269 -75.02392 144.74637 1.000 11.06871 10 ILE C N 1
ATOM 5885 C CA . ILE C 3 10 ? -23.93898 -74.50513 143.42846 1.000 10.48380 10 ILE C CA 1
ATOM 5886 C C . ILE C 3 10 ? -25.11710 -75.30132 142.86768 1.000 11.26192 10 ILE C C 1
ATOM 5887 O O . ILE C 3 10 ? -25.09200 -76.53235 142.81839 1.000 11.17326 10 ILE C O 1
ATOM 5903 N N . ILE C 3 11 ? -26.18144 -74.58565 142.43632 1.000 11.48976 11 ILE C N 1
ATOM 5904 C CA . ILE C 3 11 ? -27.33264 -75.27258 141.85222 1.000 10.72467 11 ILE C CA 1
ATOM 5905 C C . ILE C 3 11 ? -27.07711 -75.53423 140.38396 1.000 10.61940 11 ILE C C 1
ATOM 5906 O O . ILE C 3 11 ? -26.43462 -74.73164 139.71371 1.000 10.88610 11 ILE C O 1
ATOM 5922 N N . ILE C 3 12 ? -27.59835 -76.67531 139.89339 1.000 10.54312 12 ILE C N 1
ATOM 5923 C CA . ILE C 3 12 ? -27.37747 -77.12375 138.51830 1.000 13.49137 12 ILE C CA 1
ATOM 5924 C C . ILE C 3 12 ? -28.24033 -76.28975 137.59602 1.000 13.99468 12 ILE C C 1
ATOM 5925 O O . ILE C 3 12 ? -29.46763 -76.24051 137.76549 1.000 13.95680 12 ILE C O 1
ATOM 5941 N N . SER C 3 13 ? -27.60534 -75.63764 136.61736 1.000 15.88974 13 SER C N 1
ATOM 5942 C CA . SER C 3 13 ? -28.32678 -74.77441 135.69014 1.000 15.89340 13 SER C CA 1
ATOM 5943 C C . SER C 3 13 ? -29.32962 -75.56097 134.84637 1.000 17.15062 13 SER C C 1
ATOM 5944 O O . SER C 3 13 ? -29.17518 -76.77320 134.58938 1.000 15.76835 13 SER C O 1
ATOM 5952 N N . ASP C 3 14 ? -30.35204 -74.84911 134.38120 1.000 17.51088 14 ASP C N 1
ATOM 5953 C CA . ASP C 3 14 ? -31.16995 -75.35748 133.27788 1.000 19.33892 14 ASP C CA 1
ATOM 5954 C C . ASP C 3 14 ? -30.29954 -75.42983 132.03288 1.000 19.70310 14 ASP C C 1
ATOM 5955 O O . ASP C 3 14 ? -29.54232 -74.50663 131.73706 1.000 19.63497 14 ASP C O 1
ATOM 5964 N N . GLY C 3 15 ? -30.42618 -76.53191 131.28328 1.000 21.04161 15 GLY C N 1
ATOM 5965 C CA . GLY C 3 15 ? -29.56244 -76.73730 130.15246 1.000 17.46158 15 GLY C CA 1
ATOM 5966 C C . GLY C 3 15 ? -30.36168 -77.04577 128.90658 1.000 17.96249 15 GLY C C 1
ATOM 5967 O O . GLY C 3 15 ? -31.58105 -76.89145 128.91136 1.000 17.69322 15 GLY C O 1
ATOM 5971 N N . GLY C 3 16 ? -29.67840 -77.47296 127.83828 1.000 17.84752 16 GLY C N 1
ATOM 5972 C CA . GLY C 3 16 ? -30.37111 -77.88023 126.62330 1.000 18.56250 16 GLY C CA 1
ATOM 5973 C C . GLY C 3 16 ? -30.67459 -76.75176 125.67374 1.000 19.46119 16 GLY C C 1
ATOM 5974 O O . GLY C 3 16 ? -31.38889 -76.96748 124.68789 1.000 19.10495 16 GLY C O 1
ATOM 5978 N N . GLY C 3 17 ? -30.17370 -75.55682 125.92940 1.000 19.34322 17 GLY C N 1
ATOM 5979 C CA . GLY C 3 17 ? -30.37657 -74.45285 125.00725 1.000 21.62524 17 GLY C CA 1
ATOM 5980 C C . GLY C 3 17 ? -29.47202 -74.55725 123.80123 1.000 24.67060 17 GLY C C 1
ATOM 5981 O O . GLY C 3 17 ? -28.38451 -75.14243 123.84542 1.000 24.97396 17 GLY C O 1
ATOM 5985 N N . GLY C 3 18 ? -29.92650 -73.98175 122.70476 1.000 30.82721 18 GLY C N 1
ATOM 5986 C CA . GLY C 3 18 ? -29.11470 -73.90687 121.50499 1.000 30.86668 18 GLY C CA 1
ATOM 5987 C C . GLY C 3 18 ? -28.00582 -72.89375 121.68345 1.000 29.58408 18 GLY C C 1
ATOM 5988 O O . GLY C 3 18 ? -27.86063 -72.25654 122.72457 1.000 26.68340 18 GLY C O 1
ATOM 5992 N N . SER C 3 19 ? -27.19783 -72.74627 120.64740 1.000 28.13951 19 SER C N 1
ATOM 5993 C CA . SER C 3 19 ? -26.15043 -71.74532 120.67167 1.000 27.65039 19 SER C CA 1
ATOM 5994 C C . SER C 3 19 ? -25.97211 -71.14027 119.28115 1.000 24.62452 19 SER C C 1
ATOM 5995 O O . SER C 3 19 ? -26.36820 -71.71511 118.26556 1.000 23.29953 19 SER C O 1
ATOM 6003 N N . LEU C 3 20 ? -25.35411 -69.97250 119.26633 1.000 23.21625 20 LEU C N 1
ATOM 6004 C CA . LEU C 3 20 ? -25.03517 -69.23902 118.05117 1.000 25.75300 20 LEU C CA 1
ATOM 6005 C C . LEU C 3 20 ? -23.52196 -69.03169 117.99300 1.000 31.96821 20 LEU C C 1
ATOM 6006 O O . LEU C 3 20 ? -22.88578 -68.70619 119.00939 1.000 29.04321 20 LEU C O 1
ATOM 6022 N N . VAL C 3 21 ? -22.94820 -69.22000 116.81416 1.000 29.02804 21 VAL C N 1
ATOM 6023 C CA . VAL C 3 21 ? -21.51009 -69.04745 116.64664 1.000 32.14423 21 VAL C CA 1
ATOM 6024 C C . VAL C 3 21 ? -21.22553 -67.56564 116.41924 1.000 36.03639 21 VAL C C 1
ATOM 6025 O O . VAL C 3 21 ? -21.83234 -66.95538 115.51705 1.000 36.72727 21 VAL C O 1
ATOM 6038 N N . PRO C 3 22 ? -20.30809 -66.95935 117.18104 1.000 37.39918 22 PRO C N 1
ATOM 6039 C CA . PRO C 3 22 ? -20.01900 -65.52859 117.05481 1.000 39.57592 22 PRO C CA 1
ATOM 6040 C C . PRO C 3 22 ? -19.65625 -65.09385 115.64370 1.000 40.07620 22 PRO C C 1
ATOM 6041 O O . PRO C 3 22 ? -18.62137 -65.52111 115.14877 1.000 41.47342 22 PRO C O 1
#

Radius of gyration: 23.36 Å; Cα contacts (8 Å, |Δi|>4): 892; chains: 3; bounding box: 63×58×60 Å

Secondary structure (DSSP, 8-state):
----SEEEEEEEEEEETTTTEEEEEEEETTEEEEEEETTTTEEE-SSGGGGGG-EE-HHHHHHHHHHHHHHHHHHHHHTTTPPPP----EEEEEESS---TTS-EEEEEEEEEE-SS--EEEEEETTEEE-TTEEE---EE-TTS-EEEEEEEEE---TT--EEEEEE-TTSSS-EEEEE--/-PPP--EEEEEEEEEEETTTTEEEEEEEEEETTEEEEEEETTT-SEEESSGGGHHHHHHHHH-HHHHHHHHHHIIIIIIHHIIIIIHHHHT--BPPEEEEEE--EEEEEEEEEBSS--EEEEEETTEEE-TTEEEPPPEE-SSS-EEEEEEEE--PPTT--EEEEEE-TT-SS-EEEEE-/-EE--PPPPPPP--------

Sequence (382 aa):
DIVADHVVASCGVNLYQFYGPSGQYTHEFDGDEQFYVDLERKETAWRWPEFSKFGGFDPQGALRNMAVAKHNLNIMIKRYNSTAATNEVPEVTVFSKSSPVTLGQPNTLICLVDNIFPPVVNITWLSNGQSVTEGVSETSSFLSKSSDHSFFKISYLTFLPSADEIYDCKVEHWGLDQPLLKHWEPGSPEDFVFQFKGMCYFTNGTERVRLVTRYIYNREEYARFDSDVGVYRAVTPQGRPDAEYWNSQKEVLEGTRAELDTVCRHNYEVAFRGILQQRRVEPTVTISPSNLLVCSSVTDFYPGQIKVRWFRNDQEETAGVVSTPLIRNGDWTFQILVMLEMTPQRGDVYTCHVEHPSLQSPITVEWRERNAGSGIIISDGGGGSLVP

InterPro domains:
  IPR001003 MHC class II, alpha chain, N-terminal [PF00993] (6-86)
  IPR001003 MHC class II, alpha chain, N-terminal [SM00920] (7-87)
  IPR003006 Immunoglobulin/major histocompatibility complex, conserved site [PS00290] (164-170)
  IPR003597 Immunoglobulin C1-set [PF07654] (92-173)
  IPR003597 Immunoglobulin C1-set [SM00407] (105-176)
  IPR007110 Immunoglobulin-like domain [PS50835] (90-170)
  IPR011162 MHC classes I/II-like antigen recognition protein [SSF54452] (4-87)
  IPR013783 Immunoglobulin-like fold [G3DSA:2.60.40.10] (85-197)
  IPR014745 MHC class II, alpha/beta chain, N-terminal [G3DSA:3.10.320.10] (5-84)
  IPR036179 Immunoglobulin-like domain superfamily [SSF48726] (90-184)
  IPR050160 Major Histocompatibility Complex/Immunoglobulin [PTHR19944] (6-221)

B-factor: mean 22.91, std 12.38, range [6.78, 101.42]

Organism: Homo sapiens (NCBI:txid9606)

Nearest PDB structures (foldseek):
  6dig-assembly1_B  TM=9.905E-01  e=1.773E-34  Homo sapiens
  8vcy-assembly1_B  TM=9.789E-01  e=2.670E-32  Homo sapiens
  1s9v-assembly2_E  TM=9.823E-01  e=1.557E-31  Homo sapiens
  6mfg-assembly1_F  TM=9.848E-01  e=6.894E-31  Homo sapiens
  4ozi-assembly1_B  TM=9.705E-01  e=3.052E-30  Homo sapiens